Protein AF-A0A7S1JKV8-F1 (afdb_monomer)

Sequence (591 aa):
VHEAAYAYAVFRFIYQFSGTVGPAFARIANVLQDSAEVSSQELYEVRSRLKRPPFSEETIGDAVAKHPDIVRKLYKEFQELHHPTIYKANDNQLTPFNPAAPVAADIERLDDPDRVRIFGMFREFNQYVEKTNFWKENKLSLAFRLNPSFLPDSDYPEKPHAVIFAVGNGLYGFHTRFSEVARGGIRVVWSNSQQAYLQNRQRAFDECYNLSRTQHNKNKDIPEGGAKGVILLPQTSGIAEAAALTPVAFKKYVDGLLDLLLHDDRIVDRLGHPEALFLGPDEHTGTGGLMDWAANHARHRGAWFWKGFTTGKAPNMGGIPHDIFGMTTTSVEGFINGILHKLGRKEDEVTKFMTGGPDGDLGSNGILMSKTKTVGIVDGSGVLYDPNGLDRPELERLAHKRFEDGPDQTCAMLFDASKLSPGGFKVSIHDKDVTLPDGTYVPSGRTLRDEFHLTSTLRADLFNPCGGRPESINALNVHRMFDNEDIEKGHPRFQYVVEGANVFITDDARRVLEKRGVILFKDASANKGGVTSSSFEVLAALTMTDEEFDQHMRCPLKENGAIDLDRAPQFYKTYVEQVKHKIEENASLEF

Secondary structure (DSSP, 8-state):
-HHHHHHHHHHHHHHHHS-B-HHHHHHHHHHHHT-TTS-HHHHHHHHHHH-B-SS-HHHHHHHHHH-HHHHHHHHHHHHHHH-HHHHHHTTTPPPPP-TT-HHHHHHHT-S-HHHHHHHHHHHHHHHHEEEE-TT-SS-SSEEEEE-GGGS-TTT-SS--SEEEEEEETTEEEEEEESSSSEEEEEEEE--SSHHHHHHHHHHHHHHHHHHHHHHHHHGGGSSSEEEEEEEEPPP-SSHHHHHHHHHHHHHHHHHHHHHHHS--TTS--SS-S----EEEE-TTTSSTTHHHHHHHHHHHTT-TTHHHHBSS--GGGT---HHHHTHHHHHHHHHHHHHHHHHT--GGGSEEEEES-TTSHHHHHHHHH--SEEEEEE-SSEEEE-TT---HHHHHHHHHHHHHH-GGG--GGGS-GGGS-TT-EEEETT-EEEE-TTS-EEEEHHHHHHHGGG-TT---SEEEE-SS-TTSB-TTTGGGGBSSSSTTTPPBS-SEEE--STTSB-HHHHHHHHHTT-EEE-HHHHTTHHHHHHHHHHHHHHHS-HHHHHHHTPPPBPTTS-B-STT--HHHHHHHHHHHHHHHHHHHHH-

Foldseek 3Di:
DLLVVLLVQLLLVLLAQQWFLDVVLVVVCVVCVPPPQADPVNSLVVRLVSTDRPDDSVRSVVLCVVCVVLSVQLVVLLCCAKFLVNCVVVVVDGDAQDCVPPSLVVLVPDPDVVSSVSSVSSSVLSRFFQKWPSQPPDALWTKTKGQQPSHDCSNCVQTFRIKMFIDDDQKGKIKTARDQFAEEEEAEDAAQDPVSLVSCSNCVVVVQSVQQQLQQLLCPPFPHGGMYMYIYGHHDNDDVVSLVCLLVRLVNVLRRVLSGQDDDSRMSHNPPDGGAYAYEHDHSRLDDQSQVVSLVVCVVVVNLLSLRNYELGDLLSLHDHCLVLVLLLLLLVLLVVLVCVVVVHDQLVFEEEEEAALLASNHLVNLVPGNHQYQWYFYPWFIWGAPVGFDSVQRNVQNVCCVVVNSVRHGSVPGDPVRHDLQTDTATQPDAQDQHSVRDTDGGRVVCSLCVCLDLVAATQEYEYQDDDAQSAEPVRLCSQFNDVPLVPTAGSYQEYRYQDARNHPPSSVVSCVVRNRHYDHNSRRRSSSVLSSSLSSVVSVPDDPVRSSQQRRFDADPVRHGDPVRHHPNNVVSSVVSSVVSSVSSNVVD

Radius of gyration: 26.36 Å; Cα contacts (8 Å, |Δi|>4): 1126; chains: 1; bounding box: 62×59×78 Å

Nearest PDB structures (foldseek):
  2yfh-assembly1_C  TM=6.516E-01  e=1.705E-15  [Clostridium] symbiosum
  3sbo-assembly1_B  TM=6.591E-01  e=3.780E-14  Escherichia coli DH5[alpha]
  2yfh-assembly1_A  TM=6.237E-01  e=1.492E-14  [Clostridium] symbiosum
  2bma-assembly1_B  TM=5.390E-01  e=1.188E-15  Plasmodium falciparum
  3sbo-assembly1_E  TM=5.671E-01  e=8.453E-15  Escherichia coli DH5[alpha]

Structure (mmCIF, N/CA/C/O backbone):
data_AF-A0A7S1JKV8-F1
#
_entry.id   AF-A0A7S1JKV8-F1
#
loop_
_atom_site.group_PDB
_atom_site.id
_atom_site.type_symbol
_atom_site.label_atom_id
_atom_site.label_alt_id
_atom_site.label_comp_id
_atom_site.label_asym_id
_atom_site.label_entity_id
_atom_site.label_seq_id
_atom_site.pdbx_PDB_ins_code
_atom_site.Cartn_x
_atom_site.Cartn_y
_atom_site.Cartn_z
_atom_site.occupancy
_atom_site.B_iso_or_equiv
_atom_site.auth_seq_id
_atom_site.auth_comp_id
_atom_site.auth_asym_id
_atom_site.auth_atom_id
_atom_site.pdbx_PDB_model_num
ATOM 1 N N . VAL A 1 1 ? 30.143 -6.140 -18.691 1.00 85.50 1 VAL A N 1
ATOM 2 C CA . VAL A 1 1 ? 29.308 -5.664 -17.557 1.00 85.50 1 VAL A CA 1
ATOM 3 C C . VAL A 1 1 ? 27.853 -5.466 -17.972 1.00 85.50 1 VAL A C 1
ATOM 5 O O . VAL A 1 1 ? 27.010 -6.115 -17.374 1.00 85.50 1 VAL A O 1
ATOM 8 N N . HIS A 1 2 ? 27.538 -4.665 -19.003 1.00 93.44 2 HIS A N 1
ATOM 9 C CA . HIS A 1 2 ? 26.144 -4.452 -19.437 1.00 93.44 2 HIS A CA 1
ATOM 10 C C . HIS A 1 2 ? 25.406 -5.740 -19.836 1.00 93.44 2 HIS A C 1
ATOM 12 O O . HIS A 1 2 ? 24.327 -5.978 -19.319 1.00 93.44 2 HIS A O 1
ATOM 18 N N . GLU A 1 3 ? 26.004 -6.621 -20.644 1.00 95.38 3 GLU A N 1
ATOM 19 C CA . GLU A 1 3 ? 25.386 -7.917 -20.995 1.00 95.38 3 GLU A CA 1
ATOM 20 C C . GLU A 1 3 ? 24.990 -8.740 -19.757 1.00 95.38 3 GLU A C 1
ATOM 22 O O . GLU A 1 3 ? 23.893 -9.283 -19.694 1.00 95.38 3 GLU A O 1
ATOM 27 N N . ALA A 1 4 ? 25.854 -8.779 -18.736 1.00 93.88 4 ALA A N 1
ATOM 28 C CA . ALA A 1 4 ? 25.584 -9.490 -17.488 1.00 93.88 4 ALA A CA 1
ATOM 29 C C . ALA A 1 4 ? 24.484 -8.808 -16.656 1.00 93.88 4 ALA A C 1
ATOM 31 O O . ALA A 1 4 ? 23.636 -9.490 -16.089 1.00 93.88 4 ALA A O 1
ATOM 32 N N . ALA A 1 5 ? 24.467 -7.472 -16.603 1.00 94.75 5 ALA A N 1
ATOM 33 C CA . ALA A 1 5 ? 23.414 -6.715 -15.927 1.00 94.75 5 ALA A CA 1
ATOM 34 C C . ALA A 1 5 ? 22.048 -6.903 -16.611 1.00 94.75 5 ALA A C 1
ATOM 36 O O . ALA A 1 5 ? 21.042 -7.080 -15.927 1.00 94.75 5 ALA A O 1
ATOM 37 N N . TYR A 1 6 ? 22.027 -6.919 -17.947 1.00 98.00 6 TYR A N 1
ATOM 38 C CA . TYR A 1 6 ? 20.852 -7.251 -18.749 1.00 98.00 6 TYR A CA 1
ATOM 39 C C . TYR A 1 6 ? 20.384 -8.675 -18.451 1.00 98.00 6 TYR A C 1
ATOM 41 O O . TYR A 1 6 ? 19.256 -8.862 -18.006 1.00 98.00 6 TYR A O 1
ATOM 49 N N . ALA A 1 7 ? 21.270 -9.666 -18.587 1.00 97.19 7 ALA A N 1
ATOM 50 C CA . ALA A 1 7 ? 20.937 -11.061 -18.324 1.00 97.19 7 ALA A CA 1
ATOM 51 C C . ALA A 1 7 ? 20.395 -11.266 -16.903 1.00 97.19 7 ALA A C 1
ATOM 53 O O . ALA A 1 7 ? 19.414 -11.979 -16.724 1.00 97.19 7 ALA A O 1
ATOM 54 N N . TYR A 1 8 ? 20.972 -10.592 -15.905 1.00 95.06 8 TYR A N 1
ATOM 55 C CA . TYR A 1 8 ? 20.490 -10.628 -14.526 1.00 95.06 8 TYR A CA 1
ATOM 56 C C . TYR A 1 8 ? 19.095 -10.007 -14.359 1.00 95.06 8 TYR A C 1
ATOM 58 O O . TYR A 1 8 ? 18.244 -10.580 -13.679 1.00 95.06 8 TYR A O 1
ATOM 66 N N . ALA A 1 9 ? 18.832 -8.852 -14.978 1.00 96.56 9 ALA A N 1
ATOM 67 C CA . ALA A 1 9 ? 17.516 -8.220 -14.918 1.00 96.56 9 ALA A CA 1
ATOM 68 C C . ALA A 1 9 ? 16.439 -9.108 -15.558 1.00 96.56 9 ALA A C 1
ATOM 70 O O . ALA A 1 9 ? 15.395 -9.346 -14.949 1.00 96.56 9 ALA A O 1
ATOM 71 N N . VAL A 1 10 ? 16.720 -9.662 -16.739 1.00 97.69 10 VAL A N 1
ATOM 72 C CA . VAL A 1 10 ? 15.772 -10.523 -17.454 1.00 97.69 10 VAL A CA 1
ATOM 73 C C . VAL A 1 10 ? 15.594 -11.871 -16.761 1.00 97.69 10 VAL A C 1
ATOM 75 O O . VAL A 1 10 ? 14.473 -12.350 -16.636 1.00 97.69 10 VAL A O 1
ATOM 78 N N . PHE A 1 11 ? 16.658 -12.447 -16.201 1.00 95.44 11 PHE A N 1
ATOM 79 C CA . PHE A 1 11 ? 16.574 -13.621 -15.330 1.00 95.44 11 PHE A CA 1
ATOM 80 C C . PHE A 1 11 ? 15.547 -13.410 -14.207 1.00 95.44 11 PHE A C 1
ATOM 82 O O . PHE A 1 11 ? 14.687 -14.257 -13.959 1.00 95.44 11 PHE A O 1
ATOM 89 N N . ARG A 1 12 ? 15.612 -12.251 -13.539 1.00 93.69 12 ARG A N 1
ATOM 90 C CA . ARG A 1 12 ? 14.710 -11.914 -12.431 1.00 93.69 12 ARG A CA 1
ATOM 91 C C . ARG A 1 12 ? 13.283 -11.643 -12.901 1.00 93.69 12 ARG A C 1
ATOM 93 O O . ARG A 1 12 ? 12.350 -11.964 -12.168 1.00 93.69 12 ARG A O 1
ATOM 100 N N . PHE A 1 13 ? 13.119 -11.089 -14.100 1.00 95.88 13 PHE A N 1
ATOM 101 C CA . PHE A 1 13 ? 11.822 -10.969 -14.761 1.00 95.88 13 PHE A CA 1
ATOM 102 C C . PHE A 1 13 ? 11.213 -12.357 -15.024 1.00 95.88 13 PHE A C 1
ATOM 104 O O . PHE A 1 13 ? 10.099 -12.632 -14.587 1.00 95.88 13 PHE A O 1
ATOM 111 N N . ILE A 1 14 ? 11.962 -13.274 -15.640 1.00 95.62 14 ILE A N 1
ATOM 112 C CA . ILE A 1 14 ? 11.479 -14.626 -15.965 1.00 95.62 14 ILE A CA 1
ATOM 113 C C . ILE A 1 14 ? 11.045 -15.367 -14.707 1.00 95.62 14 ILE A C 1
ATOM 115 O O . ILE A 1 14 ? 9.953 -15.933 -14.677 1.00 95.62 14 ILE A O 1
ATOM 119 N N . TYR A 1 15 ? 11.855 -15.328 -13.648 1.00 92.00 15 TYR A N 1
ATOM 120 C CA . TYR A 1 15 ? 11.504 -15.975 -12.386 1.00 92.00 15 TYR A CA 1
ATOM 121 C C . TYR A 1 15 ? 10.152 -15.488 -11.832 1.00 92.00 15 TYR A C 1
ATOM 123 O O . TYR A 1 15 ? 9.364 -16.295 -11.343 1.00 92.00 15 TYR A O 1
ATOM 131 N N . GLN A 1 16 ? 9.850 -14.192 -11.956 1.00 90.75 16 GLN A N 1
ATOM 132 C CA . GLN A 1 16 ? 8.604 -13.623 -11.441 1.00 90.75 16 GLN A CA 1
ATOM 133 C C . GLN A 1 16 ? 7.388 -13.889 -12.328 1.00 90.75 16 GLN A C 1
ATOM 135 O O . GLN A 1 16 ? 6.299 -14.157 -11.820 1.00 90.75 16 GLN A O 1
ATOM 140 N N . PHE A 1 17 ? 7.556 -13.749 -13.642 1.00 92.19 17 PHE A N 1
ATOM 141 C CA . PHE A 1 17 ? 6.441 -13.655 -14.584 1.00 92.19 17 PHE A CA 1
ATOM 142 C C . PHE A 1 17 ? 6.185 -14.949 -15.366 1.00 92.19 17 PHE A C 1
ATOM 144 O O . PHE A 1 17 ? 5.211 -15.022 -16.107 1.00 92.19 17 PHE A O 1
ATOM 151 N N . SER A 1 18 ? 7.011 -15.986 -15.187 1.00 90.00 18 SER A N 1
ATOM 152 C CA . SER A 1 18 ? 6.813 -17.292 -15.843 1.00 90.00 18 SER A CA 1
ATOM 153 C C . SER A 1 18 ? 5.755 -18.167 -15.169 1.00 90.00 18 SER A C 1
ATOM 155 O O . SER A 1 18 ? 5.224 -19.078 -15.802 1.00 90.00 18 SER A O 1
ATOM 157 N N . GLY A 1 19 ? 5.459 -17.927 -13.888 1.00 85.12 19 GLY A N 1
ATOM 158 C CA . GLY A 1 19 ? 4.485 -18.716 -13.140 1.00 85.12 19 GLY A CA 1
ATOM 159 C C . GLY A 1 19 ? 3.065 -18.520 -13.661 1.00 85.12 19 GLY A C 1
ATOM 160 O O . GLY A 1 19 ? 2.633 -17.389 -13.860 1.00 85.12 19 GLY A O 1
ATOM 161 N N . THR A 1 20 ? 2.318 -19.613 -13.810 1.00 79.94 20 THR A N 1
ATOM 162 C CA . THR A 1 20 ? 0.900 -19.594 -14.195 1.00 79.94 20 THR A CA 1
ATOM 163 C C . THR A 1 20 ? 0.142 -20.732 -13.514 1.00 79.94 20 THR A C 1
ATOM 165 O O . THR A 1 20 ? 0.735 -21.765 -13.197 1.00 79.94 20 THR A O 1
ATOM 168 N N . VAL A 1 21 ? -1.162 -20.564 -13.271 1.00 79.19 21 VAL A N 1
ATOM 169 C CA . VAL A 1 21 ? -2.043 -21.695 -12.900 1.00 79.19 21 VAL A CA 1
ATOM 170 C C . VAL A 1 21 ? -2.629 -22.409 -14.122 1.00 79.19 21 VAL A C 1
ATOM 172 O O . VAL A 1 21 ? -3.275 -23.452 -13.994 1.00 79.19 21 VAL A O 1
ATOM 175 N N . GLY A 1 22 ? -2.390 -21.863 -15.317 1.00 73.00 22 GLY A N 1
ATOM 176 C CA . GLY A 1 22 ? -2.843 -22.411 -16.584 1.00 73.00 22 GLY A CA 1
ATOM 177 C C . GLY A 1 22 ? -4.362 -22.324 -16.809 1.00 73.00 22 GLY A C 1
ATOM 178 O O . GLY A 1 22 ? -5.140 -21.918 -15.941 1.00 73.00 22 GLY A O 1
ATOM 179 N N . PRO A 1 23 ? -4.829 -22.754 -17.994 1.00 71.50 23 PRO A N 1
ATOM 180 C CA . PRO A 1 23 ? -6.225 -22.599 -18.411 1.00 71.50 23 PRO A CA 1
ATOM 181 C C . PRO A 1 23 ? -7.201 -23.504 -17.643 1.00 71.50 23 PRO A C 1
ATOM 183 O O . PRO A 1 23 ? -8.408 -23.268 -17.663 1.00 71.50 23 PRO A O 1
ATOM 186 N N . ALA A 1 24 ? -6.709 -24.551 -16.971 1.00 78.69 24 ALA A N 1
ATOM 187 C CA . ALA A 1 24 ? -7.546 -25.431 -16.158 1.00 78.69 24 ALA A CA 1
ATOM 188 C C . ALA A 1 24 ? -8.157 -24.688 -14.966 1.00 78.69 24 ALA A C 1
ATOM 190 O O . ALA A 1 24 ? -9.349 -24.839 -14.706 1.00 78.69 24 ALA A O 1
ATOM 191 N N . PHE A 1 25 ? -7.372 -23.836 -14.302 1.00 81.94 25 PHE A N 1
ATOM 192 C CA . PHE A 1 25 ? -7.872 -23.019 -13.204 1.00 81.94 25 PHE A CA 1
ATOM 193 C C . PHE A 1 25 ? -8.912 -22.003 -13.683 1.00 81.94 25 PHE A C 1
ATOM 195 O O . PHE A 1 25 ? -9.936 -21.844 -13.034 1.00 81.94 25 PHE A O 1
ATOM 202 N N . ALA A 1 26 ? -8.702 -21.374 -14.844 1.00 74.44 26 ALA A N 1
ATOM 203 C CA . ALA A 1 26 ? -9.671 -20.436 -15.416 1.00 74.44 26 ALA A CA 1
ATOM 204 C C . ALA A 1 26 ? -11.041 -21.092 -15.669 1.00 74.44 26 ALA A C 1
ATOM 206 O O . ALA A 1 26 ? -12.073 -20.503 -15.369 1.00 74.44 26 ALA A O 1
ATOM 207 N N . ARG A 1 27 ? -11.069 -22.346 -16.146 1.00 77.62 27 ARG A N 1
ATOM 208 C CA . ARG A 1 27 ? -12.327 -23.100 -16.289 1.00 77.62 27 ARG A CA 1
ATOM 209 C C . ARG A 1 27 ? -13.012 -23.351 -14.947 1.00 77.62 27 ARG A C 1
ATOM 211 O O . ARG A 1 27 ? -14.224 -23.203 -14.865 1.00 77.62 27 ARG A O 1
ATOM 218 N N . ILE A 1 28 ? -12.247 -23.709 -13.913 1.00 81.19 28 ILE A N 1
ATOM 219 C CA . ILE A 1 28 ? -12.779 -23.889 -12.553 1.00 81.19 28 ILE A CA 1
ATOM 220 C C . ILE A 1 28 ? -13.335 -22.559 -12.030 1.00 81.19 28 ILE A C 1
ATOM 222 O O . ILE A 1 28 ? -14.459 -22.519 -11.544 1.00 81.19 28 ILE A O 1
ATOM 226 N N . ALA A 1 29 ? -12.583 -21.469 -12.188 1.00 77.31 29 ALA A N 1
ATOM 227 C CA . ALA A 1 29 ? -12.997 -20.137 -11.771 1.00 77.31 29 ALA A CA 1
ATOM 228 C C . ALA A 1 29 ? -14.292 -19.694 -12.465 1.00 77.31 29 ALA A C 1
ATOM 230 O O . ALA A 1 29 ? -15.177 -19.204 -11.782 1.00 77.31 29 ALA A O 1
ATOM 231 N N . ASN A 1 30 ? -14.449 -19.930 -13.772 1.00 77.25 30 ASN A N 1
ATOM 232 C CA . ASN A 1 30 ? -15.680 -19.588 -14.495 1.00 77.25 30 ASN A CA 1
ATOM 233 C C . ASN A 1 30 ? -16.893 -20.382 -13.992 1.00 77.25 30 ASN A C 1
ATOM 235 O O . ASN A 1 30 ? -17.973 -19.825 -13.870 1.00 77.25 30 ASN A O 1
ATOM 239 N N . VAL A 1 31 ? -16.720 -21.669 -13.664 1.00 80.88 31 VAL A N 1
ATOM 240 C CA . VAL A 1 31 ? -17.805 -22.483 -13.082 1.00 80.88 31 VAL A CA 1
ATOM 241 C C . VAL A 1 31 ? -18.202 -21.968 -11.695 1.00 80.88 31 VAL A C 1
ATOM 243 O O . VAL A 1 31 ? -19.370 -22.024 -11.325 1.00 80.88 31 VAL A O 1
ATOM 246 N N . LEU A 1 32 ? -17.233 -21.474 -10.924 1.00 78.88 32 LEU A N 1
ATOM 247 C CA . LEU A 1 32 ? -17.455 -20.972 -9.568 1.00 78.88 32 LEU A CA 1
ATOM 248 C C . LEU A 1 32 ? -17.891 -19.499 -9.525 1.00 78.88 32 LEU A C 1
ATOM 250 O O . LEU A 1 32 ? -18.494 -19.096 -8.537 1.00 78.88 32 LEU A O 1
ATOM 254 N N . GLN A 1 33 ? -17.623 -18.706 -10.567 1.00 65.31 33 GLN A N 1
ATOM 255 C CA . GLN A 1 33 ? -17.998 -17.287 -10.649 1.00 65.31 33 GLN A CA 1
ATOM 256 C C . GLN A 1 33 ? -19.512 -17.067 -10.589 1.00 65.31 33 GLN A C 1
ATOM 258 O O . GLN A 1 33 ? -19.951 -16.065 -10.034 1.00 65.31 33 GLN A O 1
ATOM 263 N N . ASP A 1 34 ? -20.296 -18.016 -11.102 1.00 63.06 34 ASP A N 1
ATOM 264 C CA . ASP A 1 34 ? -21.762 -17.975 -11.043 1.00 63.06 34 ASP A CA 1
ATOM 265 C C . ASP A 1 34 ? -22.321 -18.483 -9.699 1.00 63.06 34 ASP A C 1
ATOM 267 O O . ASP A 1 34 ? -23.529 -18.430 -9.456 1.00 63.06 34 ASP A O 1
ATOM 271 N N . SER A 1 35 ? -21.464 -18.983 -8.802 1.00 65.44 35 SER A N 1
ATOM 272 C CA . SER A 1 35 ? -21.879 -19.403 -7.465 1.00 65.44 35 SER A CA 1
ATOM 273 C C . SER A 1 35 ? -21.884 -18.207 -6.510 1.00 65.44 35 SER A C 1
ATOM 275 O O . SER A 1 35 ? -20.884 -17.514 -6.351 1.00 65.44 35 SER A O 1
ATOM 277 N N . ALA A 1 36 ? -22.991 -17.994 -5.791 1.00 61.53 36 ALA A N 1
ATOM 278 C CA . ALA A 1 36 ? -23.052 -16.999 -4.712 1.00 61.53 36 ALA A CA 1
ATOM 279 C C . ALA A 1 36 ? -22.146 -17.355 -3.508 1.00 61.53 36 ALA A C 1
ATOM 281 O O . ALA A 1 36 ? -22.026 -16.584 -2.555 1.00 61.53 36 ALA A O 1
ATOM 282 N N . GLU A 1 37 ? -21.534 -18.542 -3.529 1.00 67.69 37 GLU A N 1
ATOM 283 C CA . GLU A 1 37 ? -20.792 -19.113 -2.410 1.00 67.69 37 GLU A CA 1
ATOM 284 C C . GLU A 1 37 ? -19.306 -18.746 -2.416 1.00 67.69 37 GLU A C 1
ATOM 286 O O . GLU A 1 37 ? -18.717 -18.695 -1.340 1.00 67.69 37 GLU A O 1
ATOM 291 N N . VAL A 1 38 ? -18.707 -18.423 -3.572 1.00 70.38 38 VAL A N 1
ATOM 292 C CA . VAL A 1 38 ? -17.265 -18.137 -3.680 1.00 70.38 38 VAL A CA 1
ATOM 293 C C . VAL A 1 38 ? -17.021 -16.725 -4.214 1.00 70.38 38 VAL A C 1
ATOM 295 O O . VAL A 1 38 ? -17.507 -16.355 -5.278 1.00 70.38 38 VAL A O 1
ATOM 298 N N . SER A 1 39 ? -16.253 -15.914 -3.484 1.00 70.88 39 SER A N 1
ATOM 299 C CA . SER A 1 39 ? -15.923 -14.544 -3.878 1.00 70.88 39 SER A CA 1
ATOM 300 C C . SER A 1 39 ? -14.780 -14.530 -4.893 1.00 70.88 39 SER A C 1
ATOM 302 O O . SER A 1 39 ? -13.907 -15.403 -4.921 1.00 70.88 39 SER A O 1
ATOM 304 N N . SER A 1 40 ? -14.722 -13.471 -5.704 1.00 68.56 40 SER A N 1
ATOM 305 C CA . SER A 1 40 ? -13.588 -13.218 -6.605 1.00 68.56 40 SER A CA 1
ATOM 306 C C . SER A 1 40 ? -12.245 -13.125 -5.866 1.00 68.56 40 SER A C 1
ATOM 308 O O . SER A 1 40 ? -11.195 -13.365 -6.467 1.00 68.56 40 SER A O 1
ATOM 310 N N . GLN A 1 41 ? -12.263 -12.771 -4.577 1.00 69.50 41 GLN A N 1
ATOM 311 C CA . GLN A 1 41 ? -11.079 -12.714 -3.724 1.00 69.50 41 GLN A CA 1
ATOM 312 C C . GLN A 1 41 ? -10.644 -14.121 -3.281 1.00 69.50 41 GLN A C 1
ATOM 314 O O . GLN A 1 41 ? -9.468 -14.453 -3.409 1.00 69.50 41 GLN A O 1
ATOM 319 N N . GLU A 1 42 ? -11.577 -14.983 -2.871 1.00 72.50 42 GLU A N 1
ATOM 320 C CA . GLU A 1 42 ? -11.298 -16.379 -2.490 1.00 72.50 42 GLU A CA 1
ATOM 321 C C . GLU A 1 42 ? -10.733 -17.184 -3.674 1.00 72.50 42 GLU A C 1
ATOM 323 O O . GLU A 1 42 ? -9.697 -17.846 -3.554 1.00 72.50 42 GLU A O 1
ATOM 328 N N . LEU A 1 43 ? -11.345 -17.064 -4.862 1.00 75.62 43 LEU A N 1
ATOM 329 C CA . LEU A 1 43 ? -10.810 -17.668 -6.092 1.00 75.62 43 LEU A CA 1
ATOM 330 C C . LEU A 1 43 ? -9.392 -17.177 -6.386 1.00 75.62 43 LEU A C 1
ATOM 332 O O . LEU A 1 43 ? -8.522 -17.950 -6.797 1.00 75.62 43 LEU A O 1
ATOM 336 N N . TYR A 1 44 ? -9.140 -15.891 -6.158 1.00 71.06 44 TYR A N 1
ATOM 337 C CA . TYR A 1 44 ? -7.818 -15.321 -6.343 1.00 71.06 44 TYR A CA 1
ATOM 338 C C . TYR A 1 44 ? -6.792 -15.924 -5.365 1.00 71.06 44 TYR A C 1
ATOM 340 O O . TYR A 1 44 ? -5.687 -16.281 -5.778 1.00 71.06 44 TYR A O 1
ATOM 348 N N . GLU A 1 45 ? -7.114 -16.043 -4.079 1.00 74.00 45 GLU A N 1
ATOM 349 C CA . GLU A 1 45 ? -6.178 -16.559 -3.073 1.00 74.00 45 GLU A CA 1
ATOM 350 C C . GLU A 1 45 ? -5.762 -1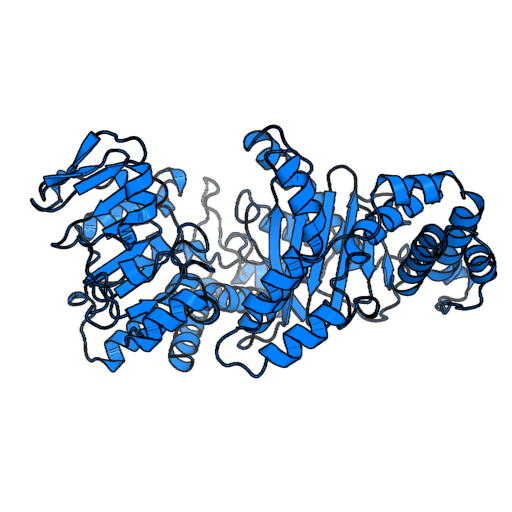7.997 -3.370 1.00 74.00 45 GLU A C 1
ATOM 352 O O . GLU A 1 45 ? -4.572 -18.333 -3.316 1.00 74.00 45 GLU A O 1
ATOM 357 N N . VAL A 1 46 ? -6.722 -18.832 -3.771 1.00 78.88 46 VAL A N 1
ATOM 358 C CA . VAL A 1 46 ? -6.442 -20.193 -4.240 1.00 78.88 46 VAL A CA 1
ATOM 359 C C . VAL A 1 46 ? -5.517 -20.148 -5.456 1.00 78.88 46 VAL A C 1
ATOM 361 O O . VAL A 1 46 ? -4.507 -20.855 -5.487 1.00 78.88 46 VAL A O 1
ATOM 364 N N . ARG A 1 47 ? -5.793 -19.268 -6.426 1.00 79.62 47 ARG A N 1
ATOM 365 C CA . ARG A 1 47 ? -4.949 -19.089 -7.613 1.00 79.62 47 ARG A CA 1
ATOM 366 C C . ARG A 1 47 ? -3.506 -18.746 -7.253 1.00 79.62 47 ARG A C 1
ATOM 368 O O . ARG A 1 47 ? -2.581 -19.407 -7.719 1.00 79.62 47 ARG A O 1
ATOM 375 N N . SER A 1 48 ? -3.307 -17.743 -6.403 1.00 73.06 48 SER A N 1
ATOM 376 C CA . SER A 1 48 ? -1.973 -17.299 -5.984 1.00 73.06 48 SER A CA 1
ATOM 377 C C . SER A 1 48 ? -1.200 -18.405 -5.257 1.00 73.06 48 SER A C 1
ATOM 379 O O . SER A 1 48 ? 0.011 -18.546 -5.433 1.00 73.06 48 SER A O 1
ATOM 381 N N . ARG A 1 49 ? -1.890 -19.253 -4.482 1.00 75.75 49 ARG A N 1
ATOM 382 C CA . ARG A 1 49 ? -1.273 -20.404 -3.800 1.00 75.75 49 ARG A CA 1
ATOM 383 C C . ARG A 1 49 ? -0.884 -21.532 -4.760 1.00 75.75 49 ARG A C 1
ATOM 385 O O . ARG A 1 49 ? 0.109 -22.214 -4.502 1.00 75.75 49 ARG A O 1
ATOM 392 N N . LEU A 1 50 ? -1.641 -21.733 -5.838 1.00 82.06 50 LEU A N 1
ATOM 393 C CA . LEU A 1 50 ? -1.390 -22.781 -6.835 1.00 82.06 50 LEU A CA 1
ATOM 394 C C . LEU A 1 50 ? -0.346 -22.388 -7.883 1.00 82.06 50 LEU A C 1
ATOM 396 O O . LEU A 1 50 ? 0.282 -23.263 -8.479 1.00 82.06 50 LEU A O 1
ATOM 400 N N . LYS A 1 51 ? -0.139 -21.089 -8.099 1.00 81.81 51 LYS A N 1
ATOM 401 C CA . LYS A 1 51 ? 0.801 -20.572 -9.090 1.00 81.81 51 LYS A CA 1
ATOM 402 C C . LYS A 1 51 ? 2.245 -20.912 -8.721 1.00 81.81 51 LYS A C 1
ATOM 404 O O . LYS A 1 51 ? 2.756 -20.510 -7.672 1.00 81.81 51 LYS A O 1
ATOM 409 N N . ARG A 1 52 ? 2.930 -21.641 -9.602 1.00 76.31 52 ARG A N 1
ATOM 410 C CA . ARG A 1 52 ? 4.343 -22.012 -9.438 1.00 76.31 52 ARG A CA 1
ATOM 411 C C . ARG A 1 52 ? 5.143 -21.589 -10.666 1.00 76.31 52 ARG A C 1
ATOM 413 O O . ARG A 1 52 ? 4.664 -21.819 -11.776 1.00 76.31 52 ARG A O 1
ATOM 420 N N . PRO A 1 53 ? 6.333 -20.984 -10.495 1.00 80.12 53 PRO A N 1
ATOM 421 C CA . PRO A 1 53 ? 7.261 -20.797 -11.598 1.00 80.12 53 PRO A CA 1
ATOM 422 C C . PRO A 1 53 ? 7.577 -22.164 -12.220 1.00 80.12 53 PRO A C 1
ATOM 424 O O . PRO A 1 53 ? 7.939 -23.081 -11.478 1.00 80.12 53 PRO A O 1
ATOM 427 N N . PRO A 1 54 ? 7.437 -22.329 -13.544 1.00 84.44 54 PRO A N 1
ATOM 428 C CA . PRO A 1 54 ? 7.832 -23.562 -14.217 1.00 84.44 54 PRO A CA 1
ATOM 429 C C . PRO A 1 54 ? 9.353 -23.767 -14.174 1.00 84.44 54 PRO A C 1
ATOM 431 O O . PRO A 1 54 ? 9.812 -24.903 -14.221 1.00 84.44 54 PRO A O 1
ATOM 434 N N . PHE A 1 55 ? 10.130 -22.686 -14.031 1.00 89.50 55 PHE A N 1
ATOM 435 C CA . PHE A 1 55 ? 11.591 -22.720 -14.027 1.00 89.50 55 PHE A CA 1
ATOM 436 C C . PHE A 1 55 ? 12.158 -22.337 -12.661 1.00 89.50 55 PHE A C 1
ATOM 438 O O . PHE A 1 55 ? 11.771 -21.327 -12.068 1.00 89.50 55 PHE A O 1
ATOM 445 N N . SER A 1 56 ? 13.126 -23.119 -12.183 1.00 90.19 56 SER A N 1
ATOM 446 C CA . SER A 1 56 ? 13.917 -22.746 -11.011 1.00 90.19 56 SER A CA 1
ATOM 447 C C . SER A 1 56 ? 14.966 -21.684 -11.371 1.00 90.19 56 SER A C 1
ATOM 449 O O . SER A 1 56 ? 15.348 -21.535 -12.532 1.00 90.19 56 SER A O 1
ATOM 451 N N . GLU A 1 57 ? 15.483 -20.969 -10.368 1.00 90.19 57 GLU A N 1
ATOM 452 C CA . GLU A 1 57 ? 16.621 -20.057 -10.561 1.00 90.19 57 GLU A CA 1
ATOM 453 C C . GLU A 1 57 ? 17.847 -20.778 -11.133 1.00 90.19 57 GLU A C 1
ATOM 455 O O . GLU A 1 57 ? 18.550 -20.226 -11.973 1.00 90.19 57 GLU A O 1
ATOM 460 N N . GLU A 1 58 ? 18.076 -22.025 -10.726 1.00 93.88 58 GLU A N 1
ATOM 461 C CA . GLU A 1 58 ? 19.156 -22.849 -11.262 1.00 93.88 58 GLU A CA 1
ATOM 462 C C . GLU A 1 58 ? 18.939 -23.149 -12.749 1.00 93.88 58 GLU A C 1
ATOM 464 O O . GLU A 1 58 ? 19.855 -22.972 -13.543 1.00 93.88 58 GLU A O 1
ATOM 469 N N . THR A 1 59 ? 17.713 -23.498 -13.149 1.00 94.62 59 THR A N 1
ATOM 470 C CA . THR A 1 59 ? 17.356 -23.776 -14.550 1.00 94.62 59 THR A CA 1
ATOM 471 C C . THR A 1 59 ? 17.573 -22.554 -15.444 1.00 94.62 59 THR A C 1
ATOM 473 O O . THR A 1 59 ? 18.200 -22.656 -16.498 1.00 94.62 59 THR A O 1
ATOM 476 N N . ILE A 1 60 ? 17.093 -21.379 -15.020 1.00 96.25 60 ILE A N 1
ATOM 477 C CA . ILE A 1 60 ? 17.270 -20.135 -15.788 1.00 96.25 60 ILE A CA 1
ATOM 478 C C . ILE A 1 60 ? 18.760 -19.761 -15.833 1.00 96.25 60 ILE A C 1
ATOM 480 O O . ILE A 1 60 ? 19.271 -19.357 -16.878 1.00 96.25 60 ILE A O 1
ATOM 484 N N . GLY A 1 61 ? 19.474 -19.923 -14.716 1.00 95.94 61 GLY A N 1
ATOM 485 C CA . GLY A 1 61 ? 20.900 -19.620 -14.611 1.00 95.94 61 GLY A CA 1
ATOM 486 C C . GLY A 1 61 ? 21.752 -20.515 -15.507 1.00 95.94 61 GLY A C 1
ATOM 487 O O . GLY A 1 61 ? 22.624 -20.014 -16.216 1.00 95.94 61 GLY A O 1
ATOM 488 N N . ASP A 1 62 ? 21.457 -21.815 -15.537 1.00 96.62 62 ASP A N 1
ATOM 489 C CA . ASP A 1 62 ? 22.102 -22.797 -16.408 1.00 96.62 62 ASP A CA 1
ATOM 490 C C . ASP A 1 62 ? 21.879 -22.472 -17.889 1.00 96.62 62 ASP A C 1
ATOM 492 O O . ASP A 1 62 ? 22.831 -22.482 -18.673 1.00 96.62 62 ASP A O 1
ATOM 496 N N . ALA A 1 63 ? 20.648 -22.108 -18.268 1.00 96.38 63 ALA A N 1
ATOM 497 C CA . ALA A 1 63 ? 20.335 -21.687 -19.631 1.00 96.38 63 ALA A CA 1
ATOM 498 C C . ALA A 1 63 ? 21.180 -20.470 -20.045 1.00 96.38 63 ALA A C 1
ATOM 500 O O . ALA A 1 63 ? 21.854 -20.507 -21.076 1.00 96.38 63 ALA A O 1
ATOM 501 N N . VAL A 1 64 ? 21.214 -19.422 -19.214 1.00 96.31 64 VAL A N 1
ATOM 502 C CA . VAL A 1 64 ? 22.005 -18.204 -19.469 1.00 96.31 64 VAL A CA 1
ATOM 503 C C . VAL A 1 64 ? 23.506 -18.506 -19.543 1.00 96.31 64 VAL A C 1
ATOM 505 O O . VAL A 1 64 ? 24.192 -17.979 -20.418 1.00 96.31 64 VAL A O 1
ATOM 508 N N . ALA A 1 65 ? 24.024 -19.361 -18.658 1.00 95.81 65 ALA A N 1
ATOM 509 C CA . ALA A 1 65 ? 25.445 -19.700 -18.607 1.00 95.81 65 ALA A CA 1
ATOM 510 C C . ALA A 1 65 ? 25.906 -20.547 -19.805 1.00 95.81 65 ALA A C 1
ATOM 512 O O . ALA A 1 65 ? 27.031 -20.372 -20.278 1.00 95.81 65 ALA A O 1
ATOM 513 N N . LYS A 1 66 ? 25.053 -21.451 -20.306 1.00 96.50 66 LYS A N 1
ATOM 514 C CA . LYS A 1 66 ? 25.378 -22.359 -21.419 1.00 96.50 66 LYS A CA 1
ATOM 515 C C . LYS A 1 66 ? 25.192 -21.749 -22.809 1.00 96.50 66 LYS A C 1
ATOM 517 O O . LYS A 1 66 ? 25.800 -22.259 -23.745 1.00 96.50 66 LYS A O 1
ATOM 522 N N . HIS A 1 67 ? 24.416 -20.671 -22.950 1.00 96.62 67 HIS A N 1
ATOM 523 C CA . HIS A 1 67 ? 24.122 -20.032 -24.248 1.00 96.62 67 HIS A CA 1
ATOM 524 C C . HIS A 1 67 ? 24.465 -18.530 -24.273 1.00 96.62 67 HIS A C 1
ATOM 526 O O . HIS A 1 67 ? 23.605 -17.685 -24.551 1.00 96.62 67 HIS A O 1
ATOM 532 N N . PRO A 1 68 ? 25.722 -18.140 -23.980 1.00 96.38 68 PRO A N 1
ATOM 533 C CA . PRO A 1 68 ? 26.118 -16.733 -23.958 1.00 96.38 68 PRO A CA 1
ATOM 534 C C . PRO A 1 68 ? 26.035 -16.067 -25.340 1.00 96.38 68 PRO A C 1
ATOM 536 O O . PRO A 1 68 ? 25.918 -14.848 -25.438 1.00 96.38 68 PRO A O 1
ATOM 539 N N . ASP A 1 69 ? 26.112 -16.833 -26.426 1.00 96.69 69 ASP A N 1
ATOM 540 C CA . ASP A 1 69 ? 25.931 -16.352 -27.795 1.00 96.69 69 ASP A CA 1
ATOM 541 C C . ASP A 1 69 ? 24.487 -15.893 -28.062 1.00 96.69 69 ASP A C 1
ATOM 543 O O . ASP A 1 69 ? 24.295 -14.817 -28.637 1.00 96.69 69 ASP A O 1
ATOM 547 N N . ILE A 1 70 ? 23.484 -16.635 -27.577 1.00 97.69 70 ILE A N 1
ATOM 548 C CA . ILE A 1 70 ? 22.069 -16.243 -27.653 1.00 97.69 70 ILE A CA 1
ATOM 549 C C . ILE A 1 70 ? 21.822 -15.006 -26.787 1.00 97.69 70 ILE A C 1
ATOM 551 O O . ILE A 1 70 ? 21.228 -14.036 -27.258 1.00 97.69 70 ILE A O 1
ATOM 555 N N . VAL A 1 71 ? 22.355 -14.977 -25.560 1.00 98.12 71 VAL A N 1
ATOM 556 C CA . VAL A 1 71 ? 22.233 -13.820 -24.651 1.00 98.12 71 VAL A CA 1
ATOM 557 C C . VAL A 1 71 ? 22.804 -12.542 -25.276 1.00 98.12 71 VAL A C 1
ATOM 559 O O . VAL A 1 71 ? 22.189 -11.484 -25.162 1.00 98.12 71 VAL A O 1
ATOM 562 N N . ARG A 1 72 ? 23.933 -12.615 -25.995 1.00 97.94 72 ARG A N 1
ATOM 563 C CA . ARG A 1 72 ? 24.494 -11.454 -26.714 1.00 97.94 72 ARG A CA 1
ATOM 564 C C . ARG A 1 72 ? 23.588 -10.957 -27.834 1.00 97.94 72 ARG A C 1
ATOM 566 O O . ARG A 1 72 ? 23.441 -9.749 -28.002 1.00 97.94 72 ARG A O 1
ATOM 573 N N . LYS A 1 73 ? 22.966 -11.864 -28.591 1.00 98.25 73 LYS A N 1
ATOM 574 C CA . LYS A 1 73 ? 22.005 -11.500 -29.645 1.00 98.25 73 LYS A CA 1
ATOM 575 C C . LYS A 1 73 ? 20.745 -10.858 -29.054 1.00 98.25 73 LYS A C 1
ATOM 577 O O . LYS A 1 73 ? 20.282 -9.852 -29.579 1.00 98.25 73 LYS A O 1
ATOM 582 N N . LEU A 1 74 ? 20.248 -11.384 -27.935 1.00 98.62 74 LEU A N 1
ATOM 583 C CA . LEU A 1 74 ? 19.120 -10.817 -27.187 1.00 98.62 74 LEU A CA 1
ATOM 584 C C . LEU A 1 74 ? 19.446 -9.440 -26.599 1.00 98.62 74 LEU A C 1
ATOM 586 O O . LEU A 1 74 ? 18.629 -8.527 -26.669 1.00 98.62 74 LEU A O 1
ATOM 590 N N . TYR A 1 75 ? 20.655 -9.260 -26.067 1.00 98.56 75 TYR A N 1
ATOM 591 C CA . TYR A 1 75 ? 21.117 -7.953 -25.608 1.00 98.56 75 TYR A CA 1
ATOM 592 C C . TYR A 1 75 ? 21.241 -6.956 -26.767 1.00 98.56 75 TYR A C 1
ATOM 594 O O . TYR A 1 75 ? 20.864 -5.797 -26.620 1.00 98.56 75 TYR A O 1
ATOM 602 N N . LYS A 1 76 ? 21.708 -7.397 -27.941 1.00 98.19 76 LYS A N 1
ATOM 603 C CA . LYS A 1 76 ? 21.737 -6.554 -29.141 1.00 98.19 76 LYS A CA 1
ATOM 604 C C . LYS A 1 76 ? 20.327 -6.114 -29.555 1.00 98.19 76 LYS A C 1
ATOM 606 O O . LYS A 1 76 ? 20.129 -4.928 -29.790 1.00 98.19 76 LYS A O 1
ATOM 611 N N . GLU A 1 77 ? 19.353 -7.025 -29.564 1.00 98.25 77 GLU A N 1
ATOM 612 C CA . GLU A 1 77 ? 17.936 -6.690 -29.795 1.00 98.25 77 GLU A CA 1
ATOM 613 C C . GLU A 1 77 ? 17.433 -5.663 -28.761 1.00 98.25 77 GLU A C 1
ATOM 615 O O . GLU A 1 77 ? 16.819 -4.661 -29.121 1.00 98.25 77 GLU A O 1
ATOM 620 N N . PHE A 1 78 ? 17.766 -5.840 -27.477 1.00 98.56 78 PHE A N 1
ATOM 621 C CA . PHE A 1 78 ? 17.436 -4.873 -26.424 1.00 98.56 78 PHE A CA 1
ATOM 622 C C . PHE A 1 78 ? 18.047 -3.486 -26.680 1.00 98.56 78 PHE A C 1
ATOM 624 O O . PHE A 1 78 ? 17.387 -2.469 -26.462 1.00 98.56 78 PHE A O 1
ATOM 631 N N . GLN A 1 79 ? 19.292 -3.421 -27.163 1.00 98.06 79 GLN A N 1
ATOM 632 C CA . GLN A 1 79 ? 19.939 -2.159 -27.525 1.00 98.06 79 GLN A CA 1
ATOM 633 C C . GLN A 1 79 ? 19.261 -1.497 -28.729 1.00 98.06 79 GLN A C 1
ATOM 635 O O . GLN A 1 79 ? 18.992 -0.300 -28.681 1.00 98.06 79 GLN A O 1
ATOM 640 N N . GLU A 1 80 ? 18.970 -2.253 -29.786 1.00 97.31 80 GLU A N 1
ATOM 641 C CA . GLU A 1 80 ? 18.292 -1.743 -30.988 1.00 97.31 80 GLU A CA 1
ATOM 642 C C . GLU A 1 80 ? 16.941 -1.099 -30.657 1.00 97.31 80 GLU A C 1
ATOM 644 O O . GLU A 1 80 ? 16.549 -0.108 -31.278 1.00 97.31 80 GLU A O 1
ATOM 649 N N . LEU A 1 81 ? 16.253 -1.638 -29.649 1.00 97.62 81 LEU A N 1
ATOM 650 C CA . LEU A 1 81 ? 14.987 -1.107 -29.172 1.00 97.62 81 LEU A CA 1
ATOM 651 C C . LEU A 1 81 ? 15.172 0.081 -28.219 1.00 97.62 81 LEU A C 1
ATOM 653 O O . LEU A 1 81 ? 14.475 1.082 -28.363 1.00 97.62 81 LEU A O 1
ATOM 657 N N . HIS A 1 82 ? 16.065 0.004 -27.235 1.00 97.81 82 HIS A N 1
ATOM 658 C CA . HIS A 1 82 ? 15.987 0.914 -26.081 1.00 97.81 82 HIS A CA 1
ATOM 659 C C . HIS A 1 82 ? 17.221 1.793 -25.873 1.00 97.81 82 HIS A C 1
ATOM 661 O O . HIS A 1 82 ? 17.206 2.651 -24.993 1.00 97.81 82 HIS A O 1
ATOM 667 N N . HIS A 1 83 ? 18.287 1.628 -26.662 1.00 97.94 83 HIS A N 1
ATOM 668 C CA . HIS A 1 83 ? 19.530 2.370 -26.455 1.00 97.94 83 HIS A CA 1
ATOM 669 C C . HIS A 1 83 ? 19.415 3.829 -26.943 1.00 97.94 83 HIS A C 1
ATOM 671 O O . HIS A 1 83 ? 19.225 4.055 -28.142 1.00 97.94 83 HIS A O 1
ATOM 677 N N . PRO A 1 84 ? 19.668 4.841 -26.089 1.00 97.19 84 PRO A N 1
ATOM 678 C CA . PRO A 1 84 ? 19.492 6.255 -26.442 1.00 97.19 84 PRO A CA 1
ATOM 679 C C . PRO A 1 84 ? 20.325 6.704 -27.642 1.00 97.19 84 PRO A C 1
ATOM 681 O O . PRO A 1 84 ? 19.833 7.405 -28.516 1.00 97.19 84 PRO A O 1
ATOM 684 N N . THR A 1 85 ? 21.587 6.274 -27.728 1.00 97.00 85 THR A N 1
ATOM 685 C CA . THR A 1 85 ? 22.446 6.587 -28.884 1.00 97.00 85 THR A CA 1
ATOM 686 C C . THR A 1 85 ? 21.928 5.986 -30.190 1.00 97.00 85 THR A C 1
ATOM 688 O O . THR A 1 85 ? 22.052 6.633 -31.222 1.00 97.00 85 THR A O 1
ATOM 691 N N . ILE A 1 86 ? 21.340 4.782 -30.162 1.00 96.81 86 ILE A N 1
ATOM 692 C CA . ILE A 1 86 ? 20.781 4.150 -31.366 1.00 96.81 86 ILE A CA 1
ATOM 693 C C . ILE A 1 86 ? 19.502 4.881 -31.776 1.00 96.81 86 ILE A C 1
ATOM 695 O O . ILE A 1 86 ? 19.355 5.233 -32.939 1.00 96.81 86 ILE A O 1
ATOM 699 N N . TYR A 1 87 ? 18.634 5.196 -30.813 1.00 96.94 87 TYR A N 1
ATOM 700 C CA . TYR A 1 87 ? 17.437 6.006 -31.037 1.00 96.94 87 TYR A CA 1
ATOM 701 C C . TYR A 1 87 ? 17.764 7.379 -31.648 1.00 96.94 87 TYR A C 1
ATOM 703 O O . TYR A 1 87 ? 17.186 7.754 -32.664 1.00 96.94 87 TYR A O 1
ATOM 711 N N . LYS A 1 88 ? 18.754 8.092 -31.092 1.00 96.50 88 LYS A N 1
ATOM 712 C CA . LYS A 1 88 ? 19.223 9.384 -31.621 1.00 96.50 88 LYS A CA 1
ATOM 713 C C . LYS A 1 88 ? 19.856 9.257 -33.010 1.00 96.50 88 LYS A C 1
ATOM 715 O O . LYS A 1 88 ? 19.659 10.133 -33.841 1.00 96.50 88 LYS A O 1
ATOM 720 N N . ALA A 1 89 ? 20.599 8.179 -33.271 1.00 97.06 89 ALA A N 1
ATOM 721 C CA . ALA A 1 89 ? 21.173 7.903 -34.591 1.00 97.06 89 ALA A CA 1
ATOM 722 C C . ALA A 1 89 ? 20.112 7.527 -35.642 1.00 97.06 89 ALA A C 1
ATOM 724 O O . ALA A 1 89 ? 20.379 7.643 -36.833 1.00 97.06 89 ALA A O 1
ATOM 725 N N . ASN A 1 90 ? 18.928 7.094 -35.203 1.00 95.62 90 ASN A N 1
ATOM 726 C CA . ASN A 1 90 ? 17.765 6.805 -36.037 1.00 95.62 90 ASN A CA 1
ATOM 727 C C . ASN A 1 90 ? 16.777 7.988 -36.072 1.00 95.62 90 ASN A C 1
ATOM 729 O O . ASN A 1 90 ? 15.567 7.783 -36.039 1.00 95.62 90 ASN A O 1
ATOM 733 N N . ASP A 1 91 ? 17.282 9.226 -36.044 1.00 95.56 91 ASP A N 1
ATOM 734 C CA . ASP A 1 91 ? 16.490 10.465 -36.084 1.00 95.56 91 ASP A CA 1
ATOM 735 C C . ASP A 1 91 ? 15.353 10.528 -35.046 1.00 95.56 91 ASP A C 1
ATOM 737 O O . ASP A 1 91 ? 14.276 11.067 -35.306 1.00 95.56 91 ASP A O 1
ATOM 741 N N . ASN A 1 92 ? 15.585 9.972 -33.850 1.00 93.75 92 ASN A N 1
ATOM 742 C CA . ASN A 1 92 ? 14.587 9.851 -32.784 1.00 93.75 92 ASN A CA 1
ATOM 743 C C . ASN A 1 92 ? 13.327 9.074 -33.216 1.00 93.75 92 ASN A C 1
ATOM 745 O O . ASN A 1 92 ? 12.225 9.331 -32.730 1.00 93.75 92 ASN A O 1
ATOM 749 N N . GLN A 1 93 ? 13.468 8.110 -34.126 1.00 95.56 93 GLN A N 1
ATOM 750 C CA . GLN A 1 93 ? 12.399 7.185 -34.485 1.00 95.56 93 GLN A CA 1
ATOM 751 C C . GLN A 1 93 ? 12.526 5.886 -33.692 1.00 95.56 93 GLN A C 1
ATOM 753 O O . GLN A 1 93 ? 13.590 5.263 -33.623 1.00 95.56 93 GLN A O 1
ATOM 758 N N . LEU A 1 94 ? 11.410 5.457 -33.102 1.00 95.69 94 LEU A N 1
ATOM 759 C CA . LEU A 1 94 ? 11.338 4.206 -32.359 1.00 95.69 94 LEU A CA 1
ATOM 760 C C . LEU A 1 94 ? 11.498 3.010 -33.301 1.00 95.69 94 LEU A C 1
ATOM 762 O O . LEU A 1 94 ? 10.692 2.808 -34.208 1.00 95.69 94 LEU A O 1
ATOM 766 N N . THR A 1 95 ? 12.484 2.159 -33.025 1.00 95.94 95 THR A N 1
ATOM 767 C CA . THR A 1 95 ? 12.603 0.855 -33.682 1.00 95.94 95 THR A CA 1
ATOM 768 C C . THR A 1 95 ? 11.430 -0.039 -33.251 1.00 95.94 95 THR A C 1
ATOM 770 O O . THR A 1 95 ? 11.232 -0.216 -32.036 1.00 95.94 95 THR A O 1
ATOM 773 N N . PRO A 1 96 ? 10.639 -0.605 -34.184 1.00 95.44 96 PRO A N 1
ATOM 774 C CA . PRO A 1 96 ? 9.610 -1.582 -33.851 1.00 95.44 96 PRO A CA 1
ATOM 775 C C . PRO A 1 96 ? 10.240 -2.934 -33.497 1.00 95.44 96 PRO A C 1
ATOM 777 O O . PRO A 1 96 ? 11.288 -3.309 -34.022 1.00 95.44 96 PRO A O 1
ATOM 780 N N . PHE A 1 97 ? 9.579 -3.698 -32.628 1.00 97.12 97 PHE A N 1
ATOM 781 C CA . PHE A 1 97 ? 9.972 -5.080 -32.360 1.00 97.12 97 PHE A CA 1
ATOM 782 C C . PHE A 1 97 ? 9.801 -5.939 -33.622 1.00 97.12 97 PHE A C 1
ATOM 784 O O . PHE A 1 97 ? 8.766 -5.869 -34.282 1.00 97.12 97 PHE A O 1
ATOM 791 N N . ASN A 1 98 ? 10.802 -6.763 -33.947 1.00 96.88 98 ASN A N 1
ATOM 792 C CA . ASN A 1 98 ? 10.773 -7.661 -35.102 1.00 96.88 98 ASN A CA 1
ATOM 793 C C . ASN A 1 98 ? 10.614 -9.124 -34.650 1.00 96.88 98 ASN A C 1
ATOM 795 O O . ASN A 1 98 ? 11.609 -9.742 -34.267 1.00 96.88 98 ASN A O 1
ATOM 799 N N . PRO A 1 99 ? 9.421 -9.739 -34.748 1.00 94.12 99 PRO A N 1
ATOM 800 C CA . PRO A 1 99 ? 9.213 -11.133 -34.352 1.00 94.12 99 PRO A CA 1
ATOM 801 C C . PRO A 1 99 ? 10.123 -12.130 -35.085 1.00 94.12 99 PRO A C 1
ATOM 803 O O . PRO A 1 99 ? 10.515 -13.128 -34.488 1.00 94.12 99 PRO A O 1
ATOM 806 N N . ALA A 1 100 ? 10.522 -11.825 -36.323 1.00 93.62 100 ALA A N 1
ATOM 807 C CA . ALA A 1 100 ? 11.352 -12.669 -37.182 1.00 93.62 100 ALA A CA 1
ATOM 808 C C . ALA A 1 100 ? 12.857 -12.328 -37.122 1.00 93.62 100 ALA A C 1
ATOM 810 O O . ALA A 1 100 ? 13.604 -12.638 -38.052 1.00 93.62 100 ALA A O 1
ATOM 811 N N . ALA A 1 101 ? 13.324 -11.659 -36.059 1.00 93.81 101 ALA A N 1
ATOM 812 C CA . ALA A 1 101 ? 14.749 -11.395 -35.864 1.00 93.81 101 ALA A CA 1
ATOM 813 C C . ALA A 1 101 ? 15.564 -12.710 -35.883 1.00 93.81 101 ALA A C 1
ATOM 815 O O . ALA A 1 101 ? 15.076 -13.721 -35.380 1.00 93.81 101 ALA A O 1
ATOM 816 N N . PRO A 1 102 ? 16.817 -12.729 -36.387 1.00 92.75 102 PRO A N 1
ATOM 817 C CA . PRO A 1 102 ? 17.610 -13.961 -36.503 1.00 92.75 102 PRO A CA 1
ATOM 818 C C . PRO A 1 102 ? 17.731 -14.771 -35.205 1.00 92.75 102 PRO A C 1
ATOM 820 O O . PRO A 1 102 ? 17.734 -15.999 -35.237 1.00 92.75 102 PRO A O 1
ATOM 823 N N . VAL A 1 103 ? 17.762 -14.085 -34.057 1.00 96.38 103 VAL A N 1
ATOM 824 C CA . VAL A 1 103 ? 17.802 -14.721 -32.734 1.00 96.38 103 VAL A CA 1
ATOM 825 C C . VAL A 1 103 ? 16.569 -15.588 -32.448 1.00 96.38 103 VAL A C 1
ATOM 827 O O . VAL A 1 103 ? 16.684 -16.561 -31.717 1.00 96.38 103 VAL A O 1
ATOM 830 N N . ALA A 1 104 ? 15.413 -15.295 -33.053 1.00 96.25 104 ALA A N 1
ATOM 831 C CA . ALA A 1 104 ? 14.200 -16.104 -32.928 1.00 96.25 104 ALA A CA 1
ATOM 832 C C . ALA A 1 104 ? 14.411 -17.521 -33.477 1.00 96.25 104 ALA A C 1
ATOM 834 O O . ALA A 1 104 ? 14.166 -18.499 -32.779 1.00 96.25 104 ALA A O 1
ATOM 835 N N . ALA A 1 105 ? 14.955 -17.621 -34.693 1.00 95.19 105 ALA A N 1
ATOM 836 C CA . ALA A 1 105 ? 15.248 -18.901 -35.329 1.00 95.19 105 ALA A CA 1
ATOM 837 C C . ALA A 1 105 ? 16.359 -19.669 -34.596 1.00 95.19 105 ALA A C 1
ATOM 839 O O . ALA A 1 105 ? 16.344 -20.895 -34.564 1.00 95.19 105 ALA A O 1
ATOM 840 N N . ASP A 1 106 ? 17.327 -18.964 -34.003 1.00 96.19 106 ASP A N 1
ATOM 841 C CA . ASP A 1 106 ? 18.361 -19.599 -33.181 1.00 96.19 106 ASP A CA 1
ATOM 842 C C . ASP A 1 106 ? 17.779 -20.191 -31.889 1.00 96.19 106 ASP A C 1
ATOM 844 O O . ASP A 1 106 ? 18.167 -21.289 -31.498 1.00 96.19 106 ASP A O 1
ATOM 848 N N . ILE A 1 107 ? 16.820 -19.502 -31.260 1.00 97.00 107 ILE A N 1
ATOM 849 C CA . ILE A 1 107 ? 16.106 -19.998 -30.076 1.00 97.00 107 ILE A CA 1
ATOM 850 C C . ILE A 1 107 ? 15.265 -21.230 -30.425 1.00 97.00 107 ILE A C 1
ATOM 852 O O . ILE A 1 107 ? 15.318 -22.214 -29.697 1.00 97.00 107 ILE A O 1
ATOM 856 N N . GLU A 1 108 ? 14.529 -21.214 -31.539 1.00 95.56 108 GLU A N 1
ATOM 857 C CA . GLU A 1 108 ? 13.685 -22.341 -31.977 1.00 95.56 108 GLU A CA 1
ATOM 858 C C . GLU A 1 108 ? 14.474 -23.622 -32.292 1.00 95.56 108 GLU A C 1
ATOM 860 O O . GLU A 1 108 ? 13.916 -24.716 -32.239 1.00 95.56 108 GLU A O 1
ATOM 865 N N . ARG A 1 109 ? 15.769 -23.507 -32.609 1.00 95.50 109 ARG A N 1
ATOM 866 C CA . ARG A 1 109 ? 16.658 -24.650 -32.877 1.00 95.50 109 ARG A CA 1
ATOM 867 C C . ARG A 1 109 ? 17.229 -25.302 -31.619 1.00 95.50 109 ARG A C 1
ATOM 869 O O . ARG A 1 109 ? 17.973 -26.270 -31.742 1.00 95.50 109 ARG A O 1
ATOM 876 N N . LEU A 1 110 ? 16.956 -24.766 -30.431 1.00 96.06 110 LEU A N 1
ATOM 877 C CA . LEU A 1 110 ? 17.420 -25.373 -29.188 1.00 96.06 110 LEU A CA 1
ATOM 878 C C . LEU A 1 110 ? 16.677 -26.688 -28.924 1.00 96.06 110 LEU A C 1
ATOM 880 O O . LEU A 1 110 ? 15.452 -26.726 -28.924 1.00 96.06 110 LEU A O 1
ATOM 884 N N . ASP A 1 111 ? 17.428 -27.743 -28.605 1.00 93.44 111 ASP A N 1
ATOM 885 C CA . ASP A 1 111 ? 16.873 -29.080 -28.335 1.00 93.44 111 ASP A CA 1
ATOM 886 C C . ASP A 1 111 ? 16.099 -29.178 -27.003 1.00 93.44 111 ASP A C 1
ATOM 888 O O . ASP A 1 111 ? 15.443 -30.181 -26.729 1.00 93.44 111 ASP A O 1
ATOM 892 N N . ASP A 1 112 ? 16.201 -28.157 -26.149 1.00 94.06 112 ASP A N 1
ATOM 893 C CA . ASP A 1 112 ? 15.619 -28.120 -24.808 1.00 94.06 112 ASP A CA 1
ATOM 894 C C . ASP A 1 112 ? 14.415 -27.155 -24.773 1.00 94.06 112 ASP A C 1
ATOM 896 O O . ASP A 1 112 ? 14.618 -25.934 -24.835 1.00 94.06 112 ASP A O 1
ATOM 900 N N . PRO A 1 113 ? 13.172 -27.665 -24.650 1.00 93.38 113 PRO A N 1
ATOM 901 C CA . PRO A 1 113 ? 11.960 -26.846 -24.632 1.00 93.38 113 PRO A CA 1
ATOM 902 C C . PRO A 1 113 ? 11.937 -25.783 -23.529 1.00 93.38 113 PRO A C 1
ATOM 904 O O . PRO A 1 113 ? 11.399 -24.691 -23.744 1.00 93.38 113 PRO A O 1
ATOM 907 N N . ASP A 1 114 ? 12.544 -26.057 -22.371 1.00 93.50 114 ASP A N 1
ATOM 908 C CA . ASP A 1 114 ? 12.606 -25.085 -21.279 1.00 93.50 114 ASP A CA 1
ATOM 909 C C . ASP A 1 114 ? 13.484 -23.905 -21.688 1.00 93.50 114 ASP A C 1
ATOM 911 O O . ASP A 1 114 ? 13.125 -22.750 -21.459 1.00 93.50 114 ASP A O 1
ATOM 915 N N . ARG A 1 115 ? 14.599 -24.162 -22.381 1.00 95.81 115 ARG A N 1
ATOM 916 C CA . ARG A 1 115 ? 15.474 -23.100 -22.902 1.00 95.81 115 ARG A CA 1
ATOM 917 C C . ARG A 1 115 ? 14.810 -22.303 -24.014 1.00 95.81 115 ARG A C 1
ATOM 919 O O . ARG A 1 115 ? 14.946 -21.079 -24.021 1.00 95.81 115 ARG A O 1
ATOM 926 N N . VAL A 1 116 ? 14.061 -22.963 -24.902 1.00 96.88 116 VAL A N 1
ATOM 927 C CA . VAL A 1 116 ? 13.239 -22.282 -25.918 1.00 96.88 116 VAL A CA 1
ATOM 928 C C . VAL A 1 116 ? 12.291 -21.296 -25.234 1.00 96.88 116 VAL A C 1
ATOM 930 O O . VAL A 1 116 ? 12.240 -20.121 -25.604 1.00 96.88 116 VAL A O 1
ATOM 933 N N . ARG A 1 117 ? 11.584 -21.730 -24.181 1.00 95.81 117 ARG A N 1
ATOM 934 C CA . ARG A 1 117 ? 10.652 -20.866 -23.446 1.00 95.81 117 ARG A CA 1
ATOM 935 C C . ARG A 1 117 ? 11.368 -19.760 -22.670 1.00 95.81 117 ARG A C 1
ATOM 937 O O . ARG A 1 117 ? 10.925 -18.615 -22.741 1.00 95.81 117 ARG A O 1
ATOM 944 N N . ILE A 1 118 ? 12.470 -20.066 -21.982 1.00 97.50 118 ILE A N 1
ATOM 945 C CA . ILE A 1 118 ? 13.283 -19.091 -21.236 1.00 97.50 118 ILE A CA 1
ATOM 946 C C . ILE A 1 118 ? 13.758 -17.975 -22.172 1.00 97.50 118 ILE A C 1
ATOM 948 O O . ILE A 1 118 ? 13.497 -16.806 -21.898 1.00 97.50 118 ILE A O 1
ATOM 952 N N . PHE A 1 119 ? 14.396 -18.298 -23.300 1.00 98.31 119 PHE A N 1
ATOM 953 C CA . PHE A 1 119 ? 14.864 -17.273 -24.239 1.00 98.31 119 PHE A CA 1
ATOM 954 C C . PHE A 1 119 ? 13.727 -16.606 -25.021 1.00 98.31 119 PHE A C 1
ATOM 956 O O . PHE A 1 119 ? 13.844 -15.433 -25.372 1.00 98.31 119 PHE A O 1
ATOM 963 N N . GLY A 1 120 ? 12.595 -17.285 -25.217 1.00 97.75 120 GLY A N 1
ATOM 964 C CA . GLY A 1 120 ? 11.360 -16.646 -25.673 1.00 97.75 120 GLY A CA 1
ATOM 965 C C . GLY A 1 120 ? 10.922 -15.517 -24.734 1.00 97.75 120 GLY A C 1
ATOM 966 O O . GLY A 1 120 ? 10.634 -14.413 -25.189 1.00 97.75 120 GLY A O 1
ATOM 967 N N . MET A 1 121 ? 10.985 -15.737 -23.419 1.00 97.62 121 MET A N 1
ATOM 968 C CA . MET A 1 121 ? 10.670 -14.702 -22.429 1.00 97.62 121 MET A CA 1
ATOM 969 C C . MET A 1 121 ? 11.706 -13.567 -22.369 1.00 97.62 121 MET A C 1
ATOM 971 O O . MET A 1 121 ? 11.353 -12.449 -21.995 1.00 97.62 121 MET A O 1
ATOM 975 N N . PHE A 1 122 ? 12.962 -13.796 -22.775 1.00 98.50 1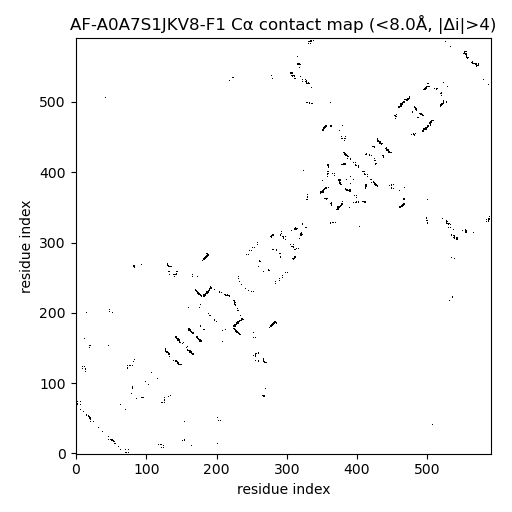22 PHE A N 1
ATOM 976 C CA . PHE A 1 122 ? 13.905 -12.689 -22.993 1.00 98.50 122 PHE A CA 1
ATOM 977 C C . PHE A 1 122 ? 13.428 -11.752 -24.106 1.00 98.50 122 PHE A C 1
ATOM 979 O O . PHE A 1 122 ? 13.538 -10.531 -23.977 1.00 98.50 122 PHE A O 1
ATOM 986 N N . ARG A 1 123 ? 12.871 -12.311 -25.184 1.00 98.19 123 ARG A N 1
ATOM 987 C CA . ARG A 1 123 ? 12.300 -11.513 -26.274 1.00 98.19 123 ARG A CA 1
ATOM 988 C C . ARG A 1 123 ? 11.019 -10.806 -25.851 1.00 98.19 123 ARG A C 1
ATOM 990 O O . ARG A 1 123 ? 10.866 -9.631 -26.168 1.00 98.19 123 ARG A O 1
ATOM 997 N N . GLU A 1 124 ? 10.151 -11.474 -25.085 1.00 97.94 124 GLU A N 1
ATOM 998 C CA . GLU A 1 124 ? 8.980 -10.830 -24.471 1.00 97.94 124 GLU A CA 1
ATOM 999 C C . GLU A 1 124 ? 9.425 -9.627 -23.614 1.00 97.94 124 GLU A C 1
ATOM 1001 O O . GLU A 1 124 ? 8.922 -8.521 -23.801 1.00 97.94 124 GLU A O 1
ATOM 1006 N N . PHE A 1 125 ? 10.436 -9.780 -22.750 1.00 98.56 125 PHE A N 1
ATOM 1007 C CA . PHE A 1 125 ? 10.982 -8.657 -21.977 1.00 98.56 125 PHE A CA 1
ATOM 1008 C C . PHE A 1 125 ? 11.436 -7.499 -22.877 1.00 98.56 125 PHE A C 1
ATOM 1010 O O . PHE A 1 125 ? 11.043 -6.355 -22.658 1.00 98.56 125 PHE A O 1
ATOM 1017 N N . ASN A 1 126 ? 12.223 -7.786 -23.918 1.00 98.50 126 ASN A N 1
ATOM 1018 C CA . ASN A 1 126 ? 12.692 -6.770 -24.861 1.00 98.50 126 ASN A CA 1
ATOM 1019 C C . ASN A 1 126 ? 11.535 -6.033 -25.549 1.00 98.50 126 ASN A C 1
ATOM 1021 O O . ASN A 1 126 ? 11.602 -4.815 -25.710 1.00 98.50 126 ASN A O 1
ATOM 1025 N N . GLN A 1 127 ? 10.488 -6.759 -25.938 1.00 98.06 127 GLN A N 1
ATOM 1026 C CA . GLN A 1 127 ? 9.307 -6.219 -26.604 1.00 98.06 127 GLN A CA 1
ATOM 1027 C C . GLN A 1 127 ? 8.480 -5.311 -25.687 1.00 98.06 127 GLN A C 1
ATOM 1029 O O . GLN A 1 127 ? 8.010 -4.265 -26.132 1.00 98.06 127 GLN A O 1
ATOM 1034 N N . TYR A 1 128 ? 8.267 -5.724 -24.436 1.00 98.06 128 TYR A N 1
ATOM 1035 C CA . TYR A 1 128 ? 7.307 -5.076 -23.540 1.00 98.06 128 TYR A CA 1
ATOM 1036 C C . TYR A 1 128 ? 7.920 -4.009 -22.624 1.00 98.06 128 TYR A C 1
ATOM 1038 O O . TYR A 1 128 ? 7.173 -3.296 -21.958 1.00 98.06 128 TYR A O 1
ATOM 1046 N N . VAL A 1 129 ? 9.247 -3.844 -22.589 1.00 98.56 129 VAL A N 1
ATOM 1047 C CA . VAL A 1 129 ? 9.871 -2.658 -21.979 1.00 98.56 129 VAL A CA 1
ATOM 1048 C C . VAL A 1 129 ? 9.502 -1.413 -22.785 1.00 98.56 129 VAL A C 1
ATOM 1050 O O . VAL A 1 129 ? 9.720 -1.347 -23.989 1.00 98.56 129 VAL A O 1
ATOM 1053 N N . GLU A 1 130 ? 8.975 -0.398 -22.111 1.00 97.81 130 GLU A N 1
ATOM 1054 C CA . GLU A 1 130 ? 8.615 0.885 -22.726 1.00 97.81 130 GLU A CA 1
ATOM 1055 C C . GLU A 1 130 ? 9.547 2.017 -22.282 1.00 97.81 130 GLU A C 1
ATOM 1057 O O . GLU A 1 130 ? 9.802 2.929 -23.061 1.00 97.81 130 GLU A O 1
ATOM 1062 N N . LYS A 1 131 ? 10.088 1.949 -21.056 1.00 98.00 131 LYS A N 1
ATOM 1063 C CA . LYS A 1 131 ? 11.163 2.831 -20.568 1.00 98.00 131 LYS A CA 1
ATOM 1064 C C . LYS A 1 131 ? 12.119 2.070 -19.665 1.00 98.00 131 LYS A C 1
ATOM 1066 O O . LYS A 1 131 ? 11.703 1.192 -18.906 1.00 98.00 131 LYS A O 1
ATOM 1071 N N . THR A 1 132 ? 13.395 2.444 -19.684 1.00 98.50 132 THR A N 1
ATOM 1072 C CA . THR A 1 132 ? 14.392 1.885 -18.767 1.00 98.50 132 THR A CA 1
ATOM 1073 C C . THR A 1 132 ? 15.528 2.854 -18.474 1.00 98.50 132 THR A C 1
ATOM 1075 O O . THR A 1 132 ? 16.023 3.537 -19.366 1.00 98.50 132 THR A O 1
ATOM 1078 N N . ASN A 1 133 ? 16.006 2.858 -17.229 1.00 98.06 133 ASN A N 1
ATOM 1079 C CA . ASN A 1 133 ? 17.180 3.629 -16.820 1.00 98.06 133 ASN A CA 1
ATOM 1080 C C . ASN A 1 133 ? 18.513 2.892 -17.075 1.00 98.06 133 ASN A C 1
ATOM 1082 O O . ASN A 1 133 ? 19.563 3.296 -16.562 1.00 98.06 133 ASN A O 1
ATOM 1086 N N . PHE A 1 134 ? 18.498 1.802 -17.854 1.00 97.94 134 PHE A N 1
ATOM 1087 C CA . PHE A 1 134 ? 19.622 0.879 -18.041 1.00 97.94 134 PHE A CA 1
ATOM 1088 C C . PHE A 1 134 ? 20.943 1.556 -18.446 1.00 97.94 134 PHE A C 1
ATOM 1090 O O . PHE A 1 134 ? 22.004 1.123 -17.997 1.00 97.94 134 PHE A O 1
ATOM 1097 N N . TRP A 1 135 ? 20.901 2.672 -19.181 1.00 96.50 135 TRP A N 1
ATOM 1098 C CA . TRP A 1 135 ? 22.094 3.409 -19.633 1.00 96.50 135 TRP A CA 1
ATOM 1099 C C . TRP A 1 135 ? 22.457 4.651 -18.807 1.00 96.50 135 TRP A C 1
ATOM 1101 O O . TRP A 1 135 ? 23.447 5.311 -19.107 1.00 96.50 135 TRP A O 1
ATOM 1111 N N . LYS A 1 136 ? 21.722 4.971 -17.734 1.00 95.50 136 LYS A N 1
ATOM 1112 C CA . LYS A 1 136 ? 22.112 6.060 -16.819 1.00 95.50 136 LYS A CA 1
ATOM 1113 C C . LYS A 1 136 ? 23.373 5.706 -16.026 1.00 95.50 136 LYS A C 1
ATOM 1115 O O . LYS A 1 136 ? 23.412 4.673 -15.382 1.00 95.50 136 LYS A O 1
ATOM 1120 N N . GLU A 1 137 ? 24.399 6.541 -16.008 1.00 90.56 137 GLU A N 1
ATOM 1121 C CA . GLU A 1 137 ? 25.638 6.208 -15.278 1.00 90.56 137 GLU A CA 1
ATOM 1122 C C . GLU A 1 137 ? 25.424 6.163 -13.758 1.00 90.56 137 GLU A C 1
ATOM 1124 O O . GLU A 1 137 ? 25.769 5.185 -13.098 1.00 90.56 137 GLU A O 1
ATOM 1129 N N . ASN A 1 138 ? 24.769 7.195 -13.222 1.00 90.25 138 ASN A N 1
ATOM 1130 C CA . ASN A 1 138 ? 24.434 7.306 -11.807 1.00 90.25 138 ASN A CA 1
ATOM 1131 C C . ASN A 1 138 ? 22.999 6.832 -11.585 1.00 90.25 138 ASN A C 1
ATOM 1133 O O . ASN A 1 138 ? 22.052 7.567 -11.871 1.00 90.25 138 ASN A O 1
ATOM 1137 N N . LYS A 1 139 ? 22.852 5.601 -11.096 1.00 92.94 139 LYS A N 1
ATOM 1138 C CA . LYS A 1 139 ? 21.571 5.015 -10.691 1.00 92.94 139 LYS A CA 1
ATOM 1139 C C . LYS A 1 139 ? 21.750 4.106 -9.485 1.00 92.94 139 LYS A C 1
ATOM 1141 O O . LYS A 1 139 ? 22.771 3.433 -9.343 1.00 92.94 139 LYS A O 1
ATOM 1146 N N . LEU A 1 140 ? 20.734 4.063 -8.633 1.00 94.81 140 LEU A N 1
ATOM 1147 C CA . LEU A 1 140 ? 20.722 3.224 -7.434 1.00 94.81 140 LEU A CA 1
ATOM 1148 C C . LEU A 1 140 ? 20.083 1.843 -7.657 1.00 94.81 140 LEU A C 1
ATOM 1150 O O . LEU A 1 140 ? 20.301 0.919 -6.866 1.00 94.81 140 LEU A O 1
ATOM 1154 N N . SER A 1 141 ? 19.307 1.695 -8.730 1.00 96.25 141 SER A N 1
ATOM 1155 C CA . SER A 1 141 ? 18.662 0.452 -9.156 1.00 96.25 141 SER A CA 1
ATOM 1156 C C . SER A 1 141 ? 18.450 0.440 -10.671 1.00 96.25 141 SER A C 1
ATOM 1158 O O . SER A 1 141 ? 18.447 1.493 -11.309 1.00 96.25 141 SER A O 1
ATOM 1160 N N . LEU A 1 142 ? 18.298 -0.746 -11.260 1.00 97.81 142 LEU A N 1
ATOM 1161 C CA . LEU A 1 142 ? 17.757 -0.890 -12.610 1.00 97.81 142 LEU A CA 1
ATOM 1162 C C . LEU A 1 142 ? 16.237 -0.856 -12.521 1.00 97.81 142 LEU A C 1
ATOM 1164 O O . LEU A 1 142 ? 15.665 -1.585 -11.715 1.00 97.81 142 LEU A O 1
ATOM 1168 N N . ALA A 1 143 ? 15.601 -0.050 -13.356 1.00 98.31 143 ALA A N 1
ATOM 1169 C CA . ALA A 1 143 ? 14.158 0.088 -13.403 1.00 98.31 143 ALA A CA 1
ATOM 1170 C C . ALA A 1 143 ? 13.656 -0.052 -14.844 1.00 98.31 143 ALA A C 1
ATOM 1172 O O . ALA A 1 143 ? 14.282 0.432 -15.795 1.00 98.31 143 ALA A O 1
ATOM 1173 N N . PHE A 1 144 ? 12.521 -0.728 -14.992 1.00 98.62 144 PHE A N 1
ATOM 1174 C CA . PHE A 1 144 ? 11.878 -1.022 -16.266 1.00 98.62 144 PHE A CA 1
ATOM 1175 C C . PHE A 1 144 ? 10.384 -0.736 -16.141 1.00 98.62 144 PHE A C 1
ATOM 1177 O O . PHE A 1 144 ? 9.706 -1.381 -15.342 1.00 98.62 144 PHE A O 1
ATOM 1184 N N . ARG A 1 145 ? 9.866 0.219 -16.917 1.00 98.06 145 ARG A N 1
ATOM 1185 C CA . ARG A 1 145 ? 8.422 0.405 -17.098 1.00 98.06 145 ARG A CA 1
ATOM 1186 C C . ARG A 1 145 ? 7.981 -0.523 -18.221 1.00 98.06 145 ARG A C 1
ATOM 1188 O O . ARG A 1 145 ? 8.511 -0.426 -19.327 1.00 98.06 145 ARG A O 1
ATOM 1195 N N . LEU A 1 146 ? 7.044 -1.410 -17.920 1.00 98.31 146 LEU A N 1
ATOM 1196 C CA . LEU A 1 146 ? 6.591 -2.497 -18.775 1.00 98.31 146 LEU A CA 1
ATOM 1197 C C . LEU A 1 146 ? 5.136 -2.297 -19.202 1.00 98.31 146 LEU A C 1
ATOM 1199 O O . LEU A 1 146 ? 4.279 -1.949 -18.378 1.00 98.31 146 LEU A O 1
ATOM 1203 N N . ASN A 1 147 ? 4.860 -2.652 -20.453 1.00 97.12 147 ASN A N 1
ATOM 1204 C CA . ASN A 1 147 ? 3.512 -2.801 -20.966 1.00 97.12 147 ASN A CA 1
ATOM 1205 C C . ASN A 1 147 ? 2.952 -4.119 -20.423 1.00 97.12 147 ASN A C 1
ATOM 1207 O O . ASN A 1 147 ? 3.520 -5.170 -20.711 1.00 97.12 147 ASN A O 1
ATOM 1211 N N . PRO A 1 148 ? 1.845 -4.125 -19.674 1.00 96.44 148 PRO A N 1
ATOM 1212 C CA . PRO A 1 148 ? 1.364 -5.328 -18.999 1.00 96.44 148 PRO A CA 1
ATOM 1213 C C . PRO A 1 148 ? 0.709 -6.355 -19.933 1.00 96.44 148 PRO A C 1
ATOM 1215 O O . PRO A 1 148 ? 0.231 -7.379 -19.455 1.00 96.44 148 PRO A O 1
ATOM 1218 N N . SER A 1 149 ? 0.685 -6.134 -21.251 1.00 95.25 149 SER A N 1
ATOM 1219 C CA . SER A 1 149 ? 0.044 -7.046 -22.211 1.00 95.25 149 SER A CA 1
ATOM 1220 C C . SER A 1 149 ? 0.665 -8.448 -22.271 1.00 95.25 149 SER A C 1
ATOM 1222 O O . SER A 1 149 ? 0.017 -9.350 -22.794 1.00 95.25 149 SER A O 1
ATOM 1224 N N . PHE A 1 150 ? 1.875 -8.649 -21.731 1.00 94.06 150 PHE A N 1
ATOM 1225 C CA . PHE A 1 150 ? 2.483 -9.981 -21.575 1.00 94.06 150 PHE A CA 1
ATOM 1226 C C . PHE A 1 150 ? 1.861 -10.811 -20.446 1.00 94.06 150 PHE A C 1
ATOM 1228 O O . PHE A 1 150 ? 2.067 -12.022 -20.387 1.00 94.06 150 PHE A O 1
ATOM 1235 N N . LEU A 1 151 ? 1.139 -10.175 -19.519 1.00 93.69 151 LEU A N 1
ATOM 1236 C CA . LEU A 1 151 ? 0.500 -10.870 -18.412 1.00 93.69 151 LEU A CA 1
ATOM 1237 C C . LEU A 1 151 ? -0.661 -11.728 -18.944 1.00 93.69 151 LEU A C 1
ATOM 1239 O O . LEU A 1 151 ? -1.530 -11.202 -19.644 1.00 93.69 151 LEU A O 1
ATOM 1243 N N . PRO A 1 152 ? -0.711 -13.031 -18.615 1.00 89.12 152 PRO A N 1
ATOM 1244 C CA . PRO A 1 152 ? -1.767 -13.915 -19.094 1.00 89.12 152 PRO A CA 1
ATOM 1245 C C . PRO A 1 152 ? -3.116 -13.595 -18.438 1.00 89.12 152 PRO A C 1
ATOM 1247 O O . PRO A 1 152 ? -3.227 -13.553 -17.211 1.00 89.12 152 PRO A O 1
ATOM 1250 N N . ASP A 1 153 ? -4.165 -13.469 -19.255 1.00 85.81 153 ASP A N 1
ATOM 1251 C CA . ASP A 1 153 ? -5.533 -13.148 -18.811 1.00 85.81 153 ASP A CA 1
ATOM 1252 C C . ASP A 1 153 ? -6.074 -14.155 -17.776 1.00 85.81 153 ASP A C 1
ATOM 1254 O O . ASP A 1 153 ? -6.835 -13.794 -16.879 1.00 85.81 153 ASP A O 1
ATOM 1258 N N . SER A 1 154 ? -5.637 -15.422 -17.843 1.00 80.88 154 SER A N 1
ATOM 1259 C CA . SER A 1 154 ? -6.009 -16.463 -16.873 1.00 80.88 154 SER A CA 1
ATOM 1260 C C . SER A 1 154 ? -5.537 -16.157 -15.448 1.00 80.88 154 SER A C 1
ATOM 1262 O O . SER A 1 154 ? -6.203 -16.524 -14.474 1.00 80.88 154 SER A O 1
ATOM 1264 N N . ASP A 1 155 ? -4.397 -15.477 -15.315 1.00 82.75 155 ASP A N 1
ATOM 1265 C CA . ASP A 1 155 ? -3.797 -15.133 -14.026 1.00 82.75 155 ASP A CA 1
ATOM 1266 C C . ASP A 1 155 ? -4.079 -13.677 -13.633 1.00 82.75 155 ASP A C 1
ATOM 1268 O O . ASP A 1 155 ? -4.135 -13.361 -12.445 1.00 82.75 155 ASP A O 1
ATOM 1272 N N . TYR A 1 156 ? -4.323 -12.796 -14.603 1.00 87.69 156 TYR A N 1
ATOM 1273 C CA . TYR A 1 156 ? -4.541 -11.365 -14.384 1.00 87.69 156 TYR A CA 1
ATOM 1274 C C . TYR A 1 156 ? -5.719 -10.880 -15.242 1.00 87.69 156 TYR A C 1
ATOM 1276 O O . TYR A 1 156 ? -5.512 -10.282 -16.296 1.00 87.69 156 TYR A O 1
ATOM 1284 N N . PRO A 1 157 ? -6.967 -11.155 -14.814 1.00 82.06 157 PRO A N 1
ATOM 1285 C CA . PRO A 1 157 ? -8.164 -10.898 -15.617 1.00 82.06 157 PRO A CA 1
ATOM 1286 C C . PRO A 1 157 ? -8.409 -9.404 -15.828 1.00 82.06 157 PRO A C 1
ATOM 1288 O O . PRO A 1 157 ? -8.940 -8.994 -16.853 1.00 82.06 157 PRO A O 1
ATOM 1291 N N . GLU A 1 158 ? -7.991 -8.586 -14.864 1.00 89.88 158 GLU A N 1
ATOM 1292 C CA . GLU A 1 158 ? -7.964 -7.139 -14.994 1.00 89.88 158 GLU A CA 1
ATOM 1293 C C . GLU A 1 158 ? -6.522 -6.715 -15.260 1.00 89.88 158 GLU A C 1
ATOM 1295 O O . GLU A 1 158 ? -5.648 -6.889 -14.401 1.00 89.88 158 GLU A O 1
ATOM 1300 N N . LYS A 1 159 ? -6.251 -6.212 -16.464 1.00 93.12 159 LYS A N 1
ATOM 1301 C CA . LYS A 1 159 ? -4.899 -5.790 -16.829 1.00 93.12 159 LYS A CA 1
ATOM 1302 C C . LYS A 1 159 ? -4.569 -4.470 -16.140 1.00 93.12 159 LYS A C 1
ATOM 1304 O O . LYS A 1 159 ? -5.350 -3.527 -16.253 1.00 93.12 159 LYS A O 1
ATOM 1309 N N . PRO A 1 160 ? -3.403 -4.365 -15.479 1.00 96.31 160 PRO A N 1
ATOM 1310 C CA . PRO A 1 160 ? -2.904 -3.074 -15.043 1.00 96.31 160 PRO A CA 1
ATOM 1311 C C . PRO A 1 160 ? -2.755 -2.129 -16.236 1.00 96.31 160 PRO A C 1
ATOM 1313 O O . PRO A 1 160 ? -2.613 -2.562 -17.376 1.00 96.31 160 PRO A O 1
ATOM 1316 N N . HIS A 1 161 ? -2.705 -0.833 -15.969 1.00 96.12 161 HIS A N 1
ATOM 1317 C CA . HIS A 1 161 ? -2.310 0.163 -16.956 1.00 96.12 161 HIS A CA 1
ATOM 1318 C C . HIS A 1 161 ? -0.779 0.188 -17.143 1.00 96.12 161 HIS A C 1
ATOM 1320 O O . HIS A 1 161 ? -0.285 0.386 -18.251 1.00 96.12 161 HIS A O 1
ATOM 1326 N N . ALA A 1 162 ? -0.004 -0.044 -16.076 1.00 97.06 162 ALA A N 1
ATOM 1327 C CA . ALA A 1 162 ? 1.447 -0.215 -16.168 1.00 97.06 162 ALA A CA 1
ATOM 1328 C C . ALA A 1 162 ? 2.002 -1.078 -15.028 1.00 97.06 162 ALA A C 1
ATOM 1330 O O . ALA A 1 162 ? 1.462 -1.081 -13.915 1.00 97.06 162 ALA A O 1
ATOM 1331 N N . VAL A 1 163 ? 3.124 -1.745 -15.305 1.00 98.06 163 VAL A N 1
ATOM 1332 C CA . VAL A 1 163 ? 3.957 -2.425 -14.304 1.00 98.06 163 VAL A CA 1
ATOM 1333 C C . VAL A 1 163 ? 5.350 -1.811 -14.337 1.00 98.06 163 VAL A C 1
ATOM 1335 O O . VAL A 1 163 ? 5.938 -1.665 -15.403 1.00 98.06 163 VAL A O 1
ATOM 1338 N N . ILE A 1 164 ? 5.905 -1.463 -13.181 1.00 98.06 164 ILE A N 1
ATOM 1339 C CA . ILE A 1 164 ? 7.312 -1.095 -13.048 1.00 98.06 164 ILE A CA 1
ATOM 1340 C C . ILE A 1 164 ? 8.021 -2.197 -12.283 1.00 98.06 164 ILE A C 1
ATOM 1342 O O . ILE A 1 164 ? 7.598 -2.592 -11.197 1.00 98.06 164 ILE A O 1
ATOM 1346 N N . PHE A 1 165 ? 9.113 -2.674 -12.857 1.00 97.94 165 PHE A N 1
ATOM 1347 C CA . PHE A 1 165 ? 9.986 -3.672 -12.274 1.00 97.94 165 PHE A CA 1
ATOM 1348 C C . PHE A 1 165 ? 11.332 -3.029 -11.931 1.00 97.94 165 PHE A C 1
ATOM 1350 O O . PHE A 1 165 ? 12.007 -2.495 -12.812 1.00 97.94 165 PHE A O 1
ATOM 1357 N N . ALA A 1 166 ? 11.717 -3.068 -10.656 1.00 97.75 166 ALA A N 1
ATOM 1358 C CA . ALA A 1 166 ? 12.967 -2.516 -10.151 1.00 97.75 166 ALA A CA 1
ATOM 1359 C C . ALA A 1 166 ? 13.836 -3.609 -9.517 1.00 97.75 166 ALA A C 1
ATOM 1361 O O . ALA A 1 166 ? 13.380 -4.389 -8.680 1.00 97.75 166 ALA A O 1
ATOM 1362 N N . VAL A 1 167 ? 15.114 -3.652 -9.880 1.00 95.94 167 VAL A N 1
ATOM 1363 C CA . VAL A 1 167 ? 16.062 -4.658 -9.400 1.00 95.94 167 VAL A CA 1
ATOM 1364 C C . VAL A 1 167 ? 17.418 -4.031 -9.094 1.00 95.94 167 VAL A C 1
ATOM 1366 O O . VAL A 1 167 ? 17.930 -3.186 -9.828 1.00 95.94 167 VAL A O 1
ATOM 1369 N N . GLY A 1 168 ? 18.033 -4.450 -7.994 1.00 89.62 168 GLY A N 1
ATOM 1370 C CA . GLY A 1 168 ? 19.366 -4.003 -7.608 1.00 89.62 168 GLY A CA 1
ATOM 1371 C C . GLY A 1 168 ? 19.951 -4.846 -6.483 1.00 89.62 168 GLY A C 1
ATOM 1372 O O . GLY A 1 168 ? 19.350 -5.822 -6.033 1.00 89.62 168 GLY A O 1
ATOM 1373 N N . ASN A 1 169 ? 21.135 -4.465 -6.003 1.00 85.25 169 ASN A N 1
ATOM 1374 C CA . ASN A 1 169 ? 21.729 -5.129 -4.846 1.00 85.25 169 ASN A CA 1
ATOM 1375 C C . ASN A 1 169 ? 20.856 -4.896 -3.599 1.00 85.25 169 ASN A C 1
ATOM 1377 O O . ASN A 1 169 ? 20.705 -3.748 -3.163 1.00 85.25 169 ASN A O 1
ATOM 1381 N N . GLY A 1 170 ? 20.283 -5.970 -3.051 1.00 81.31 170 GLY A N 1
ATOM 1382 C CA . GLY A 1 170 ? 19.360 -5.916 -1.914 1.00 81.31 170 GLY A CA 1
ATOM 1383 C C . GLY A 1 170 ? 18.024 -5.223 -2.212 1.00 81.31 170 GLY A C 1
ATOM 1384 O O . GLY A 1 170 ? 17.388 -4.745 -1.279 1.00 81.31 170 GLY A O 1
ATOM 1385 N N . LEU A 1 171 ? 17.622 -5.120 -3.486 1.00 87.94 171 LEU A N 1
ATOM 1386 C CA . LEU A 1 171 ? 16.337 -4.548 -3.892 1.00 87.94 171 LEU A CA 1
ATOM 1387 C C . LEU A 1 171 ? 15.650 -5.444 -4.920 1.00 87.94 171 LEU A C 1
ATOM 1389 O O . LEU A 1 171 ? 16.187 -5.678 -6.007 1.00 87.94 171 LEU A O 1
ATOM 1393 N N . TYR A 1 172 ? 14.424 -5.842 -4.599 1.00 93.12 172 TYR A N 1
ATOM 1394 C CA . TYR A 1 172 ? 13.488 -6.427 -5.545 1.00 93.12 172 TYR A CA 1
ATOM 1395 C C . TYR A 1 172 ? 12.144 -5.714 -5.417 1.00 93.12 172 TYR A C 1
ATOM 1397 O O . TYR A 1 172 ? 11.485 -5.825 -4.387 1.00 93.12 172 TYR A O 1
ATOM 1405 N N . GLY A 1 173 ? 11.793 -4.900 -6.408 1.00 97.00 173 GLY A N 1
ATOM 1406 C CA . GLY A 1 173 ? 10.689 -3.954 -6.321 1.00 97.00 173 GLY A CA 1
ATOM 1407 C C . GLY A 1 173 ? 9.712 -4.074 -7.480 1.00 97.00 173 GLY A C 1
ATOM 1408 O O . GLY A 1 173 ? 10.115 -4.225 -8.633 1.00 97.00 173 GLY A O 1
ATOM 1409 N N . PHE A 1 174 ? 8.430 -3.933 -7.168 1.00 98.12 174 PHE A N 1
ATOM 1410 C CA . PHE A 1 174 ? 7.346 -3.857 -8.139 1.00 98.12 174 PHE A CA 1
ATOM 1411 C C . PHE A 1 174 ? 6.485 -2.636 -7.856 1.00 98.12 174 PHE A C 1
ATOM 1413 O O . PHE A 1 174 ? 6.235 -2.320 -6.696 1.00 98.12 174 PHE A O 1
ATOM 1420 N N . HIS A 1 175 ? 6.006 -1.988 -8.911 1.00 98.44 175 HIS A N 1
ATOM 1421 C CA . HIS A 1 175 ? 4.911 -1.030 -8.851 1.00 98.44 175 HIS A CA 1
ATOM 1422 C C . HIS A 1 175 ? 3.853 -1.441 -9.862 1.00 98.44 175 HIS A C 1
ATOM 1424 O O . HIS A 1 175 ? 4.177 -1.655 -11.027 1.00 98.44 175 HIS A O 1
ATOM 1430 N N . THR A 1 176 ? 2.595 -1.505 -9.454 1.00 97.88 176 THR A N 1
ATOM 1431 C CA . THR A 1 176 ? 1.486 -1.794 -10.369 1.00 97.88 176 THR A CA 1
ATOM 1432 C C . THR A 1 176 ? 0.444 -0.703 -10.230 1.00 97.88 176 THR A C 1
ATOM 1434 O O . THR A 1 176 ? 0.098 -0.351 -9.102 1.00 97.88 176 THR A O 1
ATOM 1437 N N . ARG A 1 177 ? -0.075 -0.189 -11.349 1.00 96.25 177 ARG A N 1
ATOM 1438 C CA . ARG A 1 177 ? -1.164 0.801 -11.366 1.00 96.25 177 ARG A CA 1
ATOM 1439 C C . ARG A 1 177 ? -2.244 0.439 -12.379 1.00 96.25 177 ARG A C 1
ATOM 1441 O O . ARG A 1 177 ? -1.917 -0.061 -13.452 1.00 96.25 177 ARG A O 1
ATOM 1448 N N . PHE A 1 178 ? -3.502 0.725 -12.057 1.00 95.88 178 PHE A N 1
ATOM 1449 C CA . PHE A 1 178 ? -4.685 0.391 -12.867 1.00 95.88 178 PHE A CA 1
ATOM 1450 C C . PHE A 1 178 ? -5.249 1.570 -13.670 1.00 95.88 178 PHE A C 1
ATOM 1452 O O . PHE A 1 178 ? -6.190 1.414 -14.439 1.00 95.88 178 PHE A O 1
ATOM 1459 N N . SER A 1 179 ? -4.659 2.757 -13.548 1.00 94.88 179 SER A N 1
ATOM 1460 C CA . SER A 1 179 ? -5.025 3.921 -14.360 1.00 94.88 179 SER A CA 1
ATOM 1461 C C . SER A 1 179 ? -3.798 4.786 -14.633 1.00 94.88 179 SER A C 1
ATOM 1463 O O . SER A 1 179 ? -2.748 4.589 -14.015 1.00 94.88 179 SER A O 1
ATOM 1465 N N . GLU A 1 180 ? -3.925 5.717 -15.577 1.00 91.88 180 GLU A N 1
ATOM 1466 C CA . GLU A 1 180 ? -2.870 6.675 -15.927 1.00 91.88 180 GLU A CA 1
ATOM 1467 C C . GLU A 1 180 ? -2.499 7.548 -14.723 1.00 91.88 180 GLU A C 1
ATOM 1469 O O . GLU A 1 180 ? -1.342 7.577 -14.297 1.00 91.88 180 GLU A O 1
ATOM 1474 N N . VAL A 1 181 ? -3.511 8.177 -14.122 1.00 91.62 181 VAL A N 1
ATOM 1475 C CA . VAL A 1 181 ? -3.407 8.865 -12.838 1.00 91.62 181 VAL A CA 1
ATOM 1476 C C . VAL A 1 181 ? -3.822 7.885 -11.752 1.00 91.62 181 VAL A C 1
ATOM 1478 O O . VAL A 1 181 ? -4.981 7.477 -11.685 1.00 91.62 181 VAL A O 1
ATOM 1481 N N . ALA A 1 182 ? -2.875 7.467 -10.917 1.00 93.69 182 ALA A N 1
ATOM 1482 C CA . ALA A 1 182 ? -3.121 6.456 -9.900 1.00 93.69 182 ALA A CA 1
ATOM 1483 C C . ALA A 1 182 ? -2.342 6.722 -8.613 1.00 93.69 182 ALA A C 1
ATOM 1485 O O . ALA A 1 182 ? -1.273 7.345 -8.626 1.00 93.69 182 ALA A O 1
ATOM 1486 N N . ARG A 1 183 ? -2.876 6.205 -7.503 1.00 93.19 183 ARG A N 1
ATOM 1487 C CA . ARG A 1 183 ? -2.301 6.378 -6.168 1.00 93.19 183 ARG A CA 1
ATOM 1488 C C . ARG A 1 183 ? -2.185 5.071 -5.398 1.00 93.19 183 ARG A C 1
ATOM 1490 O O . ARG A 1 183 ? -3.060 4.209 -5.498 1.00 93.19 183 ARG A O 1
ATOM 1497 N N . GLY A 1 184 ? -1.206 5.004 -4.504 1.00 92.38 184 GLY A N 1
ATOM 1498 C CA . GLY A 1 184 ? -1.294 4.111 -3.353 1.00 92.38 184 GLY A CA 1
ATOM 1499 C C . GLY A 1 184 ? 0.022 3.809 -2.654 1.00 92.38 184 GLY A C 1
ATOM 1500 O O . GLY A 1 184 ? 1.089 4.309 -3.008 1.00 92.38 184 GLY A O 1
ATOM 1501 N N . GLY A 1 185 ? -0.100 3.016 -1.591 1.00 93.50 185 GLY A N 1
ATOM 1502 C CA . GLY A 1 185 ? 0.969 2.781 -0.623 1.00 93.50 185 GLY A CA 1
ATOM 1503 C C . GLY A 1 185 ? 2.196 2.045 -1.175 1.00 93.50 185 GLY A C 1
ATOM 1504 O O . GLY A 1 185 ? 2.075 1.207 -2.071 1.00 93.50 185 GLY A O 1
ATOM 1505 N N . ILE A 1 186 ? 3.367 2.305 -0.596 1.00 96.50 186 ILE A N 1
ATOM 1506 C CA . ILE A 1 186 ? 4.588 1.519 -0.819 1.00 96.50 186 ILE A CA 1
ATOM 1507 C C . ILE A 1 186 ? 4.835 0.621 0.388 1.00 96.50 186 ILE A C 1
ATOM 1509 O O . ILE A 1 186 ? 5.065 1.117 1.484 1.00 96.50 186 ILE A O 1
ATOM 1513 N N . ARG A 1 187 ? 4.831 -0.693 0.190 1.00 96.06 187 ARG A N 1
ATOM 1514 C CA . ARG A 1 187 ? 5.094 -1.692 1.228 1.00 96.06 187 ARG A CA 1
ATOM 1515 C C . ARG A 1 187 ? 6.526 -2.197 1.151 1.00 96.06 187 ARG A C 1
ATOM 1517 O O . ARG A 1 187 ? 7.022 -2.468 0.057 1.00 96.06 187 ARG A O 1
ATOM 1524 N N . VAL A 1 188 ? 7.160 -2.400 2.304 1.00 95.88 188 VAL A N 1
ATOM 1525 C CA . VAL A 1 188 ? 8.436 -3.125 2.396 1.00 95.88 188 VAL A CA 1
ATOM 1526 C C . VAL A 1 188 ? 8.206 -4.451 3.119 1.00 95.88 188 VAL A C 1
ATOM 1528 O O . VAL A 1 188 ? 7.783 -4.475 4.271 1.00 95.88 188 VAL A O 1
ATOM 1531 N N . VAL A 1 189 ? 8.477 -5.559 2.430 1.00 94.19 189 VAL A N 1
ATOM 1532 C CA . VAL A 1 189 ? 8.242 -6.925 2.912 1.00 94.19 189 VAL A CA 1
ATOM 1533 C C . VAL A 1 189 ? 9.509 -7.460 3.566 1.00 94.19 189 VAL A C 1
ATOM 1535 O O . VAL A 1 189 ? 10.567 -7.561 2.934 1.00 94.19 189 VAL A O 1
ATOM 1538 N N . TRP A 1 190 ? 9.395 -7.812 4.844 1.00 93.88 190 TRP A N 1
ATOM 1539 C CA . TRP A 1 190 ? 10.476 -8.382 5.643 1.00 93.88 190 TRP A CA 1
ATOM 1540 C C . TRP A 1 190 ? 10.397 -9.908 5.656 1.00 93.88 190 TRP A C 1
ATOM 1542 O O . TRP A 1 190 ? 9.317 -10.492 5.623 1.00 93.88 190 TRP A O 1
ATOM 1552 N N . SER A 1 191 ? 11.553 -10.572 5.709 1.00 92.69 191 SER A N 1
ATOM 1553 C CA . SER A 1 191 ? 11.634 -12.034 5.759 1.00 92.69 191 SER A CA 1
ATOM 1554 C C . SER A 1 191 ? 12.617 -12.471 6.840 1.00 92.69 191 SER A C 1
ATOM 1556 O O . SER A 1 191 ? 13.826 -12.324 6.683 1.00 92.69 191 SER A O 1
ATOM 1558 N N . ASN A 1 192 ? 12.087 -13.026 7.931 1.00 87.00 192 ASN A N 1
ATOM 1559 C CA . ASN A 1 192 ? 12.850 -13.444 9.115 1.00 87.00 192 ASN A CA 1
ATOM 1560 C C . ASN A 1 192 ? 13.400 -14.883 9.033 1.00 87.00 192 ASN A C 1
ATOM 1562 O O . ASN A 1 192 ? 14.034 -15.361 9.969 1.00 87.00 192 ASN A O 1
ATOM 1566 N N . SER A 1 193 ? 13.135 -15.594 7.936 1.00 89.62 193 SER A N 1
ATOM 1567 C CA . SER A 1 193 ? 13.650 -16.936 7.671 1.00 89.62 193 SER A CA 1
ATOM 1568 C C . SER A 1 193 ? 13.837 -17.154 6.173 1.00 89.62 193 SER A C 1
ATOM 1570 O O . SER A 1 193 ? 13.201 -16.489 5.350 1.00 89.62 193 SER A O 1
ATOM 1572 N N . GLN A 1 194 ? 14.675 -18.126 5.808 1.00 90.00 194 GLN A N 1
ATOM 1573 C CA . GLN A 1 194 ? 14.898 -18.487 4.407 1.00 90.00 194 GLN A CA 1
ATOM 1574 C C . GLN A 1 194 ? 13.609 -18.968 3.727 1.00 90.00 194 GLN A C 1
ATOM 1576 O O . GLN A 1 194 ? 13.344 -18.616 2.581 1.00 90.00 194 GLN A O 1
ATOM 1581 N N . GLN A 1 195 ? 12.782 -19.741 4.435 1.00 89.06 195 GLN A N 1
ATOM 1582 C CA . GLN A 1 195 ? 11.516 -20.233 3.897 1.00 89.06 195 GLN A CA 1
ATOM 1583 C C . GLN A 1 195 ? 10.533 -19.085 3.633 1.00 89.06 195 GLN A C 1
ATOM 1585 O O . GLN A 1 195 ? 9.949 -19.035 2.551 1.00 89.06 195 GLN A O 1
ATOM 1590 N N . ALA A 1 196 ? 10.399 -18.144 4.575 1.00 89.50 196 ALA A N 1
ATOM 1591 C CA . ALA A 1 196 ? 9.575 -16.951 4.383 1.00 89.50 196 ALA A CA 1
ATOM 1592 C C . ALA A 1 196 ? 10.081 -16.107 3.203 1.00 89.50 196 ALA A C 1
ATOM 1594 O O . ALA A 1 196 ? 9.291 -15.706 2.353 1.00 89.50 196 ALA A O 1
ATOM 1595 N N . TYR A 1 197 ? 11.400 -15.917 3.090 1.00 92.56 197 TYR A N 1
ATOM 1596 C CA . TYR A 1 197 ? 11.996 -15.180 1.975 1.00 92.56 197 TYR A CA 1
ATOM 1597 C C . TYR A 1 197 ? 11.677 -15.816 0.621 1.00 92.56 197 TYR A C 1
ATOM 1599 O O . TYR A 1 197 ? 11.244 -15.119 -0.293 1.00 92.56 197 TYR A O 1
ATOM 1607 N N . LEU A 1 198 ? 11.829 -17.136 0.485 1.00 89.44 198 LEU A N 1
ATOM 1608 C CA . LEU A 1 198 ? 11.521 -17.840 -0.764 1.00 89.44 198 LEU A CA 1
ATOM 1609 C C . LEU A 1 198 ? 10.037 -17.720 -1.148 1.00 89.44 198 LEU A C 1
ATOM 1611 O O . LEU A 1 198 ? 9.732 -17.488 -2.319 1.00 89.44 198 LEU A O 1
ATOM 1615 N N . GLN A 1 199 ? 9.127 -17.826 -0.172 1.00 87.06 199 GLN A N 1
ATOM 1616 C CA . GLN A 1 199 ? 7.684 -17.667 -0.389 1.00 87.06 199 GLN A CA 1
ATOM 1617 C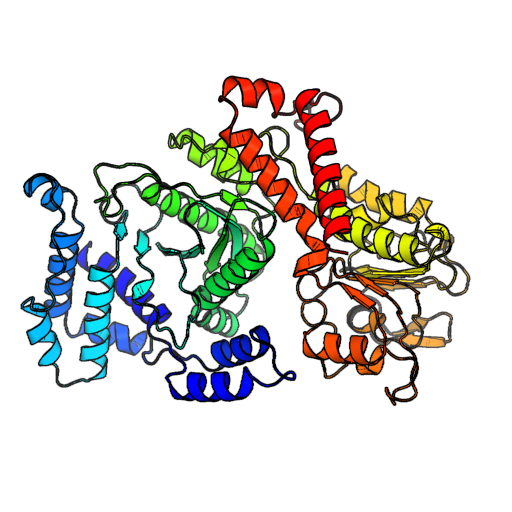 C . GLN A 1 199 ? 7.322 -16.239 -0.814 1.00 87.06 199 GLN A C 1
ATOM 1619 O O . GLN A 1 199 ? 6.648 -16.054 -1.829 1.00 87.06 199 GLN A O 1
ATOM 1624 N N . ASN A 1 200 ? 7.812 -15.237 -0.080 1.00 90.94 200 ASN A N 1
ATOM 1625 C CA . ASN A 1 200 ? 7.585 -13.825 -0.384 1.00 90.94 200 ASN A CA 1
ATOM 1626 C C . ASN A 1 200 ? 8.161 -13.462 -1.755 1.00 90.94 200 ASN A C 1
ATOM 1628 O O . ASN A 1 200 ? 7.502 -12.808 -2.556 1.00 90.94 200 ASN A O 1
ATOM 1632 N N . ARG A 1 201 ? 9.355 -13.965 -2.083 1.00 89.50 201 ARG A N 1
ATOM 1633 C CA . ARG A 1 201 ? 9.996 -13.757 -3.388 1.00 89.50 201 ARG A CA 1
ATOM 1634 C C . ARG A 1 201 ? 9.192 -14.318 -4.547 1.00 89.50 201 ARG A C 1
ATOM 1636 O O . ARG A 1 201 ? 9.126 -13.678 -5.584 1.00 89.50 201 ARG A O 1
ATOM 1643 N N . GLN A 1 202 ? 8.576 -15.485 -4.388 1.00 87.19 202 GLN A N 1
ATOM 1644 C CA . GLN A 1 202 ? 7.720 -16.057 -5.428 1.00 87.19 202 GLN A CA 1
ATOM 1645 C C . GLN A 1 202 ? 6.444 -15.224 -5.643 1.00 87.19 202 GLN A C 1
ATOM 1647 O O . GLN A 1 202 ? 5.978 -15.098 -6.773 1.00 87.19 202 GLN A O 1
ATOM 1652 N N . ARG A 1 203 ? 5.893 -14.636 -4.575 1.00 87.50 203 ARG A N 1
ATOM 1653 C CA . ARG A 1 203 ? 4.596 -13.940 -4.588 1.00 87.50 203 ARG A CA 1
ATOM 1654 C C . ARG A 1 203 ? 4.685 -12.417 -4.686 1.00 87.50 203 ARG A C 1
ATOM 1656 O O . ARG A 1 203 ? 3.645 -11.780 -4.773 1.00 87.50 203 ARG A O 1
ATOM 1663 N N . ALA A 1 204 ? 5.879 -11.829 -4.700 1.00 91.56 204 ALA A N 1
ATOM 1664 C CA . ALA A 1 204 ? 6.067 -10.382 -4.575 1.00 91.56 204 ALA A CA 1
ATOM 1665 C C . ALA A 1 204 ? 5.289 -9.559 -5.621 1.00 91.56 204 ALA A C 1
ATOM 1667 O O . ALA A 1 204 ? 4.638 -8.574 -5.269 1.00 91.56 204 ALA A O 1
ATOM 1668 N N . PHE A 1 205 ? 5.304 -9.970 -6.896 1.00 93.88 205 PHE A N 1
ATOM 1669 C CA . PHE A 1 205 ? 4.494 -9.294 -7.916 1.00 93.88 205 PHE A CA 1
ATOM 1670 C C . PHE A 1 205 ? 2.994 -9.540 -7.734 1.00 93.88 205 PHE A C 1
ATOM 1672 O O . PHE A 1 205 ? 2.210 -8.608 -7.877 1.00 93.88 205 PHE A O 1
ATOM 1679 N N . ASP A 1 206 ? 2.590 -10.767 -7.395 1.00 90.88 206 ASP A N 1
ATOM 1680 C CA . ASP A 1 206 ? 1.181 -11.098 -7.165 1.00 90.88 206 ASP A CA 1
ATOM 1681 C C . ASP A 1 206 ? 0.607 -10.276 -6.006 1.00 90.88 206 ASP A C 1
ATOM 1683 O O . ASP A 1 206 ? -0.467 -9.693 -6.134 1.00 90.88 206 ASP A O 1
ATOM 1687 N N . GLU A 1 207 ? 1.352 -10.144 -4.907 1.00 89.19 207 GLU A N 1
ATOM 1688 C CA . GLU A 1 207 ? 1.001 -9.262 -3.794 1.00 89.19 207 GLU A CA 1
ATOM 1689 C C . GLU A 1 207 ? 0.842 -7.810 -4.263 1.00 89.19 207 GLU A C 1
ATOM 1691 O O . GLU A 1 207 ? -0.182 -7.186 -3.981 1.00 89.19 207 GLU A O 1
ATOM 1696 N N . CYS A 1 208 ? 1.802 -7.289 -5.036 1.00 95.25 208 CYS A N 1
ATOM 1697 C CA . CYS A 1 208 ? 1.728 -5.940 -5.597 1.00 95.25 208 CYS A CA 1
ATOM 1698 C C . CYS A 1 208 ? 0.468 -5.746 -6.451 1.00 95.25 208 CYS A C 1
ATOM 1700 O O . CYS A 1 208 ? -0.293 -4.811 -6.208 1.00 95.25 208 CYS A O 1
ATOM 1702 N N . TYR A 1 209 ? 0.211 -6.652 -7.397 1.00 94.44 209 TYR A N 1
ATOM 1703 C CA . TYR A 1 209 ? -0.968 -6.626 -8.260 1.00 94.44 209 TYR A CA 1
ATOM 1704 C C . TYR A 1 209 ? -2.270 -6.603 -7.448 1.00 94.44 209 TYR A C 1
ATOM 1706 O O . TYR A 1 209 ? -3.151 -5.786 -7.719 1.00 94.44 209 TYR A O 1
ATOM 1714 N N . ASN A 1 210 ? -2.386 -7.448 -6.421 1.00 87.88 210 ASN A N 1
ATOM 1715 C CA . ASN A 1 210 ? -3.602 -7.536 -5.609 1.00 87.88 210 ASN A CA 1
ATOM 1716 C C . ASN A 1 210 ? -3.865 -6.295 -4.801 1.00 87.88 210 ASN A C 1
ATOM 1718 O O . ASN A 1 210 ? -4.989 -5.802 -4.780 1.00 87.88 210 ASN A O 1
ATOM 1722 N N . LEU A 1 211 ? -2.831 -5.802 -4.127 1.00 90.12 211 LEU A N 1
ATOM 1723 C CA . LEU A 1 211 ? -2.948 -4.594 -3.338 1.00 90.12 211 LEU A CA 1
ATOM 1724 C C . LEU A 1 211 ? -3.328 -3.419 -4.244 1.00 90.12 211 LEU A C 1
ATOM 1726 O O . LEU A 1 211 ? -4.210 -2.648 -3.877 1.00 90.12 211 LEU A O 1
ATOM 1730 N N . SER A 1 212 ? -2.749 -3.328 -5.445 1.00 94.31 212 SER A N 1
ATOM 1731 C CA . SER A 1 212 ? -3.116 -2.316 -6.442 1.00 94.31 212 SER A CA 1
ATOM 1732 C C . SER A 1 212 ? -4.560 -2.453 -6.927 1.00 94.31 212 SER A C 1
ATOM 1734 O O . SER A 1 212 ? -5.257 -1.446 -7.025 1.00 94.31 212 SER A O 1
ATOM 1736 N N . ARG A 1 213 ? -5.033 -3.675 -7.198 1.00 91.38 213 ARG A N 1
ATOM 1737 C CA . ARG A 1 213 ? -6.407 -3.936 -7.660 1.00 91.38 213 ARG A CA 1
ATOM 1738 C C . ARG A 1 213 ? -7.433 -3.626 -6.573 1.00 91.38 213 ARG A C 1
ATOM 1740 O O . ARG A 1 213 ? -8.421 -2.943 -6.816 1.00 91.38 213 ARG A O 1
ATOM 1747 N N . THR A 1 214 ? -7.176 -4.071 -5.345 1.00 86.75 214 THR A N 1
ATOM 1748 C CA . THR A 1 214 ? -8.010 -3.730 -4.187 1.00 86.75 214 THR A CA 1
ATOM 1749 C C . THR A 1 214 ? -8.029 -2.221 -3.969 1.00 86.75 214 THR A C 1
ATOM 1751 O O . THR A 1 214 ? -9.096 -1.655 -3.747 1.00 86.75 214 THR A O 1
ATOM 1754 N N . GLN A 1 215 ? -6.881 -1.547 -4.101 1.00 90.00 215 GLN A N 1
ATOM 1755 C CA . GLN A 1 215 ? -6.817 -0.088 -4.044 1.00 90.00 215 GLN A CA 1
ATOM 1756 C C . GLN A 1 215 ? -7.647 0.560 -5.159 1.00 90.00 215 GLN A C 1
ATOM 1758 O O . GLN A 1 215 ? -8.301 1.565 -4.910 1.00 90.00 215 GLN A O 1
ATOM 1763 N N . HIS A 1 216 ? -7.675 -0.017 -6.361 1.00 93.00 216 HIS A N 1
ATOM 1764 C CA . HIS A 1 216 ? -8.459 0.520 -7.473 1.00 93.00 216 HIS A CA 1
ATOM 1765 C C . HIS A 1 216 ? -9.955 0.504 -7.165 1.00 93.00 216 HIS A C 1
ATOM 1767 O O . HIS A 1 216 ? -10.616 1.527 -7.312 1.00 93.00 216 HIS A O 1
ATOM 1773 N N . ASN A 1 217 ? -10.446 -0.606 -6.612 1.00 87.62 217 ASN A N 1
ATOM 1774 C CA . ASN A 1 217 ? -11.836 -0.731 -6.174 1.00 87.62 217 ASN A CA 1
ATOM 1775 C C . ASN A 1 217 ? -12.170 0.195 -4.993 1.00 87.62 217 ASN A C 1
ATOM 1777 O O . ASN A 1 217 ? -13.287 0.705 -4.908 1.00 87.62 217 ASN A O 1
ATOM 1781 N N . LYS A 1 218 ? -11.209 0.439 -4.087 1.00 85.25 218 LYS A N 1
ATOM 1782 C CA . LYS A 1 218 ? -11.375 1.407 -2.988 1.00 85.25 218 LYS A CA 1
ATOM 1783 C C . LYS A 1 218 ? -11.440 2.852 -3.488 1.00 85.25 218 LYS A C 1
ATOM 1785 O O . LYS A 1 218 ? -12.160 3.652 -2.904 1.00 85.25 218 LYS A O 1
ATOM 1790 N N . ASN A 1 219 ? -10.729 3.180 -4.565 1.00 89.06 219 ASN A N 1
ATOM 1791 C CA . ASN A 1 219 ? -10.641 4.537 -5.103 1.00 89.06 219 ASN A CA 1
ATOM 1792 C C . ASN A 1 219 ? -11.841 4.954 -5.978 1.00 89.06 219 ASN A C 1
ATOM 1794 O O . ASN A 1 219 ? -11.784 5.997 -6.618 1.00 89.06 219 ASN A O 1
ATOM 1798 N N . LYS A 1 220 ? -12.929 4.175 -6.018 1.00 83.81 220 LYS A N 1
ATOM 1799 C CA . LYS A 1 220 ? -14.097 4.440 -6.880 1.00 83.81 220 LYS A CA 1
ATOM 1800 C C . LYS A 1 220 ? -14.742 5.826 -6.680 1.00 83.81 220 LYS A C 1
ATOM 1802 O O . LYS A 1 220 ? -15.430 6.304 -7.574 1.00 83.81 220 LYS A O 1
ATOM 1807 N N . ASP A 1 221 ? -14.508 6.453 -5.525 1.00 85.25 221 ASP A N 1
ATOM 1808 C CA . ASP A 1 221 ? -15.102 7.731 -5.109 1.00 85.25 221 ASP A CA 1
ATOM 1809 C C . ASP A 1 221 ? -14.151 8.941 -5.294 1.00 85.25 221 ASP A C 1
ATOM 1811 O O . ASP A 1 221 ? -14.456 10.049 -4.847 1.00 85.25 221 ASP A O 1
ATOM 1815 N N . ILE A 1 222 ? -12.983 8.743 -5.923 1.00 90.38 222 ILE A N 1
ATOM 1816 C CA . ILE A 1 222 ? -11.949 9.769 -6.169 1.00 90.38 222 ILE A CA 1
ATOM 1817 C C . ILE A 1 222 ? -11.426 9.690 -7.619 1.00 90.38 222 ILE A C 1
ATOM 1819 O O . ILE A 1 222 ? -11.611 8.665 -8.275 1.00 90.38 222 ILE A O 1
ATOM 1823 N N . PRO A 1 223 ? -10.780 10.744 -8.164 1.00 91.69 223 PRO A N 1
ATOM 1824 C CA . PRO A 1 223 ? -10.366 10.752 -9.572 1.00 91.69 223 PRO A CA 1
ATOM 1825 C C . PRO A 1 223 ? -9.196 9.812 -9.910 1.00 91.69 223 PRO A C 1
ATOM 1827 O O . PRO A 1 223 ? -8.968 9.532 -11.085 1.00 91.69 223 PRO A O 1
ATOM 1830 N N . GLU A 1 224 ? -8.424 9.342 -8.927 1.00 93.56 224 GLU A N 1
ATOM 1831 C CA . GLU A 1 224 ? -7.234 8.523 -9.173 1.00 93.56 224 GLU A CA 1
ATOM 1832 C C . GLU A 1 224 ? -7.508 7.016 -9.117 1.00 93.56 224 GLU A C 1
ATOM 1834 O O . GLU A 1 224 ? -8.054 6.498 -8.146 1.00 93.56 224 GLU A O 1
ATOM 1839 N N . GLY A 1 225 ? -6.990 6.265 -10.088 1.00 94.69 225 GLY A N 1
ATOM 1840 C CA . GLY A 1 225 ? -6.994 4.804 -10.050 1.00 94.69 225 GLY A CA 1
ATOM 1841 C C . GLY A 1 225 ? -6.120 4.208 -8.942 1.00 94.69 225 GLY A C 1
ATOM 1842 O O . GLY A 1 225 ? -5.387 4.903 -8.232 1.00 94.69 225 GLY A O 1
ATOM 1843 N N . GLY A 1 226 ? -6.174 2.885 -8.789 1.00 94.69 226 GLY A N 1
ATOM 1844 C CA . GLY A 1 226 ? -5.416 2.175 -7.759 1.00 94.69 226 GLY A CA 1
ATOM 1845 C C . GLY A 1 226 ? -3.989 1.864 -8.178 1.00 94.69 226 GLY A C 1
ATOM 1846 O O . GLY A 1 226 ? -3.747 1.405 -9.296 1.00 94.69 226 GLY A O 1
ATOM 1847 N N . ALA A 1 227 ? -3.047 2.067 -7.266 1.00 96.19 227 ALA A N 1
ATOM 1848 C CA . ALA A 1 227 ? -1.663 1.652 -7.411 1.00 96.19 227 ALA A CA 1
ATOM 1849 C C . ALA A 1 227 ? -1.079 1.130 -6.094 1.00 96.19 227 ALA A C 1
ATOM 1851 O O . ALA A 1 227 ? -1.620 1.342 -5.008 1.00 96.19 227 ALA A O 1
ATOM 1852 N N . LYS A 1 228 ? 0.052 0.439 -6.192 1.00 97.19 228 LYS A N 1
ATOM 1853 C CA . LYS A 1 228 ? 0.817 -0.055 -5.049 1.00 97.19 228 LYS A CA 1
ATOM 1854 C C . LYS A 1 228 ? 2.249 -0.307 -5.462 1.00 97.19 228 LYS A C 1
ATOM 1856 O O . LYS A 1 228 ? 2.500 -0.754 -6.580 1.00 97.19 228 LYS A O 1
ATOM 1861 N N . GLY A 1 229 ? 3.172 -0.070 -4.537 1.00 97.75 229 GLY A N 1
ATOM 1862 C CA . GLY A 1 229 ? 4.529 -0.590 -4.627 1.00 97.75 229 GLY A CA 1
ATOM 1863 C C . GLY A 1 229 ? 4.794 -1.660 -3.580 1.00 97.75 229 GLY A C 1
ATOM 1864 O O . GLY A 1 229 ? 4.338 -1.537 -2.446 1.00 97.75 229 GLY A O 1
ATOM 1865 N N . VAL A 1 230 ? 5.557 -2.683 -3.947 1.00 97.88 230 VAL A N 1
ATOM 1866 C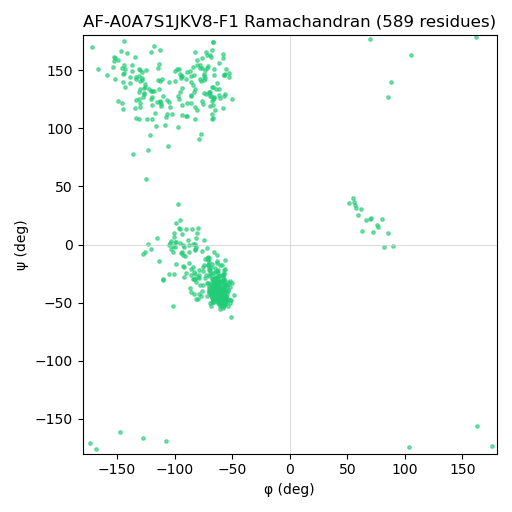 CA . VAL A 1 230 ? 6.058 -3.716 -3.034 1.00 97.88 230 VAL A CA 1
ATOM 1867 C C . VAL A 1 230 ? 7.561 -3.823 -3.215 1.00 97.88 230 VAL A C 1
ATOM 1869 O O . VAL A 1 230 ? 8.048 -3.998 -4.330 1.00 97.88 230 VAL A O 1
ATOM 1872 N N . ILE A 1 231 ? 8.292 -3.720 -2.111 1.00 97.62 231 ILE A N 1
ATOM 1873 C CA . ILE A 1 231 ? 9.742 -3.855 -2.043 1.00 97.62 231 ILE A CA 1
ATOM 1874 C C . ILE A 1 231 ? 10.056 -5.061 -1.169 1.00 97.62 231 ILE A C 1
ATOM 1876 O O . ILE A 1 231 ? 9.827 -5.038 0.037 1.00 97.62 231 ILE A O 1
ATOM 1880 N N . LEU A 1 232 ? 10.620 -6.105 -1.756 1.00 96.50 232 LEU A N 1
ATOM 1881 C CA . LEU A 1 232 ? 11.114 -7.256 -1.021 1.00 96.50 232 LEU A CA 1
ATOM 1882 C C . LEU A 1 232 ? 12.578 -7.044 -0.625 1.00 96.50 232 LEU A C 1
ATOM 1884 O O . LEU A 1 232 ? 13.453 -6.873 -1.482 1.00 96.50 232 LEU A O 1
ATOM 1888 N N . LEU A 1 233 ? 12.840 -7.099 0.681 1.00 95.44 233 LEU A N 1
ATOM 1889 C CA . LEU A 1 233 ? 14.195 -7.144 1.223 1.00 95.44 233 LEU A CA 1
ATOM 1890 C C . LEU A 1 233 ? 14.798 -8.551 1.094 1.00 95.44 233 LEU A C 1
ATOM 1892 O O . LEU A 1 233 ? 14.055 -9.537 1.068 1.00 95.44 233 LEU A O 1
ATOM 1896 N N . PRO A 1 234 ? 16.138 -8.678 1.045 1.00 92.50 234 PRO A N 1
ATOM 1897 C CA . PRO A 1 234 ? 16.784 -9.971 1.254 1.00 92.50 234 PRO A CA 1
ATOM 1898 C C . PRO A 1 234 ? 16.413 -10.553 2.627 1.00 92.50 234 PRO A C 1
ATOM 1900 O O . PRO A 1 234 ? 15.936 -9.841 3.511 1.00 92.50 234 PRO A O 1
ATOM 1903 N N . GLN A 1 235 ? 16.652 -11.854 2.810 1.00 92.88 235 GLN A N 1
ATOM 1904 C CA . GLN A 1 235 ? 16.525 -12.481 4.124 1.00 92.88 235 GLN A CA 1
ATOM 1905 C C . GLN A 1 235 ? 17.422 -11.757 5.135 1.00 92.88 235 GLN A C 1
ATOM 1907 O O . GLN A 1 235 ? 18.606 -11.548 4.873 1.00 92.88 235 GLN A O 1
ATOM 1912 N N . THR A 1 236 ? 16.844 -11.385 6.278 1.00 92.50 236 THR A N 1
ATOM 1913 C CA . THR A 1 236 ? 17.554 -10.712 7.370 1.00 92.50 236 THR A CA 1
ATOM 1914 C C . THR A 1 236 ? 17.633 -11.605 8.603 1.00 92.50 236 THR A C 1
ATOM 1916 O O . THR A 1 236 ? 16.811 -12.504 8.805 1.00 92.50 236 THR A O 1
ATOM 1919 N N . SER A 1 237 ? 18.637 -11.362 9.440 1.00 89.56 237 SER A N 1
ATOM 1920 C CA . SER A 1 237 ? 18.857 -12.040 10.723 1.00 89.56 237 SER A CA 1
ATOM 1921 C C . SER A 1 237 ? 17.802 -11.691 11.779 1.00 89.56 237 SER A C 1
ATOM 1923 O O . SER A 1 237 ? 17.616 -12.435 12.740 1.00 89.56 237 SER A O 1
ATOM 1925 N N . GLY A 1 238 ? 17.081 -10.579 11.601 1.00 89.94 238 GLY A N 1
ATOM 1926 C CA . GLY A 1 238 ? 16.007 -10.158 12.491 1.00 89.94 238 GLY A CA 1
ATOM 1927 C C . GLY A 1 238 ? 15.405 -8.801 12.125 1.00 89.94 238 GLY A C 1
ATOM 1928 O O . GLY A 1 238 ? 15.740 -8.198 11.102 1.00 89.94 238 GLY A O 1
ATOM 1929 N N . ILE A 1 239 ? 14.518 -8.319 13.002 1.00 89.50 239 ILE A N 1
ATOM 1930 C CA . ILE A 1 239 ? 13.773 -7.056 12.849 1.00 89.50 239 ILE A CA 1
ATOM 1931 C C . ILE A 1 239 ? 14.709 -5.845 12.767 1.00 89.50 239 ILE A C 1
ATOM 1933 O O . ILE A 1 239 ? 14.508 -4.983 11.920 1.00 89.50 239 ILE A O 1
ATOM 1937 N N . ALA A 1 240 ? 15.755 -5.790 13.598 1.00 92.31 240 ALA A N 1
ATOM 1938 C CA . ALA A 1 240 ? 16.671 -4.647 13.631 1.00 92.31 240 ALA A CA 1
ATOM 1939 C C . ALA A 1 240 ? 17.406 -4.441 12.291 1.00 92.31 240 ALA A C 1
ATOM 1941 O O . ALA A 1 240 ? 17.505 -3.319 11.798 1.00 92.31 240 ALA A O 1
ATOM 1942 N N . GLU A 1 241 ? 17.870 -5.528 11.668 1.00 93.88 241 GLU A N 1
ATOM 1943 C CA . GLU A 1 241 ? 18.512 -5.479 10.350 1.00 93.88 241 GLU A CA 1
ATOM 1944 C C . GLU A 1 241 ? 17.511 -5.100 9.250 1.00 93.88 241 GLU A C 1
ATOM 1946 O O . GLU A 1 241 ? 17.812 -4.254 8.408 1.00 93.88 241 GLU A O 1
ATOM 1951 N N . ALA A 1 242 ? 16.299 -5.662 9.280 1.00 93.62 242 ALA A N 1
ATOM 1952 C CA . ALA A 1 242 ? 15.252 -5.307 8.323 1.00 93.62 242 ALA A CA 1
ATOM 1953 C C . ALA A 1 242 ? 14.865 -3.822 8.417 1.00 93.62 242 ALA A C 1
ATOM 1955 O O . ALA A 1 242 ? 14.764 -3.137 7.394 1.00 93.62 242 ALA A O 1
ATOM 1956 N N . ALA A 1 243 ? 14.741 -3.293 9.637 1.00 92.75 243 ALA A N 1
ATOM 1957 C CA . ALA A 1 243 ? 14.478 -1.881 9.888 1.00 92.75 243 ALA A CA 1
ATOM 1958 C C . ALA A 1 243 ? 15.612 -0.986 9.359 1.00 92.75 243 ALA A C 1
ATOM 1960 O O . ALA A 1 243 ? 15.343 0.034 8.729 1.00 92.75 243 ALA A O 1
ATOM 1961 N N . ALA A 1 244 ? 16.874 -1.391 9.531 1.00 93.25 244 ALA A N 1
ATOM 1962 C CA . ALA A 1 244 ? 18.031 -0.650 9.025 1.00 93.25 244 ALA A CA 1
ATOM 1963 C C . ALA A 1 244 ? 18.135 -0.660 7.486 1.00 93.25 244 ALA A C 1
ATOM 1965 O O . ALA A 1 244 ? 18.526 0.340 6.879 1.00 93.25 244 ALA A O 1
ATOM 1966 N N . LEU A 1 245 ? 17.770 -1.770 6.835 1.00 94.12 245 LEU A N 1
ATOM 1967 C CA . LEU A 1 245 ? 17.803 -1.905 5.373 1.00 94.12 245 LEU A CA 1
ATOM 1968 C C . LEU A 1 245 ? 16.618 -1.228 4.674 1.00 94.12 245 LEU A C 1
ATOM 1970 O O . LEU A 1 245 ? 16.742 -0.815 3.517 1.00 94.12 245 LEU A O 1
ATOM 1974 N N . THR A 1 246 ? 15.489 -1.084 5.368 1.00 95.44 246 THR A N 1
ATOM 1975 C CA . THR A 1 246 ? 14.242 -0.529 4.826 1.00 95.44 246 THR A CA 1
ATOM 1976 C C . THR A 1 246 ? 14.432 0.849 4.171 1.00 95.44 246 THR A C 1
ATOM 1978 O O . THR A 1 246 ? 14.114 0.975 2.983 1.00 95.44 246 THR A O 1
ATOM 1981 N N . PRO A 1 247 ? 15.035 1.863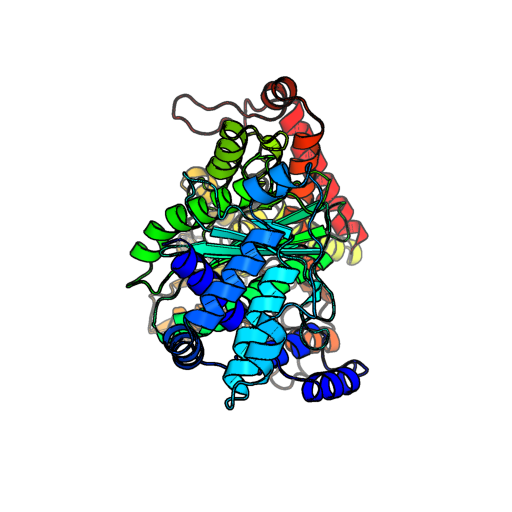 4.832 1.00 95.69 247 PRO A N 1
ATOM 1982 C CA . PRO A 1 247 ? 15.290 3.155 4.201 1.00 95.69 247 PRO A CA 1
ATOM 1983 C C . PRO A 1 247 ? 16.164 3.058 2.951 1.00 95.69 247 PRO A C 1
ATOM 1985 O O . PRO A 1 247 ? 15.934 3.773 1.981 1.00 95.69 247 PRO A O 1
ATOM 1988 N N . VAL A 1 248 ? 17.169 2.178 2.943 1.00 95.25 248 VAL A N 1
ATOM 1989 C CA . VAL A 1 248 ? 18.083 2.031 1.801 1.00 95.25 248 VAL A CA 1
ATOM 1990 C C . VAL A 1 248 ? 17.346 1.450 0.596 1.00 95.25 248 VAL A C 1
ATOM 1992 O O . VAL A 1 248 ? 17.476 1.975 -0.511 1.00 95.25 248 VAL A O 1
ATOM 1995 N N . ALA A 1 249 ? 16.555 0.395 0.793 1.00 96.31 249 ALA A N 1
ATOM 1996 C CA . ALA A 1 249 ? 15.785 -0.226 -0.280 1.00 96.31 249 ALA A CA 1
ATOM 1997 C C . ALA A 1 249 ? 14.695 0.713 -0.820 1.00 96.31 249 ALA A C 1
ATOM 1999 O O . ALA A 1 249 ? 14.574 0.866 -2.036 1.00 96.31 249 ALA A O 1
ATOM 2000 N N . PHE A 1 250 ? 13.978 1.408 0.069 1.00 96.81 250 PHE A N 1
ATOM 2001 C CA . PHE A 1 250 ? 12.988 2.418 -0.303 1.00 96.81 250 PHE A CA 1
ATOM 2002 C C . PHE A 1 250 ? 13.599 3.527 -1.166 1.00 96.81 250 PHE A C 1
ATOM 2004 O O . PHE A 1 250 ? 13.084 3.830 -2.241 1.00 96.81 250 PHE A O 1
ATOM 2011 N N . LYS A 1 251 ? 14.750 4.075 -0.756 1.00 96.25 251 LYS A N 1
ATOM 2012 C CA . LYS A 1 251 ? 15.453 5.122 -1.512 1.00 96.25 251 LYS A CA 1
ATOM 2013 C C . LYS A 1 251 ? 15.896 4.644 -2.895 1.00 96.25 251 LYS A C 1
ATOM 2015 O O . LYS A 1 251 ? 15.679 5.352 -3.873 1.00 96.25 251 LYS A O 1
ATOM 2020 N N . LYS A 1 252 ? 16.462 3.433 -2.998 1.00 97.31 252 LYS A N 1
ATOM 2021 C CA . LYS A 1 252 ? 16.856 2.824 -4.287 1.00 97.31 252 LYS A CA 1
ATOM 2022 C C . LYS A 1 252 ? 15.663 2.627 -5.226 1.00 97.31 252 LYS A C 1
ATOM 2024 O O . LYS A 1 252 ? 15.799 2.810 -6.435 1.00 97.31 252 LYS A O 1
ATOM 2029 N N . TYR A 1 253 ? 14.522 2.224 -4.674 1.00 98.12 253 TYR A N 1
ATOM 2030 C CA . TYR A 1 253 ? 13.284 2.012 -5.415 1.00 98.12 253 TYR A CA 1
ATOM 2031 C C . TYR A 1 253 ? 12.694 3.333 -5.922 1.00 98.12 253 TYR A C 1
ATOM 2033 O O . TYR A 1 253 ? 12.437 3.464 -7.115 1.00 98.12 253 TYR A O 1
ATOM 2041 N N . VAL A 1 254 ? 12.549 4.336 -5.049 1.00 97.69 254 VAL A N 1
ATOM 2042 C CA . VAL A 1 254 ? 12.034 5.665 -5.419 1.00 97.69 254 VAL A CA 1
ATOM 2043 C C . VAL A 1 254 ? 12.943 6.360 -6.433 1.00 97.69 254 VAL A C 1
ATOM 2045 O O . VAL A 1 254 ? 12.442 6.967 -7.374 1.00 97.69 254 VAL A O 1
ATOM 2048 N N . ASP A 1 255 ? 14.265 6.250 -6.290 1.00 97.06 255 ASP A N 1
ATOM 2049 C CA . ASP A 1 255 ? 15.208 6.818 -7.260 1.00 97.06 255 ASP A CA 1
ATOM 2050 C C . ASP A 1 255 ? 15.061 6.169 -8.648 1.00 97.06 255 ASP A C 1
ATOM 2052 O O . ASP A 1 255 ? 14.993 6.873 -9.655 1.00 97.06 255 ASP A O 1
ATOM 2056 N N . GLY A 1 256 ? 14.897 4.840 -8.698 1.00 97.12 256 GLY A N 1
ATOM 2057 C CA . GLY A 1 256 ? 14.606 4.112 -9.935 1.00 97.12 256 GLY A CA 1
ATOM 2058 C C . GLY A 1 256 ? 13.249 4.474 -10.550 1.00 97.12 256 GLY A C 1
ATOM 2059 O O . GLY A 1 256 ? 13.145 4.586 -11.769 1.00 97.12 256 GLY A O 1
ATOM 2060 N N . LEU A 1 257 ? 12.216 4.714 -9.733 1.00 97.38 257 LEU A N 1
ATOM 2061 C CA . LEU A 1 257 ? 10.929 5.233 -10.214 1.00 97.38 257 LEU A CA 1
ATOM 2062 C C . LEU A 1 257 ? 11.089 6.621 -10.840 1.00 97.38 257 LEU A C 1
ATOM 2064 O O . LEU A 1 257 ? 10.641 6.842 -11.962 1.00 97.38 257 LEU A O 1
ATOM 2068 N N . LEU A 1 258 ? 11.746 7.550 -10.142 1.00 97.62 258 LEU A N 1
ATOM 2069 C CA . LEU A 1 258 ? 11.956 8.913 -10.635 1.00 97.62 258 LEU A CA 1
ATOM 2070 C C . LEU A 1 258 ? 12.818 8.950 -11.896 1.00 97.62 258 LEU A C 1
ATOM 2072 O O . LEU A 1 258 ? 12.609 9.821 -12.735 1.00 97.62 258 LEU A O 1
ATOM 2076 N N . ASP A 1 259 ? 13.754 8.013 -12.065 1.00 97.31 259 ASP A N 1
ATOM 2077 C CA . ASP A 1 259 ? 14.466 7.860 -13.331 1.00 97.31 259 ASP A CA 1
ATOM 2078 C C . ASP A 1 259 ? 13.519 7.595 -14.504 1.00 97.31 259 ASP A C 1
ATOM 2080 O O . ASP A 1 259 ? 13.777 8.104 -15.583 1.00 97.31 259 ASP A O 1
ATOM 2084 N N . LEU A 1 260 ? 12.443 6.831 -14.309 1.00 97.06 260 LEU A N 1
ATOM 2085 C CA . LEU A 1 260 ? 11.484 6.512 -15.370 1.00 97.06 260 LEU A CA 1
ATOM 2086 C C . LEU A 1 260 ? 10.421 7.598 -15.570 1.00 97.06 260 LEU A C 1
ATOM 2088 O O . LEU A 1 260 ? 9.899 7.735 -16.676 1.00 97.06 260 LEU A O 1
ATOM 2092 N N . LEU A 1 261 ? 10.063 8.332 -14.514 1.00 95.69 261 LEU A N 1
ATOM 2093 C CA . LEU A 1 261 ? 9.018 9.364 -14.557 1.00 95.69 261 LEU A CA 1
ATOM 2094 C C . LEU A 1 261 ? 9.517 10.699 -15.113 1.00 95.69 261 LEU A C 1
ATOM 2096 O O . LEU A 1 261 ? 8.749 11.435 -15.727 1.00 95.69 261 LEU A O 1
ATOM 2100 N N . LEU A 1 262 ? 10.785 11.031 -14.873 1.00 95.06 262 LEU A N 1
ATOM 2101 C CA . LEU A 1 262 ? 11.369 12.293 -15.308 1.00 95.06 262 LEU A CA 1
ATOM 2102 C C . LEU A 1 262 ? 11.984 12.154 -16.696 1.00 95.06 262 LEU A C 1
ATOM 2104 O O . LEU A 1 262 ? 12.615 11.147 -17.011 1.00 95.06 262 LEU A O 1
ATOM 2108 N N . HIS A 1 263 ? 11.839 13.201 -17.505 1.00 92.75 263 HIS A N 1
ATOM 2109 C CA . HIS A 1 263 ? 12.485 13.266 -18.808 1.00 92.75 263 HIS A CA 1
ATOM 2110 C C . HIS A 1 263 ? 14.013 13.214 -18.656 1.00 92.75 263 HIS A C 1
ATOM 2112 O O . HIS A 1 263 ? 14.605 13.998 -17.910 1.00 92.75 263 HIS A O 1
ATOM 2118 N N . ASP A 1 264 ? 14.655 12.310 -19.393 1.00 93.69 264 ASP A N 1
ATOM 2119 C CA . ASP A 1 264 ? 16.104 12.156 -19.421 1.00 93.69 264 ASP A CA 1
ATOM 2120 C C . ASP A 1 264 ? 16.537 11.650 -20.800 1.00 93.69 264 ASP A C 1
ATOM 2122 O O . ASP A 1 264 ? 16.130 10.576 -21.231 1.00 93.69 264 ASP A O 1
ATOM 2126 N N . ASP A 1 265 ? 17.421 12.389 -21.466 1.00 93.00 265 ASP A N 1
ATOM 2127 C CA . ASP A 1 265 ? 17.984 12.071 -22.787 1.00 93.00 265 ASP A CA 1
ATOM 2128 C C . ASP A 1 265 ? 18.688 10.706 -22.884 1.00 93.00 265 ASP A C 1
ATOM 2130 O O . ASP A 1 265 ? 19.036 10.253 -23.980 1.00 93.00 265 ASP A O 1
ATOM 2134 N N . ARG A 1 266 ? 18.968 10.075 -21.738 1.00 95.56 266 ARG A N 1
ATOM 2135 C CA . ARG A 1 266 ? 19.564 8.737 -21.619 1.00 95.56 266 ARG A CA 1
ATOM 2136 C C . ARG A 1 266 ? 18.510 7.635 -21.487 1.00 95.56 266 ARG A C 1
ATOM 2138 O O . ARG A 1 266 ? 18.868 6.493 -21.194 1.00 95.56 266 ARG A O 1
ATOM 2145 N N . ILE A 1 267 ? 17.238 7.957 -21.684 1.00 96.38 267 ILE A N 1
ATOM 2146 C CA . ILE A 1 267 ? 16.120 7.019 -21.686 1.00 96.38 267 ILE A CA 1
ATOM 2147 C C . ILE A 1 267 ? 15.350 7.211 -22.988 1.00 96.38 267 ILE A C 1
ATOM 2149 O O . ILE A 1 267 ? 14.989 8.324 -23.354 1.00 96.38 267 ILE A O 1
ATOM 2153 N N . VAL A 1 268 ? 15.099 6.111 -23.694 1.00 97.38 268 VAL A N 1
ATOM 2154 C CA . VAL A 1 268 ? 14.182 6.115 -24.836 1.00 97.38 268 VAL A CA 1
ATOM 2155 C C . VAL A 1 268 ? 12.762 6.044 -24.289 1.00 97.38 268 VAL A C 1
ATOM 2157 O O . VAL A 1 268 ? 12.400 5.060 -23.645 1.00 97.38 268 VAL A O 1
ATOM 2160 N N . ASP A 1 269 ? 11.982 7.099 -24.516 1.00 95.94 269 ASP A N 1
ATOM 2161 C CA . ASP A 1 269 ? 10.580 7.162 -24.116 1.00 95.94 269 ASP A CA 1
ATOM 2162 C C . ASP A 1 269 ? 9.672 6.632 -25.231 1.00 95.94 269 ASP A C 1
ATOM 2164 O O . ASP A 1 269 ? 9.535 7.248 -26.288 1.00 95.94 269 ASP A O 1
ATOM 2168 N N . ARG A 1 270 ? 9.051 5.472 -24.993 1.00 95.38 270 ARG A N 1
ATOM 2169 C CA . ARG A 1 270 ? 8.098 4.848 -25.924 1.00 95.38 270 ARG A CA 1
ATOM 2170 C C . ARG A 1 270 ? 6.636 5.220 -25.656 1.00 95.38 270 ARG A C 1
ATOM 2172 O O . ARG A 1 270 ? 5.770 4.741 -26.381 1.00 95.38 270 ARG A O 1
ATOM 2179 N N . LEU A 1 271 ? 6.352 6.040 -24.640 1.00 92.94 271 LEU A N 1
ATOM 2180 C CA . LEU A 1 271 ? 5.002 6.526 -24.327 1.00 92.94 271 LEU A CA 1
ATOM 2181 C C . LEU A 1 271 ? 4.621 7.770 -25.113 1.00 92.94 271 LEU A C 1
ATOM 2183 O O . LEU A 1 271 ? 3.480 7.906 -25.544 1.00 92.94 271 LEU A O 1
ATOM 2187 N N . GLY A 1 272 ? 5.572 8.692 -25.264 1.00 87.38 272 GLY A N 1
ATOM 2188 C CA . GLY A 1 272 ? 5.334 9.977 -25.918 1.00 87.38 272 GLY A CA 1
ATOM 2189 C C . GLY A 1 272 ? 4.491 10.961 -25.098 1.00 87.38 272 GLY A C 1
ATOM 2190 O O . GLY A 1 272 ? 4.088 11.991 -25.633 1.00 87.38 272 GLY A O 1
ATOM 2191 N N . HIS A 1 273 ? 4.230 10.682 -23.816 1.00 89.31 273 HIS A N 1
ATOM 2192 C CA . HIS A 1 273 ? 3.559 11.607 -22.905 1.00 89.31 273 HIS A CA 1
ATOM 2193 C C . HIS A 1 273 ? 4.146 11.530 -21.482 1.00 89.31 273 HIS A C 1
ATOM 2195 O O . HIS A 1 273 ? 4.628 10.472 -21.069 1.00 89.31 273 HIS A O 1
ATOM 2201 N N . PRO A 1 274 ? 4.108 12.635 -20.709 1.00 90.00 274 PRO A N 1
ATOM 2202 C CA . PRO A 1 274 ? 4.544 12.635 -19.318 1.00 90.00 274 PRO A CA 1
ATOM 2203 C C . PRO A 1 274 ? 3.720 11.688 -18.445 1.00 90.00 274 PRO A C 1
ATOM 2205 O O . PRO A 1 274 ? 2.555 11.403 -18.723 1.00 90.00 274 PRO A O 1
ATOM 2208 N N . GLU A 1 275 ? 4.318 11.256 -17.338 1.00 91.31 275 GLU A N 1
ATOM 2209 C CA . GLU A 1 275 ? 3.651 10.459 -16.314 1.00 91.31 275 GLU A CA 1
ATOM 2210 C C . GLU A 1 275 ? 3.863 11.087 -14.935 1.00 91.31 275 GLU A C 1
ATOM 2212 O O . GLU A 1 275 ? 4.916 11.660 -14.649 1.00 91.31 275 GLU A O 1
ATOM 2217 N N . ALA A 1 276 ? 2.877 10.918 -14.057 1.00 91.25 276 ALA A N 1
ATOM 2218 C CA . ALA A 1 276 ? 2.992 11.210 -12.635 1.00 91.25 276 ALA A CA 1
ATOM 2219 C C . ALA A 1 276 ? 2.486 10.012 -11.822 1.00 91.25 276 ALA A C 1
ATOM 2221 O O . ALA A 1 276 ? 1.612 9.265 -12.266 1.00 91.25 276 ALA A O 1
ATOM 2222 N N . LEU A 1 277 ? 3.054 9.826 -10.631 1.00 92.25 277 LEU A N 1
ATOM 2223 C CA . LEU A 1 277 ? 2.616 8.831 -9.652 1.00 92.25 277 LEU A CA 1
ATOM 2224 C C . LEU A 1 277 ? 2.470 9.499 -8.291 1.00 92.25 277 LEU A C 1
ATOM 2226 O O . LEU A 1 277 ? 3.276 10.361 -7.940 1.00 92.25 277 LEU A O 1
ATOM 2230 N N . PHE A 1 278 ? 1.486 9.047 -7.518 1.00 95.25 278 PHE A N 1
ATOM 2231 C CA . PHE A 1 278 ? 1.239 9.539 -6.166 1.00 95.25 278 PHE A CA 1
ATOM 2232 C C . PHE A 1 278 ? 1.361 8.390 -5.166 1.00 95.25 278 PHE A C 1
ATOM 2234 O O . PHE A 1 278 ? 0.543 7.467 -5.130 1.00 95.25 278 PHE A O 1
ATOM 2241 N N . LEU A 1 279 ? 2.431 8.408 -4.380 1.00 95.38 279 LEU A N 1
ATOM 2242 C CA . LEU A 1 279 ? 2.772 7.333 -3.456 1.00 95.38 279 LEU A CA 1
ATOM 2243 C C . LEU A 1 279 ? 2.206 7.626 -2.064 1.00 95.38 279 LEU A C 1
ATOM 2245 O O . LEU A 1 279 ? 2.181 8.767 -1.623 1.00 95.38 279 LEU A O 1
ATOM 2249 N N . GLY A 1 280 ? 1.783 6.595 -1.347 1.00 92.44 280 GLY A N 1
ATOM 2250 C CA . GLY A 1 280 ? 1.411 6.708 0.064 1.00 92.44 280 GLY A CA 1
ATOM 2251 C C . GLY A 1 280 ? 2.299 5.848 0.964 1.00 92.44 280 GLY A C 1
ATOM 2252 O O . GLY A 1 280 ? 3.047 4.990 0.472 1.00 92.44 280 GLY A O 1
ATOM 2253 N N . PRO A 1 281 ? 2.189 6.013 2.286 1.00 90.12 281 PRO A N 1
ATOM 2254 C CA . PRO A 1 281 ? 2.733 5.053 3.231 1.00 90.12 281 PRO A CA 1
ATOM 2255 C C . PRO A 1 281 ? 1.942 3.737 3.236 1.00 90.12 281 PRO A C 1
ATOM 2257 O O . PRO A 1 281 ? 0.756 3.688 2.909 1.00 90.12 281 PRO A O 1
ATOM 2260 N N . ASP A 1 282 ? 2.626 2.660 3.610 1.00 88.81 282 ASP A N 1
ATOM 2261 C CA . ASP A 1 282 ? 2.073 1.351 3.966 1.00 88.81 282 ASP A CA 1
ATOM 2262 C C . ASP A 1 282 ? 2.980 0.712 5.041 1.00 88.81 282 ASP A C 1
ATOM 2264 O O . ASP A 1 282 ? 3.770 1.396 5.703 1.00 88.81 282 ASP A O 1
ATOM 2268 N N . GLU A 1 283 ? 2.881 -0.602 5.225 1.00 86.25 283 GLU A N 1
ATOM 2269 C CA . GLU A 1 283 ? 3.687 -1.384 6.150 1.00 86.25 283 GLU A CA 1
ATOM 2270 C C . GLU A 1 283 ? 5.190 -1.099 5.967 1.00 86.25 283 GLU A C 1
ATOM 2272 O O . GLU A 1 283 ? 5.743 -1.182 4.862 1.00 86.25 283 GLU A O 1
ATOM 2277 N N . HIS A 1 284 ? 5.830 -0.728 7.080 1.00 89.88 284 HIS A N 1
ATOM 2278 C CA . HIS A 1 284 ? 7.239 -0.331 7.194 1.00 89.88 284 HIS A CA 1
ATOM 2279 C C . HIS A 1 284 ? 7.660 0.933 6.415 1.00 89.88 284 HIS A C 1
ATOM 2281 O O . HIS A 1 284 ? 8.855 1.211 6.324 1.00 89.88 284 HIS A O 1
ATOM 2287 N N . THR A 1 285 ? 6.726 1.733 5.883 1.00 89.44 285 THR A N 1
ATOM 2288 C CA . THR A 1 285 ? 7.052 3.014 5.215 1.00 89.44 285 THR A CA 1
ATOM 2289 C C . THR A 1 285 ? 6.316 4.236 5.762 1.00 89.44 285 THR A C 1
ATOM 2291 O O . THR A 1 285 ? 6.642 5.359 5.378 1.00 89.44 285 THR A O 1
ATOM 2294 N N . GLY A 1 286 ? 5.365 4.040 6.681 1.00 79.25 286 GLY A N 1
ATOM 2295 C CA . GLY A 1 286 ? 4.652 5.124 7.370 1.00 79.25 286 GLY A CA 1
ATOM 2296 C C . GLY A 1 286 ? 5.454 5.870 8.438 1.00 79.25 286 GLY A C 1
ATOM 2297 O O . GLY A 1 286 ? 5.028 6.931 8.879 1.00 79.25 286 GLY A O 1
ATOM 2298 N N . THR A 1 287 ? 6.616 5.358 8.844 1.00 70.44 287 THR A N 1
ATOM 2299 C CA . THR A 1 287 ? 7.462 5.953 9.889 1.00 70.44 287 THR A CA 1
ATOM 2300 C C . THR A 1 287 ? 8.855 6.303 9.357 1.00 70.44 287 THR A C 1
ATOM 2302 O O . THR A 1 287 ? 9.255 5.900 8.263 1.00 70.44 287 THR A O 1
ATOM 2305 N N . GLY A 1 288 ? 9.609 7.111 10.112 1.00 77.31 288 GLY A N 1
ATOM 2306 C CA . GLY A 1 288 ? 11.000 7.449 9.777 1.00 77.31 288 GLY A CA 1
ATOM 2307 C C . GLY A 1 288 ? 11.181 8.464 8.639 1.00 77.31 288 GLY A C 1
ATOM 2308 O O . GLY A 1 288 ? 12.274 8.560 8.084 1.00 77.31 288 GLY A O 1
ATOM 2309 N N . GLY A 1 289 ? 10.132 9.212 8.274 1.00 88.06 289 GLY A N 1
ATOM 2310 C CA . GLY A 1 289 ? 10.220 10.320 7.312 1.00 88.06 289 GLY A CA 1
ATOM 2311 C C . GLY A 1 289 ? 10.488 9.895 5.863 1.00 88.06 289 GLY A C 1
ATOM 2312 O O . GLY A 1 289 ? 10.995 10.690 5.073 1.00 88.06 289 GLY A O 1
ATOM 2313 N N . LEU A 1 290 ? 10.182 8.646 5.487 1.00 93.94 290 LEU A N 1
ATOM 2314 C CA . LEU A 1 290 ? 10.434 8.148 4.129 1.00 93.94 290 LEU A CA 1
ATOM 2315 C C . LEU A 1 290 ? 9.591 8.867 3.066 1.00 93.94 290 LEU A C 1
ATOM 2317 O O . LEU A 1 290 ? 10.117 9.190 1.999 1.00 93.94 290 LEU A O 1
ATOM 2321 N N . MET A 1 291 ? 8.324 9.172 3.364 1.00 93.50 291 MET A N 1
ATOM 2322 C CA . MET A 1 291 ? 7.454 9.938 2.458 1.00 93.50 291 MET A CA 1
ATOM 2323 C C . MET A 1 291 ? 7.951 11.375 2.277 1.00 93.50 291 MET A C 1
ATOM 2325 O O . MET A 1 291 ? 8.028 11.851 1.143 1.00 93.50 291 MET A O 1
ATOM 2329 N N . ASP A 1 292 ? 8.370 12.026 3.365 1.00 94.81 292 ASP A N 1
ATOM 2330 C CA . ASP A 1 292 ? 8.963 13.367 3.336 1.00 94.81 292 ASP A CA 1
ATOM 2331 C C . ASP A 1 292 ? 10.266 13.382 2.529 1.00 94.81 292 ASP A C 1
ATOM 2333 O O . ASP A 1 292 ? 10.497 14.281 1.714 1.00 94.81 292 ASP A O 1
ATOM 2337 N N . TRP A 1 293 ? 11.121 12.369 2.720 1.00 96.94 293 TRP A N 1
ATOM 2338 C CA . TRP A 1 293 ? 12.345 12.211 1.940 1.00 96.94 293 TRP A CA 1
ATOM 2339 C C . TRP A 1 293 ? 12.032 12.032 0.455 1.00 96.94 293 TRP A C 1
ATOM 2341 O O . TRP A 1 293 ? 12.669 12.684 -0.364 1.00 96.94 293 TRP A O 1
ATOM 2351 N N . ALA A 1 294 ? 11.055 11.198 0.092 1.00 97.31 294 ALA A N 1
ATOM 2352 C CA . ALA A 1 294 ? 10.707 10.947 -1.305 1.00 97.31 294 ALA A CA 1
ATOM 2353 C C . ALA A 1 294 ? 10.180 12.205 -2.011 1.00 97.31 294 ALA A C 1
ATOM 2355 O O . ALA A 1 294 ? 10.627 12.497 -3.120 1.00 97.31 294 ALA A O 1
ATOM 2356 N N . ALA A 1 295 ? 9.299 12.980 -1.370 1.00 96.50 295 ALA A N 1
ATOM 2357 C CA . ALA A 1 295 ? 8.817 14.250 -1.920 1.00 96.50 295 ALA A CA 1
ATOM 2358 C C . ALA A 1 295 ? 9.949 15.269 -2.094 1.00 96.50 295 ALA A C 1
ATOM 2360 O O . ALA A 1 295 ? 10.088 15.876 -3.157 1.00 96.50 295 ALA A O 1
ATOM 2361 N N . ASN A 1 296 ? 10.816 15.414 -1.088 1.00 96.88 296 ASN A N 1
ATOM 2362 C CA . ASN A 1 296 ? 11.988 16.278 -1.206 1.00 96.88 296 ASN A CA 1
ATOM 2363 C C . ASN A 1 296 ? 12.959 15.777 -2.279 1.00 96.88 296 ASN A C 1
ATOM 2365 O O . ASN A 1 296 ? 13.494 16.584 -3.033 1.00 96.88 296 ASN A O 1
ATOM 2369 N N . HIS A 1 297 ? 13.192 14.470 -2.391 1.00 97.56 297 HIS A N 1
ATOM 2370 C CA . HIS A 1 297 ? 14.050 13.894 -3.429 1.00 97.56 297 HIS A CA 1
ATOM 2371 C C . HIS A 1 297 ? 13.488 14.187 -4.823 1.00 97.56 297 HIS A C 1
ATOM 2373 O O . HIS A 1 297 ? 14.224 14.649 -5.691 1.00 97.56 297 HIS A O 1
ATOM 2379 N N . ALA A 1 298 ? 12.175 14.039 -5.015 1.00 97.50 298 ALA A N 1
ATOM 2380 C CA . ALA A 1 298 ? 11.494 14.436 -6.244 1.00 97.50 298 ALA A CA 1
ATOM 2381 C C . ALA A 1 298 ? 11.665 15.937 -6.542 1.00 97.50 298 ALA A C 1
ATOM 2383 O O . ALA A 1 298 ? 11.985 16.290 -7.678 1.00 97.50 298 ALA A O 1
ATOM 2384 N N . ARG A 1 299 ? 11.561 16.810 -5.528 1.00 96.56 299 ARG A N 1
ATOM 2385 C CA . ARG A 1 299 ? 11.823 18.257 -5.658 1.00 96.56 299 ARG A CA 1
ATOM 2386 C C . ARG A 1 299 ? 13.247 18.535 -6.139 1.00 96.56 299 ARG A C 1
ATOM 2388 O O . ARG A 1 299 ? 13.432 19.234 -7.128 1.00 96.56 299 ARG A O 1
ATOM 2395 N N . HIS A 1 300 ? 14.253 17.948 -5.486 1.00 97.00 300 HIS A N 1
ATOM 2396 C CA . HIS A 1 300 ? 15.666 18.113 -5.864 1.00 97.00 300 HIS A CA 1
ATOM 2397 C C . HIS A 1 300 ? 15.964 17.580 -7.270 1.00 97.00 300 HIS A C 1
ATOM 2399 O O . HIS A 1 300 ? 16.850 18.086 -7.954 1.00 97.00 300 HIS A O 1
ATOM 2405 N N . ARG A 1 301 ? 15.222 16.560 -7.709 1.00 95.44 301 ARG A N 1
ATOM 2406 C CA . ARG A 1 301 ? 15.309 15.972 -9.049 1.00 95.44 301 ARG A CA 1
ATOM 2407 C C . ARG A 1 301 ? 14.537 16.767 -10.115 1.00 95.44 301 ARG A C 1
ATOM 2409 O O . ARG A 1 301 ? 14.592 16.380 -11.278 1.00 95.44 301 ARG A O 1
ATOM 2416 N N . GLY A 1 302 ? 13.845 17.849 -9.747 1.00 95.00 302 GLY A N 1
ATOM 2417 C CA . GLY A 1 302 ? 13.099 18.705 -10.675 1.00 95.00 302 GLY A CA 1
ATOM 2418 C C . GLY A 1 302 ? 11.725 18.162 -11.080 1.00 95.00 302 GLY A C 1
ATOM 2419 O O . GLY A 1 302 ? 11.208 18.532 -12.131 1.00 95.00 302 GLY A O 1
ATOM 2420 N N . ALA A 1 303 ? 11.127 17.271 -10.284 1.00 95.56 303 ALA A N 1
ATOM 2421 C CA . ALA A 1 303 ? 9.777 16.781 -10.542 1.00 95.56 303 ALA A CA 1
ATOM 2422 C C . ALA A 1 303 ? 8.746 17.893 -10.307 1.00 95.56 303 ALA A C 1
ATOM 2424 O O . ALA A 1 303 ? 8.594 18.370 -9.186 1.00 95.56 303 ALA A O 1
ATOM 2425 N N . TRP A 1 304 ? 7.983 18.267 -11.334 1.00 93.88 304 TRP A N 1
ATOM 2426 C CA . TRP A 1 304 ? 6.948 19.303 -11.215 1.00 93.88 304 TRP A CA 1
ATOM 2427 C C . TRP A 1 304 ? 5.824 18.918 -10.232 1.00 93.88 304 TRP A C 1
ATOM 2429 O O . TRP A 1 304 ? 5.233 19.778 -9.589 1.00 93.88 304 TRP A O 1
ATOM 2439 N N . PHE A 1 305 ? 5.572 17.617 -10.060 1.00 94.38 305 PHE A N 1
ATOM 2440 C CA . PHE A 1 305 ? 4.561 17.063 -9.154 1.00 94.38 305 PHE A CA 1
ATOM 2441 C C . PHE A 1 305 ? 5.091 16.782 -7.734 1.00 94.38 305 PHE A C 1
ATOM 2443 O O . PHE A 1 305 ? 4.431 16.084 -6.965 1.00 94.38 305 PHE A O 1
ATOM 2450 N N . TRP A 1 306 ? 6.277 17.282 -7.357 1.00 96.19 306 TRP A N 1
ATOM 2451 C CA . TRP A 1 306 ? 6.954 16.906 -6.103 1.00 96.19 306 TRP A CA 1
ATOM 2452 C C . TRP A 1 306 ? 6.097 17.094 -4.839 1.00 96.19 306 TRP A C 1
ATOM 2454 O O . TRP A 1 306 ? 6.173 16.268 -3.929 1.00 96.19 306 TRP A O 1
ATOM 2464 N N . LYS A 1 307 ? 5.247 18.131 -4.803 1.00 95.88 307 LYS A N 1
ATOM 2465 C CA . LYS A 1 307 ? 4.331 18.435 -3.685 1.00 95.88 307 LYS A CA 1
ATOM 2466 C C . LYS A 1 307 ? 3.335 17.305 -3.421 1.00 95.88 307 LYS A C 1
ATOM 2468 O O . LYS A 1 307 ? 3.020 17.017 -2.267 1.00 95.88 307 LYS A O 1
ATOM 2473 N N . GLY A 1 308 ? 2.865 16.664 -4.493 1.00 94.88 308 GLY A N 1
ATOM 2474 C CA . GLY A 1 308 ? 1.903 15.561 -4.463 1.00 94.88 308 GLY A CA 1
ATOM 2475 C C . GLY A 1 308 ? 2.540 14.183 -4.637 1.00 94.88 308 GLY A C 1
ATOM 2476 O O . GLY A 1 308 ? 1.841 13.187 -4.492 1.00 94.88 308 GLY A O 1
ATOM 2477 N N . PHE A 1 309 ? 3.847 14.102 -4.932 1.00 96.38 309 PHE A N 1
ATOM 2478 C CA . PHE A 1 309 ? 4.533 12.839 -5.231 1.00 96.38 309 PHE A CA 1
ATOM 2479 C C . PHE A 1 309 ? 4.348 11.791 -4.134 1.00 96.38 309 PHE A C 1
ATOM 2481 O O . PHE A 1 309 ? 4.199 10.608 -4.434 1.00 96.38 309 PHE A O 1
ATOM 2488 N N . THR A 1 310 ? 4.325 12.227 -2.874 1.00 95.44 310 THR A N 1
ATOM 2489 C CA . THR A 1 310 ? 3.901 11.399 -1.746 1.00 95.44 310 THR A CA 1
ATOM 2490 C C . THR A 1 310 ? 2.780 12.071 -0.956 1.00 95.44 310 THR A C 1
ATOM 2492 O O . THR A 1 310 ? 2.726 13.301 -0.896 1.00 95.44 310 THR A O 1
ATOM 2495 N N . THR A 1 311 ? 1.900 11.279 -0.339 1.00 92.75 311 THR A N 1
ATOM 2496 C CA . THR A 1 311 ? 0.873 11.738 0.614 1.00 92.75 311 THR A CA 1
ATOM 2497 C C . THR A 1 311 ? 1.144 11.246 2.030 1.00 92.75 311 THR A C 1
ATOM 2499 O O . THR A 1 311 ? 2.006 10.389 2.242 1.00 92.75 311 THR A O 1
ATOM 2502 N N . GLY A 1 312 ? 0.436 11.803 3.018 1.00 85.12 312 GLY A N 1
ATOM 2503 C CA . GLY A 1 312 ? 0.684 11.493 4.429 1.00 85.12 312 GLY A CA 1
ATOM 2504 C C . GLY A 1 312 ? 2.011 12.069 4.933 1.00 85.12 312 GLY A C 1
ATOM 2505 O O . GLY A 1 312 ? 2.586 11.553 5.889 1.00 85.12 312 GLY A O 1
ATOM 2506 N N . LYS A 1 313 ? 2.512 13.116 4.262 1.00 91.31 313 LYS A N 1
ATOM 2507 C CA . LYS A 1 313 ? 3.717 13.853 4.659 1.00 91.31 313 LYS A CA 1
ATOM 2508 C C . LYS A 1 313 ? 3.478 14.626 5.947 1.00 91.31 313 LYS A C 1
ATOM 2510 O O . LYS A 1 313 ? 2.337 14.942 6.286 1.00 91.31 313 LYS A O 1
ATOM 2515 N N . ALA A 1 314 ? 4.551 15.022 6.617 1.00 91.31 314 ALA A N 1
ATOM 2516 C CA . ALA A 1 314 ? 4.439 15.917 7.760 1.00 91.31 314 ALA A CA 1
ATOM 2517 C C . ALA A 1 314 ? 3.715 17.242 7.387 1.00 91.31 314 ALA A C 1
ATOM 2519 O O . ALA A 1 314 ? 3.890 17.760 6.278 1.00 91.31 314 ALA A O 1
ATOM 2520 N N . PRO A 1 315 ? 2.933 17.854 8.298 1.00 93.94 315 PRO A N 1
ATOM 2521 C CA . PRO A 1 315 ? 2.237 19.119 8.041 1.00 93.94 315 PRO A CA 1
ATOM 2522 C C . PRO A 1 315 ? 3.160 20.281 7.647 1.00 93.94 315 PRO A C 1
ATOM 2524 O O . PRO A 1 315 ? 2.782 21.137 6.853 1.00 93.94 315 PRO A O 1
ATOM 2527 N N . ASN A 1 316 ? 4.409 20.312 8.123 1.00 93.75 316 ASN A N 1
ATOM 2528 C CA . ASN A 1 316 ? 5.403 21.310 7.693 1.00 93.75 316 ASN A CA 1
ATOM 2529 C C . ASN A 1 316 ? 5.898 21.112 6.246 1.00 93.75 316 ASN A C 1
ATOM 2531 O O . ASN A 1 316 ? 6.547 21.997 5.683 1.00 93.75 316 ASN A O 1
ATOM 2535 N N . MET A 1 317 ? 5.584 19.966 5.641 1.00 93.06 317 MET A N 1
ATOM 2536 C CA . MET A 1 317 ? 5.744 19.648 4.220 1.00 93.06 317 MET A CA 1
ATOM 2537 C C . MET A 1 317 ? 4.419 19.775 3.448 1.00 93.06 317 MET A C 1
ATOM 2539 O O . MET A 1 317 ? 4.345 19.368 2.290 1.00 93.06 317 MET A O 1
ATOM 2543 N N . GLY A 1 318 ? 3.376 20.327 4.078 1.00 93.38 318 GLY A N 1
ATOM 2544 C CA . GLY A 1 318 ? 2.056 20.528 3.485 1.00 93.38 318 GLY A CA 1
ATOM 2545 C C . GLY A 1 318 ? 1.204 19.268 3.386 1.00 93.38 318 GLY A C 1
ATOM 2546 O O . GLY A 1 318 ? 0.222 19.259 2.648 1.00 93.38 318 GLY A O 1
ATOM 2547 N N . GLY A 1 319 ? 1.584 18.201 4.094 1.00 93.19 319 GLY A N 1
ATOM 2548 C CA . GLY A 1 319 ? 0.800 16.973 4.138 1.00 93.19 319 GLY A CA 1
ATOM 2549 C C . GLY A 1 319 ? -0.351 17.022 5.134 1.00 93.19 319 GLY A C 1
ATOM 2550 O O . GLY A 1 319 ? -0.406 17.888 6.012 1.00 93.19 319 GLY A O 1
ATOM 2551 N N . ILE A 1 320 ? -1.268 16.063 5.009 1.00 92.88 320 ILE A N 1
ATOM 2552 C CA . ILE A 1 320 ? -2.413 15.889 5.906 1.00 92.88 320 ILE A CA 1
ATOM 2553 C C . ILE A 1 320 ? -2.345 14.466 6.485 1.00 92.88 320 ILE A C 1
ATOM 2555 O O . ILE A 1 320 ? -2.991 13.554 5.962 1.00 92.88 320 ILE A O 1
ATOM 2559 N N . PRO A 1 321 ? -1.530 14.217 7.532 1.00 86.19 321 PRO A N 1
ATOM 2560 C CA . PRO A 1 321 ? -1.393 12.880 8.099 1.00 86.19 321 PRO A CA 1
ATOM 2561 C C . PRO A 1 321 ? -2.721 12.355 8.624 1.00 86.19 321 PRO A C 1
ATOM 2563 O O . PRO A 1 321 ? -3.366 12.985 9.463 1.00 86.19 321 PRO A O 1
ATOM 2566 N N . HIS A 1 322 ? -3.100 11.168 8.155 1.00 83.12 322 HIS A N 1
ATOM 2567 C CA . HIS A 1 322 ? -4.378 10.557 8.514 1.00 83.12 322 HIS A CA 1
ATOM 2568 C C . HIS A 1 322 ? -4.482 10.299 10.014 1.00 83.12 322 HIS A C 1
ATOM 2570 O O . HIS A 1 322 ? -5.561 10.431 10.569 1.00 83.12 322 HIS A O 1
ATOM 2576 N N . ASP A 1 323 ? -3.347 9.999 10.637 1.00 82.12 323 ASP A N 1
ATOM 2577 C CA . ASP A 1 323 ? -3.215 9.742 12.061 1.00 82.12 323 ASP A CA 1
ATOM 2578 C C . ASP A 1 323 ? -3.469 10.997 12.913 1.00 82.12 323 ASP A C 1
ATOM 2580 O O . ASP A 1 323 ? -4.308 10.994 13.807 1.00 82.12 323 ASP A O 1
ATOM 2584 N N . ILE A 1 324 ? -2.817 12.117 12.576 1.00 85.44 324 ILE A N 1
ATOM 2585 C CA . ILE A 1 324 ? -2.935 13.382 13.324 1.00 85.44 324 ILE A CA 1
ATOM 2586 C C . ILE A 1 324 ? -4.364 13.935 13.280 1.00 85.44 324 ILE A C 1
ATOM 2588 O O . ILE A 1 324 ? -4.832 14.523 14.252 1.00 85.44 324 ILE A O 1
ATOM 2592 N N . PHE A 1 325 ? -5.053 13.771 12.150 1.00 89.75 325 PHE A N 1
ATOM 2593 C CA . PHE A 1 325 ? -6.399 14.313 11.950 1.00 89.75 325 PHE A CA 1
ATOM 2594 C C . PHE A 1 325 ? -7.510 13.259 12.044 1.00 89.75 325 PHE A C 1
ATOM 2596 O O . PHE A 1 325 ? -8.675 13.607 11.859 1.00 89.75 325 PHE A O 1
ATOM 2603 N N . GLY A 1 326 ? -7.165 11.998 12.314 1.00 92.50 326 GLY A N 1
ATOM 2604 C CA . GLY A 1 326 ? -8.080 10.859 12.398 1.00 92.50 326 GLY A CA 1
ATOM 2605 C C . GLY A 1 326 ? -8.917 10.606 11.143 1.00 92.50 326 GLY A C 1
ATOM 2606 O O . GLY A 1 326 ? -10.048 10.150 11.249 1.00 92.50 326 GLY A O 1
ATOM 2607 N N . MET A 1 327 ? -8.372 10.866 9.951 1.00 93.88 327 MET A N 1
ATOM 2608 C CA . MET A 1 327 ? -9.120 10.842 8.683 1.00 93.88 327 MET A CA 1
ATOM 2609 C C . MET A 1 327 ? -9.770 9.487 8.393 1.00 93.88 327 MET A C 1
ATOM 2611 O O . MET A 1 327 ? -10.911 9.417 7.945 1.00 93.88 327 MET A O 1
ATOM 2615 N N . THR A 1 328 ? -9.054 8.392 8.655 1.00 93.94 328 THR A N 1
ATOM 2616 C CA . THR A 1 328 ? -9.592 7.033 8.491 1.00 93.94 328 THR A CA 1
ATOM 2617 C C . THR A 1 328 ? -10.717 6.769 9.488 1.00 93.94 328 THR A C 1
ATOM 2619 O O . THR A 1 328 ? -11.764 6.249 9.108 1.00 93.94 328 THR A O 1
ATOM 2622 N N . THR A 1 329 ? -10.524 7.170 10.744 1.00 95.50 329 THR A N 1
ATOM 2623 C CA . THR A 1 329 ? -11.517 7.011 11.808 1.00 95.50 329 THR A CA 1
ATOM 2624 C C . THR A 1 329 ? -12.764 7.847 11.560 1.00 95.50 329 THR A C 1
ATOM 2626 O O . THR A 1 329 ? -13.854 7.346 11.790 1.00 95.50 329 THR A O 1
ATOM 2629 N N . THR A 1 330 ? -12.648 9.057 11.005 1.00 96.62 330 THR A N 1
ATOM 2630 C CA . THR A 1 330 ? -13.801 9.880 10.606 1.00 96.62 330 THR A CA 1
ATOM 2631 C C . THR A 1 330 ? -14.753 9.113 9.682 1.00 96.62 330 THR A C 1
ATOM 2633 O O . THR A 1 330 ? -15.965 9.176 9.852 1.00 96.62 330 THR A O 1
ATOM 2636 N N . SER A 1 331 ? -14.218 8.321 8.746 1.00 96.38 331 SER A N 1
ATOM 2637 C CA . SER A 1 331 ? -15.026 7.446 7.884 1.00 96.38 331 SER A CA 1
ATOM 2638 C C . SER A 1 331 ? -15.700 6.326 8.681 1.00 96.38 331 SER A C 1
ATOM 2640 O O . SER A 1 331 ? -16.903 6.118 8.548 1.00 96.38 331 SER A O 1
ATOM 2642 N N . VAL A 1 332 ? -14.947 5.632 9.542 1.00 96.88 332 VAL A N 1
ATOM 2643 C CA . VAL A 1 332 ? -15.453 4.541 10.399 1.00 96.88 332 VAL A CA 1
ATOM 2644 C C . VAL A 1 332 ? -16.589 5.032 11.304 1.00 96.88 332 VAL A C 1
ATOM 2646 O O . VAL A 1 332 ? -17.657 4.422 11.341 1.00 96.88 332 VAL A O 1
ATOM 2649 N N . GLU A 1 333 ? -16.390 6.160 11.982 1.00 96.25 333 GLU A N 1
ATOM 2650 C CA . GLU A 1 333 ? -17.398 6.793 12.835 1.00 96.25 333 GLU A CA 1
ATOM 2651 C C . GLU A 1 333 ? -18.581 7.323 12.011 1.00 96.25 333 GLU A C 1
ATOM 2653 O O . GLU A 1 333 ? -19.710 7.286 12.486 1.00 96.25 333 GLU A O 1
ATOM 2658 N N . GLY A 1 334 ? -18.380 7.716 10.749 1.00 96.50 334 GLY A N 1
ATOM 2659 C CA . GLY A 1 334 ? -19.466 8.024 9.813 1.00 96.50 334 GLY A CA 1
ATOM 2660 C C . GLY A 1 334 ? -20.445 6.856 9.626 1.00 96.50 334 GLY A C 1
ATOM 2661 O O . GLY A 1 334 ? -21.656 7.045 9.749 1.00 96.50 334 GLY A O 1
ATOM 2662 N N . PHE A 1 335 ? -19.940 5.633 9.424 1.00 97.38 335 PHE A N 1
ATOM 2663 C CA . PHE A 1 335 ? -20.782 4.427 9.351 1.00 97.38 335 PHE A CA 1
ATOM 2664 C C . PHE A 1 335 ? -21.452 4.106 10.694 1.00 97.38 335 PHE A C 1
ATOM 2666 O O . PHE A 1 335 ? -22.636 3.766 10.722 1.00 97.38 335 PHE A O 1
ATOM 2673 N N . ILE A 1 336 ? -20.730 4.243 11.813 1.00 96.25 336 ILE A N 1
ATOM 2674 C CA . ILE A 1 336 ? -21.297 4.049 13.160 1.00 96.25 336 ILE A CA 1
ATOM 2675 C C . ILE A 1 336 ? -22.444 5.041 13.398 1.00 96.25 336 ILE A C 1
ATOM 2677 O O . ILE A 1 336 ? -23.536 4.635 13.793 1.00 96.25 336 ILE A O 1
ATOM 2681 N N . ASN A 1 337 ? -22.246 6.318 13.081 1.00 95.50 337 ASN A N 1
ATOM 2682 C CA . ASN A 1 337 ? -23.270 7.353 13.179 1.00 95.50 337 ASN A CA 1
ATOM 2683 C C . ASN A 1 337 ? -24.465 7.053 12.269 1.00 95.50 337 ASN A C 1
ATOM 2685 O O . ASN A 1 337 ? -25.604 7.175 12.715 1.00 95.50 337 ASN A O 1
ATOM 2689 N N . GLY A 1 338 ? -24.239 6.568 11.045 1.00 96.06 338 GLY A N 1
ATOM 2690 C CA . GLY A 1 338 ? -25.308 6.083 10.167 1.00 96.06 338 GLY A CA 1
ATOM 2691 C C . GLY A 1 338 ? -26.184 5.022 10.843 1.00 96.06 338 GLY A C 1
ATOM 2692 O O . GLY A 1 338 ? -27.416 5.141 10.855 1.00 96.06 338 GLY A O 1
ATOM 2693 N N . ILE A 1 339 ? -25.564 4.024 11.489 1.00 95.62 339 ILE A N 1
ATOM 2694 C CA . ILE A 1 339 ? -26.269 2.985 12.261 1.00 95.62 339 ILE A CA 1
ATOM 2695 C C . ILE A 1 339 ? -27.094 3.622 13.385 1.00 95.62 339 ILE A C 1
ATOM 2697 O O . ILE A 1 339 ? -28.292 3.353 13.498 1.00 95.62 339 ILE A O 1
ATOM 2701 N N . LEU A 1 340 ? -26.477 4.478 14.203 1.00 94.56 340 LEU A N 1
ATOM 2702 C CA . LEU A 1 340 ? -27.134 5.129 15.340 1.00 94.56 340 LEU A CA 1
ATOM 2703 C C . LEU A 1 340 ? -28.348 5.955 14.900 1.00 94.56 340 LEU A C 1
ATOM 2705 O O . LEU A 1 340 ? -29.433 5.807 15.468 1.00 94.56 340 LEU A O 1
ATOM 2709 N N . HIS A 1 341 ? -28.189 6.756 13.845 1.00 94.69 341 HIS A N 1
ATOM 2710 C CA . HIS A 1 341 ? -29.247 7.580 13.266 1.00 94.69 341 HIS A CA 1
ATOM 2711 C C . HIS A 1 341 ? -30.400 6.727 12.731 1.00 94.69 341 HIS A C 1
ATOM 2713 O O . HIS A 1 341 ? -31.561 7.004 13.037 1.00 94.69 341 HIS A O 1
ATOM 2719 N N . LYS A 1 342 ? -30.101 5.657 11.983 1.00 94.88 342 LYS A N 1
ATOM 2720 C CA . LYS A 1 342 ? -31.115 4.745 11.428 1.00 94.88 342 LYS A CA 1
ATOM 2721 C C . LYS A 1 342 ? -31.933 4.042 12.512 1.00 94.88 342 LYS A C 1
ATOM 2723 O O . LYS A 1 342 ? -33.107 3.748 12.298 1.00 94.88 342 LYS A O 1
ATOM 2728 N N . LEU A 1 343 ? -31.325 3.777 13.667 1.00 92.94 343 LEU A N 1
ATOM 2729 C CA . LEU A 1 343 ? -31.970 3.115 14.802 1.00 92.94 343 LEU A CA 1
ATOM 2730 C C . LEU A 1 343 ? -32.598 4.084 15.810 1.00 92.94 343 LEU A C 1
ATOM 2732 O O . LEU A 1 343 ? -33.274 3.629 16.732 1.00 92.94 343 LEU A O 1
ATOM 2736 N N . GLY A 1 344 ? -32.348 5.391 15.684 1.00 94.75 344 GLY A N 1
ATOM 2737 C CA . GLY A 1 344 ? -32.752 6.388 16.677 1.00 94.75 344 GLY A CA 1
ATOM 2738 C C . GLY A 1 344 ? -32.110 6.174 18.052 1.00 94.75 344 GLY A C 1
ATOM 2739 O O . GLY A 1 344 ? -32.737 6.477 19.068 1.00 94.75 344 GLY A O 1
ATOM 2740 N N . ARG A 1 345 ? -30.892 5.616 18.102 1.00 93.94 345 ARG A N 1
ATOM 2741 C CA . ARG A 1 345 ? -30.150 5.370 19.349 1.00 93.94 345 ARG A CA 1
ATOM 2742 C C . ARG A 1 345 ? -29.207 6.525 19.657 1.00 93.94 345 ARG A C 1
ATOM 2744 O O . ARG A 1 345 ? -28.580 7.072 18.753 1.00 93.94 345 ARG A O 1
ATOM 2751 N N . LYS A 1 346 ? -29.066 6.861 20.940 1.00 94.56 346 LYS A N 1
ATOM 2752 C CA . LYS A 1 346 ? -28.009 7.773 21.382 1.00 94.56 346 LYS A CA 1
ATOM 2753 C C . LYS A 1 346 ? -26.685 7.031 21.457 1.00 94.56 346 LYS A C 1
ATOM 2755 O O . LYS A 1 346 ? -26.641 5.869 21.850 1.00 94.56 346 LYS A O 1
ATOM 2760 N N . GLU A 1 347 ? -25.612 7.713 21.086 1.00 94.19 347 GLU A N 1
ATOM 2761 C CA . GLU A 1 347 ? -24.281 7.118 21.014 1.00 94.19 347 GLU A CA 1
ATOM 2762 C C . GLU A 1 347 ? -23.786 6.592 22.373 1.00 94.19 347 GLU A C 1
ATOM 2764 O O . GLU A 1 347 ? -23.260 5.486 22.453 1.00 94.19 347 GLU A O 1
ATOM 2769 N N . ASP A 1 348 ? -24.014 7.345 23.450 1.00 93.69 348 ASP A N 1
ATOM 2770 C CA . ASP A 1 348 ? -23.589 7.026 24.820 1.00 93.69 348 ASP A CA 1
ATOM 2771 C C . ASP A 1 348 ? -24.373 5.872 25.475 1.00 93.69 348 ASP A C 1
ATOM 2773 O O . ASP A 1 348 ? -23.955 5.334 26.502 1.00 93.69 348 ASP A O 1
ATOM 2777 N N . GLU A 1 349 ? -25.477 5.444 24.861 1.00 93.56 349 GLU A N 1
ATOM 2778 C CA . GLU A 1 349 ? -26.268 4.279 25.273 1.00 93.56 349 GLU A CA 1
ATOM 2779 C C . GLU A 1 349 ? -25.803 2.980 24.581 1.00 93.56 349 GLU A C 1
ATOM 2781 O O . GLU A 1 349 ? -26.238 1.891 24.959 1.00 93.56 349 GLU A O 1
ATOM 2786 N N . VAL A 1 350 ? -24.918 3.069 23.579 1.00 96.56 350 VAL A N 1
ATOM 2787 C CA . VAL A 1 350 ? -24.449 1.927 22.779 1.00 96.56 350 VAL A CA 1
ATOM 2788 C C . VAL A 1 350 ? -23.118 1.402 23.301 1.00 96.56 350 VAL A C 1
ATOM 2790 O O . VAL A 1 350 ? -22.145 2.144 23.449 1.00 96.56 350 VAL A O 1
ATOM 2793 N N . THR A 1 351 ? -23.057 0.093 23.550 1.00 97.75 351 THR A N 1
ATOM 2794 C CA . THR A 1 351 ? -21.825 -0.577 23.982 1.00 97.75 351 THR A CA 1
ATOM 2795 C C . THR A 1 351 ? -20.921 -0.907 22.795 1.00 97.75 351 THR A C 1
ATOM 2797 O O . THR A 1 351 ? -21.374 -1.442 21.781 1.00 97.75 351 THR A O 1
ATOM 2800 N N . LYS A 1 352 ? -19.624 -0.611 22.928 1.00 97.50 352 LYS A N 1
ATOM 2801 C CA . LYS A 1 352 ? -18.606 -0.841 21.894 1.00 97.50 352 LYS A CA 1
ATOM 2802 C C . LYS A 1 352 ? -17.488 -1.736 22.415 1.00 97.50 352 LYS A C 1
ATOM 2804 O O . LYS A 1 352 ? -16.943 -1.504 23.491 1.00 97.50 352 LYS A O 1
ATOM 2809 N N . PHE A 1 353 ? -17.106 -2.728 21.628 1.00 98.31 353 PHE A N 1
ATOM 2810 C CA . PHE A 1 353 ? -15.850 -3.453 21.786 1.00 98.31 353 PHE A CA 1
ATOM 2811 C C . PHE A 1 353 ? -14.940 -3.140 20.598 1.00 98.31 353 PHE A C 1
ATOM 2813 O O . PHE A 1 353 ? -15.419 -3.055 19.466 1.00 98.31 353 PHE A O 1
ATOM 2820 N N . MET A 1 354 ? -13.639 -2.979 20.834 1.00 96.81 354 MET A N 1
ATOM 2821 C CA . MET A 1 354 ? -12.686 -2.689 19.763 1.00 96.81 354 MET A CA 1
ATOM 2822 C C . MET A 1 354 ? -11.377 -3.464 19.897 1.00 96.81 354 MET A C 1
ATOM 2824 O O . MET A 1 354 ? -10.860 -3.683 20.993 1.00 96.81 354 MET A O 1
ATOM 2828 N N . THR A 1 355 ? -10.823 -3.857 18.753 1.00 97.31 355 THR A N 1
ATOM 2829 C CA . THR A 1 355 ? -9.410 -4.245 18.648 1.00 97.31 355 THR A CA 1
ATOM 2830 C C . THR A 1 355 ? -8.606 -3.058 18.131 1.00 97.31 355 THR A C 1
ATOM 2832 O O . THR A 1 355 ? -9.133 -2.244 17.382 1.00 97.31 355 THR A O 1
ATOM 2835 N N . GLY A 1 356 ? -7.330 -2.959 18.492 1.00 93.69 356 GLY A N 1
ATOM 2836 C CA . GLY A 1 356 ? -6.555 -1.727 18.338 1.00 93.69 356 GLY A CA 1
ATOM 2837 C C . GLY A 1 356 ? -6.778 -0.812 19.542 1.00 93.69 356 GLY A C 1
ATOM 2838 O O . GLY A 1 356 ? -7.915 -0.563 19.937 1.00 93.69 356 GLY A O 1
ATOM 2839 N N . GLY A 1 357 ? -5.687 -0.378 20.164 1.00 93.06 357 GLY A N 1
ATOM 2840 C CA . GLY A 1 357 ? -5.716 0.336 21.433 1.00 93.06 357 GLY A CA 1
ATOM 2841 C C . GLY A 1 357 ? -5.397 1.818 21.304 1.00 93.06 357 GLY A C 1
ATOM 2842 O O . GLY A 1 357 ? -5.333 2.352 20.195 1.00 93.06 357 GLY A O 1
ATOM 2843 N N . PRO A 1 358 ? -5.174 2.493 22.444 1.00 95.62 358 PRO A N 1
ATOM 2844 C CA . PRO A 1 358 ? -4.743 3.888 22.464 1.00 95.62 358 PRO A CA 1
ATOM 2845 C C . PRO A 1 358 ? -3.361 4.107 21.822 1.00 95.62 358 PRO A C 1
ATOM 2847 O O . PRO A 1 358 ? -2.968 5.250 21.634 1.00 95.62 358 PRO A O 1
ATOM 2850 N N . ASP A 1 359 ? -2.626 3.041 21.499 1.00 92.12 359 ASP A N 1
ATOM 2851 C CA . ASP A 1 359 ? -1.342 3.031 20.788 1.00 92.12 359 ASP A CA 1
ATOM 2852 C C . ASP A 1 359 ? -1.492 3.126 19.258 1.00 92.12 359 ASP A C 1
ATOM 2854 O O . ASP A 1 359 ? -0.632 3.678 18.563 1.00 92.12 359 ASP A O 1
ATOM 2858 N N . GLY A 1 360 ? -2.595 2.612 18.712 1.00 90.38 360 GLY A N 1
ATOM 2859 C CA . GLY A 1 360 ? -2.876 2.600 17.277 1.00 90.38 360 GLY A CA 1
ATOM 2860 C C . GLY A 1 360 ? -3.619 3.848 16.802 1.00 90.38 360 GLY A C 1
ATOM 2861 O O . GLY A 1 360 ? -4.451 4.369 17.527 1.00 90.38 360 GLY A O 1
ATOM 2862 N N . ASP A 1 361 ? -3.381 4.266 15.552 1.00 89.44 361 ASP A N 1
ATOM 2863 C CA . ASP A 1 361 ? -4.065 5.402 14.894 1.00 89.44 361 ASP A CA 1
ATOM 2864 C C . ASP A 1 361 ? -5.597 5.290 15.010 1.00 89.44 361 ASP A C 1
ATOM 2866 O O . ASP A 1 361 ? -6.247 6.104 15.670 1.00 89.44 361 ASP A O 1
ATOM 2870 N N . LEU A 1 362 ? -6.180 4.232 14.431 1.00 93.88 362 LEU A N 1
ATOM 2871 C CA . LEU A 1 362 ? -7.634 4.071 14.412 1.00 93.88 362 LEU A CA 1
ATOM 2872 C C . LEU A 1 362 ? -8.203 3.928 15.828 1.00 93.88 362 LEU A C 1
ATOM 2874 O O . LEU A 1 362 ? -9.294 4.422 16.109 1.00 93.88 362 LEU A O 1
ATOM 2878 N N . GLY A 1 363 ? -7.457 3.257 16.711 1.00 95.00 363 GLY A N 1
ATOM 2879 C CA . GLY A 1 363 ? -7.867 3.001 18.083 1.00 95.00 363 GLY A CA 1
ATOM 2880 C C . GLY A 1 363 ? -7.914 4.274 18.926 1.00 95.00 363 GLY A C 1
ATOM 2881 O O . GLY A 1 363 ? -8.960 4.596 19.490 1.00 95.00 363 GLY A O 1
ATOM 2882 N N . SER A 1 364 ? -6.825 5.047 18.959 1.00 95.81 364 SER A N 1
ATOM 2883 C CA . SER A 1 364 ? -6.766 6.318 19.687 1.00 95.81 364 SER A CA 1
ATOM 2884 C C . SER A 1 364 ? -7.757 7.333 19.136 1.00 95.81 364 SER A C 1
ATOM 2886 O O . SER A 1 364 ? -8.496 7.942 19.906 1.00 95.81 364 SER A O 1
ATOM 2888 N N . ASN A 1 365 ? -7.835 7.482 17.810 1.00 96.06 365 ASN A N 1
ATOM 2889 C CA . ASN A 1 365 ? -8.795 8.397 17.199 1.00 96.06 365 ASN A CA 1
ATOM 2890 C C . ASN A 1 365 ? -10.238 7.949 17.480 1.00 96.06 365 ASN A C 1
ATOM 2892 O O . ASN A 1 365 ? -11.085 8.785 17.775 1.00 96.06 365 ASN A O 1
ATOM 2896 N N . GLY A 1 366 ? -10.521 6.640 17.476 1.00 95.81 366 GLY A N 1
ATOM 2897 C CA . GLY A 1 366 ? -11.853 6.105 17.780 1.00 95.81 366 GLY A CA 1
ATOM 2898 C C . GLY A 1 366 ? -12.268 6.306 19.240 1.00 95.81 366 GLY A C 1
ATOM 2899 O O . GLY A 1 366 ? -13.455 6.464 19.525 1.00 95.81 366 GLY A O 1
ATOM 2900 N N . ILE A 1 367 ? -11.308 6.339 20.171 1.00 96.75 367 ILE A N 1
ATOM 2901 C CA . ILE A 1 367 ? -11.546 6.717 21.574 1.00 96.75 367 ILE A CA 1
ATOM 2902 C C . ILE A 1 367 ? -11.899 8.206 21.680 1.00 96.75 367 ILE A C 1
ATOM 2904 O O . ILE A 1 367 ? -12.822 8.559 22.410 1.00 96.75 367 ILE A O 1
ATOM 2908 N N . LEU A 1 368 ? -11.175 9.070 20.963 1.00 96.38 368 LEU A N 1
ATOM 2909 C CA . LEU A 1 368 ? -11.341 10.526 21.040 1.00 96.38 368 LEU A CA 1
ATOM 2910 C C . LEU A 1 368 ? -12.594 11.029 20.304 1.00 96.38 368 LEU A C 1
ATOM 2912 O O . LEU A 1 368 ? -13.219 11.986 20.755 1.00 96.38 368 LEU A O 1
ATOM 2916 N N . MET A 1 369 ? -12.967 10.399 19.187 1.00 95.00 369 MET A N 1
ATOM 2917 C CA . MET A 1 369 ? -14.077 10.843 18.331 1.00 95.00 369 MET A CA 1
ATOM 2918 C C . MET A 1 369 ? -15.438 10.293 18.765 1.00 95.00 369 MET A C 1
ATOM 2920 O O . MET A 1 369 ? -16.435 11.007 18.689 1.00 95.00 369 MET A O 1
ATOM 2924 N N . SER A 1 370 ? -15.487 9.043 19.228 1.00 92.50 370 SER A N 1
ATOM 2925 C CA . SER A 1 370 ? -16.740 8.376 19.592 1.00 92.50 370 SER A CA 1
ATOM 2926 C C . SER A 1 370 ? -17.136 8.672 21.030 1.00 92.50 370 SER A C 1
ATOM 2928 O O . SER A 1 370 ? -16.261 8.776 21.877 1.00 92.50 370 SER A O 1
ATOM 2930 N N . LYS A 1 371 ? -18.427 8.713 21.359 1.00 93.94 371 LYS A N 1
ATOM 2931 C CA . LYS A 1 371 ? -19.004 8.738 22.723 1.00 93.94 371 LYS A CA 1
ATOM 2932 C C . LYS A 1 371 ? -19.582 7.399 23.181 1.00 93.94 371 LYS A C 1
ATOM 2934 O O . LYS A 1 371 ? -20.118 7.322 24.284 1.00 93.94 371 LYS A O 1
ATOM 2939 N N . THR A 1 372 ? -19.461 6.356 22.363 1.00 94.75 372 THR A N 1
ATOM 2940 C CA . THR A 1 372 ? -19.925 5.007 22.717 1.00 94.75 372 THR A CA 1
ATOM 2941 C C . THR A 1 372 ? -19.318 4.507 24.026 1.00 94.75 372 THR A C 1
ATOM 2943 O O . THR A 1 372 ? -18.197 4.859 24.413 1.00 94.75 372 THR A O 1
ATOM 2946 N N . LYS A 1 373 ? -20.062 3.643 24.716 1.00 96.69 373 LYS A N 1
ATOM 2947 C CA . LYS A 1 373 ? -19.622 3.015 25.956 1.00 96.69 373 LYS A CA 1
ATOM 2948 C C . LYS A 1 373 ? -18.665 1.863 25.644 1.00 96.69 373 LYS A C 1
ATOM 2950 O O . LYS A 1 373 ? -19.093 0.726 25.442 1.00 96.69 373 LYS A O 1
ATOM 2955 N N . THR A 1 374 ? -17.366 2.151 25.597 1.00 97.56 374 THR A N 1
ATOM 2956 C CA . THR A 1 374 ? -16.336 1.134 25.339 1.00 97.56 374 THR A CA 1
ATOM 2957 C C . THR A 1 374 ? -16.247 0.145 26.503 1.00 97.56 374 THR A C 1
ATOM 2959 O O . THR A 1 374 ? -15.824 0.509 27.597 1.00 97.56 374 THR A O 1
ATOM 2962 N N . VAL A 1 375 ? -16.632 -1.111 26.273 1.00 98.06 375 VAL A N 1
ATOM 2963 C CA . VAL A 1 375 ? -16.585 -2.189 27.281 1.00 98.06 375 VAL A CA 1
ATOM 2964 C C . VAL A 1 375 ? -15.276 -2.967 27.246 1.00 98.06 375 VAL A C 1
ATOM 2966 O O . VAL A 1 375 ? -14.922 -3.621 28.218 1.00 98.06 375 VAL A O 1
ATOM 2969 N N . GLY A 1 376 ? -14.521 -2.899 26.150 1.00 97.75 376 GLY A N 1
ATOM 2970 C CA . GLY A 1 376 ? -13.224 -3.555 26.079 1.00 97.75 376 GLY A CA 1
ATOM 2971 C C . GLY A 1 376 ? -12.368 -3.110 24.906 1.00 97.75 376 GLY A C 1
ATOM 2972 O O . GLY A 1 376 ? -12.880 -2.729 23.850 1.00 97.75 376 GLY A O 1
ATOM 2973 N N . ILE A 1 377 ? -11.059 -3.192 25.122 1.00 98.25 377 ILE A N 1
ATOM 2974 C CA . ILE A 1 377 ? -10.001 -2.891 24.164 1.00 98.25 377 ILE A CA 1
ATOM 2975 C C . ILE A 1 377 ? -9.014 -4.055 24.161 1.00 98.25 377 ILE A C 1
ATOM 2977 O O . ILE A 1 377 ? -8.534 -4.488 25.211 1.00 98.25 377 ILE A O 1
ATOM 2981 N N . VAL A 1 378 ? -8.680 -4.536 22.967 1.00 97.94 378 VAL A N 1
ATOM 2982 C CA . VAL A 1 378 ? -7.604 -5.511 22.757 1.00 97.94 378 VAL A CA 1
ATOM 2983 C C . VAL A 1 378 ? -6.561 -4.909 21.833 1.00 97.94 378 VAL A C 1
ATOM 2985 O O . VAL A 1 378 ? -6.860 -4.609 20.679 1.00 97.94 378 VAL A O 1
ATOM 2988 N N . ASP A 1 379 ? -5.326 -4.779 22.303 1.00 96.12 379 ASP A N 1
ATOM 2989 C CA . ASP A 1 379 ? -4.216 -4.238 21.513 1.00 96.12 379 ASP A CA 1
ATOM 2990 C C . ASP A 1 379 ? -2.993 -5.171 21.517 1.00 96.12 379 ASP A C 1
ATOM 2992 O O . ASP A 1 379 ? -3.084 -6.360 21.845 1.00 96.12 379 ASP A O 1
ATOM 2996 N N . GLY A 1 380 ? -1.835 -4.673 21.077 1.00 94.19 380 GLY A N 1
ATOM 2997 C CA . GLY A 1 380 ? -0.599 -5.458 21.071 1.00 94.19 380 GLY A CA 1
ATOM 2998 C C . GLY A 1 380 ? -0.138 -5.899 22.466 1.00 94.19 380 GLY A C 1
ATOM 2999 O O . GLY A 1 380 ? 0.561 -6.908 22.578 1.00 94.19 380 GLY A O 1
ATOM 3000 N N . SER A 1 381 ? -0.545 -5.176 23.510 1.00 96.50 381 SER A N 1
ATOM 3001 C CA . SER A 1 381 ? -0.089 -5.342 24.890 1.00 96.50 381 SER A CA 1
ATOM 3002 C C . SER A 1 381 ? -0.947 -6.299 25.719 1.00 96.50 381 SER A C 1
ATOM 3004 O O . SER A 1 381 ? -0.417 -6.943 26.627 1.00 96.50 381 SER A O 1
ATOM 3006 N N . GLY A 1 382 ? -2.242 -6.446 25.415 1.00 97.44 382 GLY A N 1
ATOM 3007 C CA . GLY A 1 382 ? -3.124 -7.332 26.176 1.00 97.44 382 GLY A CA 1
ATOM 3008 C C . GLY A 1 382 ? -4.619 -7.083 25.979 1.00 97.44 382 GLY A C 1
ATOM 3009 O O . GLY A 1 382 ? -5.050 -6.550 24.957 1.00 97.44 382 GLY A O 1
ATOM 3010 N N . VAL A 1 383 ? -5.404 -7.499 26.976 1.00 98.19 383 VAL A N 1
ATOM 3011 C CA . VAL A 1 383 ? -6.865 -7.335 27.041 1.00 98.19 383 VAL A CA 1
ATOM 3012 C C . VAL A 1 383 ? -7.227 -6.425 28.203 1.00 98.19 383 VAL A C 1
ATOM 3014 O O . VAL A 1 383 ? -6.896 -6.743 29.342 1.00 98.19 383 VAL A O 1
ATOM 3017 N N . LEU A 1 384 ? -7.934 -5.336 27.923 1.00 98.56 384 LEU A N 1
ATOM 3018 C CA . LEU A 1 384 ? -8.574 -4.463 28.904 1.00 98.56 384 LEU A CA 1
ATOM 3019 C C . LEU A 1 384 ? -10.089 -4.596 28.739 1.00 98.56 384 LEU A C 1
ATOM 3021 O O . LEU A 1 384 ? -10.604 -4.369 27.645 1.00 98.56 384 LEU A O 1
ATOM 3025 N N . TYR A 1 385 ? -10.804 -4.962 29.796 1.00 98.50 385 TYR A N 1
ATOM 3026 C CA . TYR A 1 385 ? -12.242 -5.204 29.727 1.00 98.50 385 TYR A CA 1
ATOM 3027 C C . TYR A 1 385 ? -12.942 -4.772 31.007 1.00 98.50 385 TYR A C 1
ATOM 3029 O O . TYR A 1 385 ? -12.453 -5.028 32.104 1.00 98.50 385 TYR A O 1
ATOM 3037 N N . ASP A 1 386 ? -14.111 -4.162 30.861 1.00 98.00 386 ASP A N 1
ATOM 3038 C CA . ASP A 1 386 ? -15.044 -3.913 31.947 1.00 98.00 386 ASP A CA 1
ATOM 3039 C C . ASP A 1 386 ? -16.486 -4.030 31.425 1.00 98.00 386 ASP A C 1
ATOM 3041 O O . ASP A 1 386 ? -16.901 -3.222 30.585 1.00 98.00 386 ASP A O 1
ATOM 3045 N N . PRO A 1 387 ? -17.290 -4.992 31.921 1.00 95.75 387 PRO A N 1
ATOM 3046 C CA . PRO A 1 387 ? -18.677 -5.150 31.481 1.00 95.75 387 PRO A CA 1
ATOM 3047 C C . PRO A 1 387 ? -19.542 -3.918 31.794 1.00 95.75 387 PRO A C 1
ATOM 3049 O O . PRO A 1 387 ? -20.560 -3.689 31.140 1.00 95.75 387 PRO A O 1
ATOM 3052 N N . ASN A 1 388 ? -19.139 -3.096 32.768 1.00 95.19 388 ASN A N 1
ATOM 3053 C CA . ASN A 1 388 ? -19.816 -1.852 33.115 1.00 95.19 388 ASN A CA 1
ATOM 3054 C C . ASN A 1 388 ? -19.325 -0.646 32.305 1.00 95.19 388 ASN A C 1
ATOM 3056 O O . ASN A 1 388 ? -19.848 0.449 32.523 1.00 95.19 388 ASN A O 1
ATOM 3060 N N . GLY A 1 389 ? -18.424 -0.841 31.336 1.00 96.75 389 GLY A N 1
ATOM 3061 C CA . GLY A 1 389 ? -17.784 0.210 30.546 1.00 96.75 389 GLY A CA 1
ATOM 3062 C C . GLY A 1 389 ? -16.513 0.741 31.207 1.00 96.75 389 GLY A C 1
ATOM 3063 O O . GLY A 1 389 ? -16.462 0.922 32.419 1.00 96.75 389 GLY A O 1
ATOM 3064 N N . LEU A 1 390 ? -15.493 0.998 30.395 1.00 97.94 390 LEU A N 1
ATOM 3065 C CA . LEU A 1 390 ? -14.218 1.560 30.834 1.00 97.94 390 LEU A CA 1
ATOM 3066 C C . LEU A 1 390 ? -14.353 3.060 31.141 1.00 97.94 390 LEU A C 1
ATOM 3068 O O . LEU A 1 390 ? -15.087 3.775 30.455 1.00 97.94 390 LEU A O 1
ATOM 3072 N N . ASP A 1 391 ? -13.612 3.544 32.145 1.00 97.94 391 ASP A N 1
ATOM 3073 C CA . ASP A 1 391 ? -13.572 4.970 32.500 1.00 97.94 391 ASP A CA 1
ATOM 3074 C C . ASP A 1 391 ? -13.121 5.823 31.311 1.00 97.94 391 ASP A C 1
ATOM 3076 O O . ASP A 1 391 ? -12.003 5.701 30.803 1.00 97.94 391 ASP A O 1
ATOM 3080 N N . ARG A 1 392 ? -14.013 6.708 30.869 1.00 96.19 392 ARG A N 1
ATOM 3081 C CA . ARG A 1 392 ? -13.820 7.494 29.655 1.00 96.19 392 ARG A CA 1
ATOM 3082 C C . ARG A 1 392 ? -12.666 8.504 29.766 1.00 96.19 392 ARG A C 1
ATOM 3084 O O . ARG A 1 392 ? -11.811 8.478 28.881 1.00 96.19 392 ARG A O 1
ATOM 3091 N N . PRO A 1 393 ? -12.569 9.334 30.824 1.00 97.75 393 PRO A N 1
ATOM 3092 C CA . PRO A 1 393 ? -11.424 10.229 30.997 1.00 97.75 393 PRO A CA 1
ATOM 3093 C C . PRO A 1 393 ? -10.078 9.494 31.014 1.00 97.75 393 PRO A C 1
ATOM 3095 O O . PRO A 1 393 ? -9.083 10.009 30.507 1.00 97.75 393 PRO A O 1
ATOM 3098 N N . GLU A 1 394 ? -10.025 8.277 31.565 1.00 98.06 394 GLU A N 1
ATOM 3099 C CA . GLU A 1 394 ? -8.809 7.462 31.534 1.00 98.06 394 GLU A CA 1
ATOM 3100 C C . GLU A 1 394 ? -8.437 6.987 30.131 1.00 98.06 394 GLU A C 1
ATOM 3102 O O . GLU A 1 394 ? -7.262 7.026 29.763 1.00 98.06 394 GLU A O 1
ATOM 3107 N N . LEU A 1 395 ? -9.418 6.565 29.331 1.00 97.69 395 LEU A N 1
ATOM 3108 C CA . LEU A 1 395 ? -9.176 6.205 27.935 1.00 97.69 395 LEU A CA 1
ATOM 3109 C C . LEU A 1 395 ? -8.674 7.404 27.123 1.00 97.69 395 LEU A C 1
ATOM 3111 O O . LEU A 1 395 ? -7.717 7.262 26.363 1.00 97.69 395 LEU A O 1
ATOM 3115 N N . GLU A 1 396 ? -9.266 8.584 27.314 1.00 97.75 396 GLU A N 1
ATOM 3116 C CA . GLU A 1 396 ? -8.824 9.820 26.656 1.00 97.75 396 GLU A CA 1
ATOM 3117 C C . GLU A 1 396 ? -7.395 10.187 27.058 1.00 97.75 396 GLU A C 1
ATOM 3119 O O . GLU A 1 396 ? -6.585 10.510 26.191 1.00 97.75 396 GLU A O 1
ATOM 3124 N N . ARG A 1 397 ? -7.038 10.046 28.343 1.00 97.75 397 ARG A N 1
ATOM 3125 C CA . ARG A 1 397 ? -5.658 10.232 28.817 1.00 97.75 397 ARG A CA 1
ATOM 3126 C C . ARG A 1 397 ? -4.680 9.327 28.064 1.00 97.75 397 ARG A C 1
ATOM 3128 O O . ARG A 1 397 ? -3.613 9.783 27.657 1.00 97.75 397 ARG A O 1
ATOM 3135 N N . LEU A 1 398 ? -5.019 8.049 27.882 1.00 97.56 398 LEU A N 1
ATOM 3136 C CA . LEU A 1 398 ? -4.172 7.103 27.148 1.00 97.56 398 LEU A CA 1
ATOM 3137 C C . LEU A 1 398 ? -4.083 7.433 25.655 1.00 97.56 398 LEU A C 1
ATOM 3139 O O . LEU A 1 398 ? -2.996 7.334 25.085 1.00 97.56 398 LEU A O 1
ATOM 3143 N N . ALA A 1 399 ? -5.194 7.829 25.033 1.00 96.62 399 ALA A N 1
ATOM 3144 C CA . ALA A 1 399 ? -5.236 8.199 23.621 1.00 96.62 399 ALA A CA 1
ATOM 3145 C C . ALA A 1 399 ? -4.459 9.498 23.342 1.00 96.62 399 ALA A C 1
ATOM 3147 O O . ALA A 1 399 ? -3.697 9.553 22.380 1.00 96.62 399 ALA A O 1
ATOM 3148 N N . HIS A 1 400 ? -4.567 10.517 24.201 1.00 95.69 400 HIS A N 1
ATOM 3149 C CA . HIS A 1 400 ? -3.786 11.756 24.088 1.00 95.69 400 HIS A CA 1
ATOM 3150 C C . HIS A 1 400 ? -2.285 11.524 24.278 1.00 95.69 400 HIS A C 1
ATOM 3152 O O . HIS A 1 400 ? -1.486 12.069 23.513 1.00 95.69 400 HIS A O 1
ATOM 3158 N N . LYS A 1 401 ? -1.896 10.633 25.204 1.00 94.88 401 LYS A N 1
ATOM 3159 C CA . LYS A 1 401 ? -0.490 10.258 25.426 1.00 94.88 401 LYS A CA 1
ATOM 3160 C C . LYS A 1 401 ? 0.202 9.782 24.145 1.00 94.88 401 LYS A C 1
ATOM 3162 O O . LYS A 1 401 ? 1.386 10.043 23.956 1.00 94.88 401 LYS A O 1
ATOM 3167 N N . ARG A 1 402 ? -0.540 9.140 23.236 1.00 91.81 402 ARG A N 1
ATOM 3168 C CA . ARG A 1 402 ? -0.047 8.732 21.914 1.00 91.81 402 ARG A CA 1
ATOM 3169 C C . ARG A 1 402 ? 0.506 9.905 21.100 1.00 91.81 402 ARG A C 1
ATOM 3171 O O . ARG A 1 402 ? 1.544 9.772 20.459 1.00 91.81 402 ARG A O 1
ATOM 3178 N N . PHE A 1 403 ? -0.196 11.036 21.112 1.00 87.12 403 PHE A N 1
ATOM 3179 C CA . PHE A 1 403 ? 0.163 12.238 20.356 1.00 87.12 403 PHE A CA 1
ATOM 3180 C C . PHE A 1 403 ? 1.206 13.094 21.082 1.00 87.12 403 PHE A C 1
ATOM 3182 O O . PHE A 1 403 ? 1.992 13.778 20.430 1.00 87.12 403 PHE A O 1
ATOM 3189 N N . GLU A 1 404 ? 1.217 13.053 22.416 1.00 89.00 404 GLU A N 1
ATOM 3190 C CA . GLU A 1 404 ? 2.142 13.817 23.262 1.00 89.00 404 GLU A CA 1
ATOM 3191 C C . GLU A 1 404 ? 3.531 13.166 23.345 1.00 89.00 404 GLU A C 1
ATOM 3193 O O . GLU A 1 404 ? 4.541 13.840 23.142 1.00 89.00 404 GLU A O 1
ATOM 3198 N N . ASP A 1 405 ? 3.574 11.854 23.590 1.00 88.75 405 ASP A N 1
ATOM 3199 C CA . ASP A 1 405 ? 4.803 11.112 23.900 1.00 88.75 405 ASP A CA 1
ATOM 3200 C C . ASP A 1 405 ? 5.195 10.098 22.807 1.00 88.75 405 ASP A C 1
ATOM 3202 O O . ASP A 1 405 ? 6.321 9.595 22.791 1.00 88.75 405 ASP A O 1
ATOM 3206 N N . GLY A 1 406 ? 4.282 9.797 21.881 1.00 85.00 406 GLY A N 1
ATOM 3207 C CA . GLY A 1 406 ? 4.468 8.839 20.791 1.00 85.00 406 GLY A CA 1
ATOM 3208 C C . GLY A 1 406 ? 3.726 7.506 20.993 1.00 85.00 406 GLY A C 1
ATOM 3209 O O . GLY A 1 406 ? 3.334 7.159 22.111 1.00 85.00 406 GLY A O 1
ATOM 3210 N N . PRO A 1 407 ? 3.544 6.720 19.914 1.00 84.88 407 PRO A N 1
ATOM 3211 C CA . PRO A 1 407 ? 2.724 5.505 19.929 1.00 84.88 407 PRO A CA 1
ATOM 3212 C C . PRO A 1 407 ? 3.260 4.406 20.853 1.00 84.88 407 PRO A C 1
ATOM 3214 O O . PRO A 1 407 ? 2.475 3.719 21.494 1.00 84.88 407 PRO A O 1
ATOM 3217 N N . ASP A 1 408 ? 4.582 4.293 21.002 1.00 87.81 408 ASP A N 1
ATOM 3218 C CA . ASP A 1 408 ? 5.214 3.278 21.860 1.00 87.81 408 ASP A CA 1
ATOM 3219 C C . ASP A 1 408 ? 5.130 3.609 23.365 1.00 87.81 408 ASP A C 1
ATOM 3221 O O . ASP A 1 408 ? 5.561 2.816 24.203 1.00 87.81 408 ASP A O 1
ATOM 3225 N N . GLN A 1 409 ? 4.624 4.795 23.726 1.00 92.75 409 GLN A N 1
ATOM 3226 C CA . GLN A 1 409 ? 4.541 5.271 25.113 1.00 92.75 409 GLN A CA 1
ATOM 3227 C C . GLN A 1 409 ? 3.153 5.079 25.734 1.00 92.75 409 GLN A C 1
ATOM 3229 O O . GLN A 1 409 ? 2.930 5.462 26.885 1.00 92.75 409 GLN A O 1
ATOM 3234 N N . THR A 1 410 ? 2.210 4.490 25.002 1.00 96.56 410 THR A N 1
ATOM 3235 C CA . THR A 1 410 ? 0.857 4.215 25.486 1.00 96.56 410 THR A CA 1
ATOM 3236 C C . THR A 1 410 ? 0.407 2.821 25.065 1.00 96.56 410 THR A C 1
ATOM 3238 O O . THR A 1 410 ? 0.936 2.266 24.111 1.00 96.56 410 THR A O 1
ATOM 3241 N N . CYS A 1 411 ? -0.517 2.227 25.817 1.00 96.75 411 CYS A N 1
ATOM 3242 C CA . CYS A 1 411 ? -1.208 0.979 25.486 1.00 96.75 411 CYS A CA 1
ATOM 3243 C C . CYS A 1 411 ? -2.341 0.735 26.493 1.00 96.75 411 CYS A C 1
ATOM 3245 O O . CYS A 1 411 ? -2.418 1.387 27.541 1.00 96.75 411 CYS A O 1
ATOM 3247 N N . ALA A 1 412 ? -3.200 -0.242 26.217 1.00 97.38 412 ALA A N 1
ATOM 3248 C CA . ALA A 1 412 ? -4.306 -0.643 27.079 1.00 97.38 412 ALA A CA 1
ATOM 3249 C C . ALA A 1 412 ? -3.837 -1.075 28.480 1.00 97.38 412 ALA A C 1
ATOM 3251 O O . ALA A 1 412 ? -4.539 -0.851 29.467 1.00 97.38 412 ALA A O 1
ATOM 3252 N N . MET A 1 413 ? -2.633 -1.648 28.611 1.00 98.06 413 MET A N 1
ATOM 3253 C CA . MET A 1 413 ? -2.107 -2.071 29.918 1.00 98.06 413 MET A CA 1
ATOM 3254 C C . MET A 1 413 ? -1.728 -0.904 30.844 1.00 98.06 413 MET A C 1
ATOM 3256 O O . MET A 1 413 ? -1.612 -1.114 32.057 1.00 98.06 413 MET A O 1
ATOM 3260 N N . LEU A 1 414 ? -1.598 0.324 30.325 1.00 97.88 414 LEU A N 1
ATOM 3261 C CA . LEU A 1 414 ? -1.353 1.530 31.129 1.00 97.88 414 LEU A CA 1
ATOM 3262 C C . LEU A 1 414 ? -2.622 2.135 31.752 1.00 97.88 414 LEU A C 1
ATOM 3264 O O . LEU A 1 414 ? -2.522 3.148 32.445 1.00 97.88 414 LEU A O 1
ATOM 3268 N N . PHE A 1 415 ? -3.794 1.532 31.533 1.00 98.44 415 PHE A N 1
ATOM 3269 C CA . PHE A 1 415 ? -5.043 1.938 32.178 1.00 98.44 415 PHE A CA 1
ATOM 3270 C C . PHE A 1 415 ? -4.958 1.793 33.704 1.00 98.44 415 PHE A C 1
ATOM 3272 O O . PHE A 1 415 ? -4.490 0.761 34.213 1.00 98.44 415 PHE A O 1
ATOM 3279 N N . ASP A 1 416 ? -5.411 2.810 34.440 1.00 98.19 416 ASP A N 1
ATOM 3280 C CA . ASP A 1 416 ? -5.483 2.781 35.902 1.00 98.19 416 ASP A CA 1
ATOM 3281 C C . ASP A 1 416 ? -6.513 1.748 36.389 1.00 98.19 416 ASP A C 1
ATOM 3283 O O . ASP A 1 416 ? -7.725 1.924 36.270 1.00 98.19 416 ASP A O 1
ATOM 3287 N N . ALA A 1 417 ? -6.018 0.655 36.973 1.00 97.12 417 ALA A N 1
ATOM 3288 C CA . ALA A 1 417 ? -6.853 -0.449 37.436 1.00 97.12 417 ALA A CA 1
ATOM 3289 C C . ALA A 1 417 ? -7.800 -0.061 38.584 1.00 97.12 417 ALA A C 1
ATOM 3291 O O . ALA A 1 417 ? -8.797 -0.748 38.786 1.00 97.12 417 ALA A O 1
ATOM 3292 N N . SER A 1 418 ? -7.533 1.029 39.316 1.00 97.75 418 SER A N 1
ATOM 3293 C CA . SER A 1 418 ? -8.435 1.514 40.372 1.00 97.75 418 SER A CA 1
ATOM 3294 C C . SER A 1 418 ? -9.770 2.039 39.832 1.00 97.75 418 SER A C 1
ATOM 3296 O O . SER A 1 418 ? -10.734 2.159 40.586 1.00 97.75 418 SER A O 1
ATOM 3298 N N . LYS A 1 419 ? -9.835 2.315 38.524 1.00 98.12 419 LYS A N 1
ATOM 3299 C CA . LYS A 1 419 ? -11.031 2.775 37.814 1.00 98.12 419 LYS A CA 1
ATOM 3300 C C . LYS A 1 419 ? -11.864 1.642 37.210 1.00 98.12 419 LYS A C 1
ATOM 3302 O O . LYS A 1 419 ? -12.902 1.913 36.614 1.00 98.12 419 LYS A O 1
ATOM 3307 N N . LEU A 1 420 ? -11.416 0.392 37.335 1.00 98.06 420 LEU A N 1
ATOM 3308 C CA . LEU A 1 420 ? -12.195 -0.771 36.921 1.00 98.06 420 LEU A CA 1
ATOM 3309 C C . LEU A 1 420 ? -13.279 -1.076 37.959 1.00 98.06 420 LEU A C 1
ATOM 3311 O O . LEU A 1 420 ? -13.059 -1.001 39.170 1.00 98.06 420 LEU A O 1
ATOM 3315 N N . SER A 1 421 ? -14.454 -1.462 37.479 1.00 97.50 421 SER A N 1
ATOM 3316 C CA . SER A 1 421 ? -15.507 -2.037 38.304 1.00 97.50 421 SER A CA 1
ATOM 3317 C C . SER A 1 421 ? -15.090 -3.424 38.830 1.00 97.50 421 SER A C 1
ATOM 3319 O O . SER A 1 421 ? -14.139 -4.019 38.320 1.00 97.50 421 SER A O 1
ATOM 3321 N N . PRO A 1 422 ? -15.807 -4.012 39.809 1.00 96.94 422 PRO A N 1
ATOM 3322 C CA . PRO A 1 422 ? -15.475 -5.341 40.335 1.00 96.94 422 PRO A CA 1
ATOM 3323 C C . PRO A 1 422 ? -15.440 -6.468 39.289 1.00 96.94 422 PRO A C 1
ATOM 3325 O O . PRO A 1 422 ? -14.825 -7.500 39.537 1.00 96.94 422 PRO A O 1
ATOM 3328 N N . GLY A 1 423 ? -16.113 -6.294 38.145 1.00 95.81 423 GLY A N 1
ATOM 3329 C CA . GLY A 1 423 ? -16.084 -7.243 37.027 1.00 95.81 423 GLY A CA 1
ATOM 3330 C C . GLY A 1 423 ? -15.028 -6.931 35.963 1.00 95.81 423 GLY A C 1
ATOM 3331 O O . GLY A 1 423 ? -14.867 -7.714 35.028 1.00 95.81 423 GLY A O 1
ATOM 3332 N N . GLY A 1 424 ? -14.342 -5.791 36.070 1.00 97.38 424 GLY A N 1
ATOM 3333 C CA . GLY A 1 424 ? -13.327 -5.356 35.122 1.00 97.38 424 GLY A CA 1
ATOM 3334 C C . GLY A 1 424 ? -11.953 -5.959 35.400 1.00 97.38 424 GLY A C 1
ATOM 3335 O O . GLY A 1 424 ? -11.608 -6.302 36.531 1.00 97.38 424 GLY A O 1
ATOM 3336 N N . PHE A 1 425 ? -11.146 -6.091 34.352 1.00 97.94 425 PHE A N 1
ATOM 3337 C CA . PHE A 1 425 ? -9.786 -6.606 34.434 1.00 97.94 425 PHE A CA 1
ATOM 3338 C C . PHE A 1 425 ? -8.897 -6.065 33.314 1.00 97.94 425 PHE A C 1
ATOM 3340 O O . PHE A 1 425 ? -9.359 -5.634 32.255 1.00 97.94 425 PHE A O 1
ATOM 3347 N N . LYS A 1 426 ? -7.585 -6.162 33.537 1.00 97.75 426 LYS A N 1
ATOM 3348 C CA . LYS A 1 426 ? -6.579 -6.064 32.483 1.00 97.75 426 LYS A CA 1
ATOM 3349 C C . LYS A 1 426 ? -5.609 -7.238 32.579 1.00 97.75 426 LYS A C 1
ATOM 3351 O O . LYS A 1 426 ? -5.172 -7.568 33.678 1.00 97.75 426 LYS A O 1
ATOM 3356 N N . VAL A 1 427 ? -5.305 -7.869 31.449 1.00 98.25 427 VAL A N 1
ATOM 3357 C CA . VAL A 1 427 ? -4.388 -9.015 31.353 1.00 98.25 427 VAL A CA 1
ATOM 3358 C C . VAL A 1 427 ? -3.375 -8.738 30.253 1.00 98.25 427 VAL A C 1
ATOM 3360 O O . VAL A 1 427 ? -3.740 -8.588 29.084 1.00 98.25 427 VAL A O 1
ATOM 3363 N N . SER A 1 428 ? -2.103 -8.685 30.629 1.00 98.38 428 SER A N 1
ATOM 3364 C CA . SER A 1 428 ? -0.976 -8.490 29.720 1.00 98.38 428 SER A CA 1
ATOM 3365 C C . SER A 1 428 ? -0.666 -9.770 28.952 1.00 98.38 428 SER A C 1
ATOM 3367 O O . SER A 1 428 ? -0.819 -10.878 29.466 1.00 98.38 428 SER A O 1
ATOM 3369 N N . ILE A 1 429 ? -0.116 -9.648 27.742 1.00 97.75 429 ILE A N 1
ATOM 3370 C CA . ILE A 1 429 ? 0.409 -10.800 26.987 1.00 97.75 429 ILE A CA 1
ATOM 3371 C C . ILE A 1 429 ? 1.517 -11.569 27.730 1.00 97.75 429 ILE A C 1
ATOM 3373 O O . ILE A 1 429 ? 1.839 -12.698 27.346 1.00 97.75 429 ILE A O 1
ATOM 3377 N N . HIS A 1 430 ? 2.127 -10.953 28.747 1.00 97.88 430 HIS A N 1
ATOM 3378 C CA . HIS A 1 430 ? 3.165 -11.553 29.584 1.00 97.88 430 HIS A CA 1
ATOM 3379 C C . HIS A 1 430 ? 2.607 -12.331 30.780 1.00 97.88 430 HIS A C 1
ATOM 3381 O O . HIS A 1 430 ? 3.340 -13.138 31.357 1.00 97.88 430 HIS A O 1
ATOM 3387 N N . ASP A 1 431 ? 1.335 -12.130 31.120 1.00 97.75 431 ASP A N 1
ATOM 3388 C CA . ASP A 1 431 ? 0.711 -12.781 32.263 1.00 97.75 431 ASP A CA 1
ATOM 3389 C C . ASP A 1 431 ? 0.421 -14.259 31.971 1.00 97.75 431 ASP A C 1
ATOM 3391 O O . ASP A 1 431 ? 0.116 -14.670 30.840 1.00 97.75 431 ASP A O 1
ATOM 3395 N N . LYS A 1 432 ? 0.521 -15.070 33.024 1.00 97.19 432 LYS A N 1
ATOM 3396 C CA . LYS A 1 432 ? 0.262 -16.511 33.017 1.00 97.19 432 LYS A CA 1
ATOM 3397 C C . LYS A 1 432 ? -0.535 -16.881 34.255 1.00 97.19 432 LYS A C 1
ATOM 3399 O O . LYS A 1 432 ? -0.361 -16.255 35.297 1.00 97.19 432 LYS A O 1
ATOM 3404 N N . ASP A 1 433 ? -1.362 -17.909 34.122 1.00 97.31 433 ASP A N 1
ATOM 3405 C CA . ASP A 1 433 ? -2.117 -18.501 35.229 1.00 97.31 433 ASP A CA 1
ATOM 3406 C C . ASP A 1 433 ? -2.989 -17.487 35.997 1.00 97.31 433 ASP A C 1
ATOM 3408 O O . ASP A 1 433 ? -3.091 -17.522 37.224 1.00 97.31 433 ASP A O 1
ATOM 3412 N N . VAL A 1 434 ? -3.629 -16.568 35.266 1.00 96.62 434 VAL A N 1
ATOM 3413 C CA . VAL A 1 434 ? -4.510 -15.533 35.829 1.00 96.62 434 VAL A CA 1
ATOM 3414 C C . VAL A 1 434 ? -5.921 -16.087 35.990 1.00 96.62 434 VAL A C 1
ATOM 3416 O O . VAL A 1 434 ? -6.423 -16.774 35.108 1.00 96.62 434 VAL A O 1
ATOM 3419 N N . THR A 1 435 ? -6.595 -15.764 37.092 1.00 96.88 435 THR A N 1
ATOM 3420 C CA . THR A 1 435 ? -8.036 -16.020 37.249 1.00 96.88 435 THR A CA 1
ATOM 3421 C C . THR A 1 435 ? -8.789 -14.703 37.101 1.00 96.88 435 THR A C 1
ATOM 3423 O O . THR A 1 435 ? -8.495 -13.748 37.819 1.00 96.88 435 THR A O 1
ATOM 3426 N N . LEU A 1 436 ? -9.719 -14.636 36.150 1.00 95.88 436 LEU A N 1
ATOM 3427 C CA . LEU A 1 436 ? -10.552 -13.459 35.905 1.00 95.88 436 LEU A CA 1
ATOM 3428 C C . LEU A 1 436 ? -11.593 -13.274 37.027 1.00 95.88 436 LEU A C 1
ATOM 3430 O O . LEU A 1 436 ? -11.880 -14.227 37.755 1.00 95.88 436 LEU A O 1
ATOM 3434 N N . PRO A 1 437 ? -12.203 -12.080 37.165 1.00 95.00 437 PRO A N 1
ATOM 3435 C CA . PRO A 1 437 ? -13.212 -11.819 38.197 1.00 95.00 437 PRO A CA 1
ATOM 3436 C C . PRO A 1 437 ? -14.434 -12.751 38.165 1.00 95.00 437 PRO A C 1
ATOM 3438 O O . PRO A 1 437 ? -15.067 -12.969 39.194 1.00 95.00 437 PRO A O 1
ATOM 3441 N N . ASP A 1 438 ? -14.755 -13.326 37.004 1.00 92.25 438 ASP A N 1
ATOM 3442 C CA . ASP A 1 438 ? -15.834 -14.308 36.834 1.00 92.25 438 ASP A CA 1
ATOM 3443 C C . ASP A 1 438 ? -15.419 -15.755 37.179 1.00 92.25 438 ASP A C 1
ATOM 3445 O O . ASP A 1 438 ? -16.231 -16.675 37.084 1.00 92.25 438 ASP A O 1
ATOM 3449 N N . GLY A 1 439 ? -14.164 -15.965 37.591 1.00 93.81 439 GLY A N 1
ATOM 3450 C CA . GLY A 1 439 ? -13.584 -17.270 37.906 1.00 93.81 439 GLY A CA 1
ATOM 3451 C C . GLY A 1 439 ? -12.934 -17.985 36.718 1.00 93.81 439 GLY A C 1
ATOM 3452 O O . GLY A 1 439 ? -12.385 -19.073 36.902 1.00 93.81 439 GLY A O 1
ATOM 3453 N N . THR A 1 440 ? -12.952 -17.407 35.513 1.00 94.44 440 THR A N 1
ATOM 3454 C CA . THR A 1 440 ? -12.323 -18.007 34.329 1.00 94.44 440 THR A CA 1
ATOM 3455 C C . THR A 1 440 ? -10.806 -18.070 34.495 1.00 94.44 440 THR A C 1
ATOM 3457 O O . THR A 1 440 ? -10.149 -17.055 34.723 1.00 94.44 440 THR A O 1
ATOM 3460 N N . TYR A 1 441 ? -10.227 -19.260 34.333 1.00 96.56 441 TYR A N 1
ATOM 3461 C CA . TYR A 1 441 ? -8.779 -19.457 34.368 1.00 96.56 441 TYR A CA 1
ATOM 3462 C C . TYR A 1 441 ? -8.143 -19.203 32.994 1.00 96.56 441 TYR A C 1
ATOM 3464 O O . TYR A 1 441 ? -8.545 -19.781 31.983 1.00 96.56 441 TYR A O 1
ATOM 3472 N N . VAL A 1 442 ? -7.119 -18.353 32.973 1.00 96.12 442 VAL A N 1
ATOM 3473 C CA . VAL A 1 442 ? -6.379 -17.914 31.790 1.00 96.12 442 VAL A CA 1
ATOM 3474 C C . VAL A 1 442 ? -4.928 -18.393 31.905 1.00 96.12 442 VAL A C 1
ATOM 3476 O O . VAL A 1 442 ? -4.121 -17.765 32.594 1.00 96.12 442 VAL A O 1
ATOM 3479 N N . PRO A 1 443 ? -4.546 -19.474 31.201 1.00 96.38 443 PRO A N 1
ATOM 3480 C CA . PRO A 1 443 ? -3.179 -19.998 31.257 1.00 96.38 443 PRO A CA 1
ATOM 3481 C C . PRO A 1 443 ? -2.167 -19.077 30.558 1.00 96.38 443 PRO A C 1
ATOM 3483 O O . PRO A 1 443 ? -0.987 -19.057 30.904 1.00 96.38 443 PRO A O 1
ATOM 3486 N N . SER A 1 444 ? -2.610 -18.300 29.564 1.00 97.56 444 SER A N 1
ATOM 3487 C CA . SER A 1 444 ? -1.757 -17.375 28.820 1.00 97.56 444 SER A CA 1
ATOM 3488 C C . SER A 1 444 ? -2.511 -16.116 28.415 1.00 97.56 444 SER A C 1
ATOM 3490 O O . SER A 1 444 ? -3.473 -16.182 27.645 1.00 97.56 444 SER A O 1
ATOM 3492 N N . GLY A 1 445 ? -2.011 -14.957 28.848 1.00 97.31 445 GLY A N 1
ATOM 3493 C CA . GLY A 1 445 ? -2.529 -13.663 28.412 1.00 97.31 445 GLY A CA 1
ATOM 3494 C C . GLY A 1 445 ? -2.384 -13.433 26.904 1.00 97.31 445 GLY A C 1
ATOM 3495 O O . GLY A 1 445 ? -3.218 -12.766 26.300 1.00 97.31 445 GLY A O 1
ATOM 3496 N N . ARG A 1 446 ? -1.389 -14.054 26.250 1.00 96.31 446 ARG A N 1
ATOM 3497 C CA . ARG A 1 446 ? -1.245 -14.018 24.784 1.00 96.31 446 ARG A CA 1
ATOM 3498 C C . ARG A 1 446 ? -2.398 -14.730 24.078 1.00 96.31 446 ARG A C 1
ATOM 3500 O O . ARG A 1 446 ? -2.949 -14.171 23.136 1.00 96.31 446 ARG A O 1
ATOM 3507 N N . THR A 1 447 ? -2.762 -15.932 24.526 1.00 95.06 447 THR A N 1
ATOM 3508 C CA . THR A 1 447 ? -3.917 -16.662 23.976 1.00 95.06 447 THR A CA 1
ATOM 3509 C C . THR A 1 447 ? -5.209 -15.899 24.239 1.00 95.06 447 THR A C 1
ATOM 3511 O O . THR A 1 447 ? -6.025 -15.769 23.332 1.00 95.06 447 THR A O 1
ATOM 3514 N N . LEU A 1 448 ? -5.363 -15.323 25.439 1.00 96.69 448 LEU A N 1
ATOM 3515 C CA . LEU A 1 448 ? -6.516 -14.478 25.744 1.00 96.69 448 LEU A CA 1
ATOM 3516 C C . LEU A 1 448 ? -6.596 -13.293 24.778 1.00 96.69 448 LEU A C 1
ATOM 3518 O O . LEU A 1 448 ? -7.619 -13.126 24.131 1.00 96.69 448 LEU A O 1
ATOM 3522 N N . ARG A 1 449 ? -5.517 -12.520 24.608 1.00 96.62 449 ARG A N 1
ATOM 3523 C CA . ARG A 1 449 ? -5.441 -11.402 23.650 1.00 96.62 449 ARG A CA 1
ATOM 3524 C C . ARG A 1 449 ? -5.852 -11.840 22.246 1.00 96.62 449 ARG A C 1
ATOM 3526 O O . ARG A 1 449 ? -6.658 -11.177 21.601 1.00 96.62 449 ARG A O 1
ATOM 3533 N N . ASP A 1 450 ? -5.304 -12.957 21.785 1.00 94.62 450 ASP A N 1
ATOM 3534 C CA . ASP A 1 450 ? -5.531 -13.486 20.443 1.00 94.62 450 ASP A CA 1
ATOM 3535 C C . ASP A 1 450 ? -6.987 -13.917 20.191 1.00 94.62 450 ASP A C 1
ATOM 3537 O O . ASP A 1 450 ? -7.421 -13.862 19.044 1.00 94.62 450 ASP A O 1
ATOM 3541 N N . GLU A 1 451 ? -7.733 -14.319 21.225 1.00 95.31 451 GLU A N 1
ATOM 3542 C CA . GLU A 1 451 ? -9.070 -14.917 21.091 1.00 95.31 451 GLU A CA 1
ATOM 3543 C C . GLU A 1 451 ? -10.183 -14.184 21.854 1.00 95.31 451 GLU A C 1
ATOM 3545 O O . GLU A 1 451 ? -11.329 -14.624 21.807 1.00 95.31 451 GLU A O 1
ATOM 3550 N N . PHE A 1 452 ? -9.900 -13.082 22.555 1.00 97.00 452 PHE A N 1
ATOM 3551 C CA . PHE A 1 452 ? -10.876 -12.442 23.451 1.00 97.00 452 PHE A CA 1
ATOM 3552 C C . PHE A 1 452 ? -12.163 -12.017 22.734 1.00 97.00 452 PHE A C 1
ATOM 3554 O O . PHE A 1 452 ? -13.257 -12.153 23.264 1.00 97.00 452 PHE A O 1
ATOM 3561 N N . HIS A 1 453 ? -12.045 -11.588 21.478 1.00 95.88 453 HIS A N 1
ATOM 3562 C CA . HIS A 1 453 ? -13.182 -11.241 20.625 1.00 95.88 453 HIS A CA 1
ATOM 3563 C C . HIS A 1 453 ? -14.126 -12.429 20.326 1.00 95.88 453 HIS A C 1
ATOM 3565 O O . HIS A 1 453 ? -15.245 -12.219 19.867 1.00 95.88 453 HIS A O 1
ATOM 3571 N N . LEU A 1 454 ? -13.692 -13.664 20.605 1.00 95.25 454 LEU A N 1
ATOM 3572 C CA . LEU A 1 454 ? -14.426 -14.919 20.420 1.00 95.25 454 LEU A CA 1
ATOM 3573 C C . LEU A 1 454 ? -14.941 -15.515 21.744 1.00 95.25 454 LEU A C 1
ATOM 3575 O O . LEU A 1 454 ? -15.503 -16.616 21.737 1.00 95.25 454 LEU A O 1
ATOM 3579 N N . THR A 1 455 ? -14.696 -14.883 22.898 1.00 92.50 455 THR A N 1
ATOM 3580 C CA . THR A 1 455 ? -15.084 -15.455 24.198 1.00 92.50 455 THR A CA 1
ATOM 3581 C C . THR A 1 455 ? -16.575 -15.282 24.463 1.00 92.50 455 THR A C 1
ATOM 3583 O O . THR A 1 455 ? -17.215 -14.343 23.998 1.00 92.50 455 THR A O 1
ATOM 3586 N N . SER A 1 456 ? -17.147 -16.197 25.249 1.00 88.06 456 SER A N 1
ATOM 3587 C CA . SER A 1 456 ? -18.554 -16.124 25.664 1.00 88.06 456 SER A CA 1
ATOM 3588 C C . SER A 1 456 ? -18.856 -14.986 26.632 1.00 88.06 456 SER A C 1
ATOM 3590 O O . SER A 1 456 ? -20.000 -14.550 26.726 1.00 88.06 456 SER A O 1
ATOM 3592 N N . THR A 1 457 ? -17.833 -14.502 27.328 1.00 84.69 457 THR A N 1
ATOM 3593 C CA . THR A 1 457 ? -17.917 -13.437 28.330 1.00 84.69 457 THR A CA 1
ATOM 3594 C C . THR A 1 457 ? -18.092 -12.048 27.723 1.00 84.69 457 THR A C 1
ATOM 3596 O O . THR A 1 457 ? -18.544 -11.135 28.413 1.00 84.69 457 THR A O 1
ATOM 3599 N N . LEU A 1 458 ? -17.755 -11.881 26.444 1.00 94.50 458 LEU A N 1
ATOM 3600 C CA . LEU A 1 458 ? -17.802 -10.605 25.749 1.00 94.50 458 LEU A CA 1
ATOM 3601 C C . LEU A 1 458 ? -19.112 -10.453 24.967 1.00 94.50 458 LEU A C 1
ATOM 3603 O O . LEU A 1 458 ? -19.446 -11.270 24.111 1.00 94.50 458 LEU A O 1
ATOM 3607 N N . ARG A 1 459 ? -19.838 -9.364 25.226 1.00 94.56 459 ARG A N 1
ATOM 3608 C CA . ARG A 1 459 ? -21.017 -8.942 24.460 1.00 94.56 459 ARG A CA 1
ATOM 3609 C C . ARG A 1 459 ? -21.025 -7.420 24.371 1.00 94.56 459 ARG A C 1
ATOM 3611 O O . ARG A 1 459 ? -20.785 -6.749 25.372 1.00 94.56 459 ARG A O 1
ATOM 3618 N N . ALA A 1 460 ? -21.310 -6.890 23.189 1.00 97.19 460 ALA A N 1
ATOM 3619 C CA . ALA A 1 460 ? -21.500 -5.460 22.963 1.00 97.19 460 ALA A CA 1
ATOM 3620 C C . ALA A 1 460 ? -22.455 -5.249 21.782 1.00 97.19 460 ALA A C 1
ATOM 3622 O O . ALA A 1 460 ? -22.637 -6.145 20.965 1.00 97.19 460 ALA A O 1
ATOM 3623 N N . ASP A 1 461 ? -23.062 -4.076 21.651 1.00 97.00 461 ASP A N 1
ATOM 3624 C CA . ASP A 1 461 ? -23.887 -3.761 20.482 1.00 97.00 461 ASP A CA 1
ATOM 3625 C C . ASP A 1 461 ? -23.027 -3.713 19.208 1.00 97.00 461 ASP A C 1
ATOM 3627 O O . ASP A 1 461 ? -23.402 -4.283 18.179 1.00 97.00 461 ASP A O 1
ATOM 3631 N N . LEU A 1 462 ? -21.866 -3.056 19.300 1.00 97.50 462 LEU A N 1
ATOM 3632 C CA . LEU A 1 462 ? -20.944 -2.788 18.200 1.00 97.50 462 LEU A CA 1
ATOM 3633 C C . LEU A 1 462 ? -19.586 -3.460 18.432 1.00 97.50 462 LEU A C 1
ATOM 3635 O O . LEU A 1 462 ? -18.961 -3.281 19.481 1.00 97.50 462 LEU A O 1
ATOM 3639 N N . PHE A 1 463 ? -19.087 -4.151 17.409 1.00 98.06 463 PHE A N 1
ATOM 3640 C CA . PHE A 1 463 ? -17.686 -4.537 17.303 1.00 98.06 463 PHE A CA 1
ATOM 3641 C C . PHE A 1 463 ? -16.980 -3.691 16.243 1.00 98.06 463 PHE A C 1
ATOM 3643 O O . PHE A 1 463 ? -17.387 -3.650 15.082 1.00 98.06 463 PHE A O 1
ATOM 3650 N N . ASN A 1 464 ? -15.896 -3.029 16.634 1.00 96.75 464 ASN A N 1
ATOM 3651 C CA . ASN A 1 464 ? -15.107 -2.189 15.750 1.00 96.75 464 ASN A CA 1
ATOM 3652 C C . ASN A 1 464 ? -13.649 -2.680 15.695 1.00 96.75 464 ASN A C 1
ATOM 3654 O O . ASN A 1 464 ? -12.836 -2.323 16.552 1.00 96.75 464 ASN A O 1
ATOM 3658 N N . PRO A 1 465 ? -13.298 -3.527 14.711 1.00 97.06 465 PRO A N 1
ATOM 3659 C CA . PRO 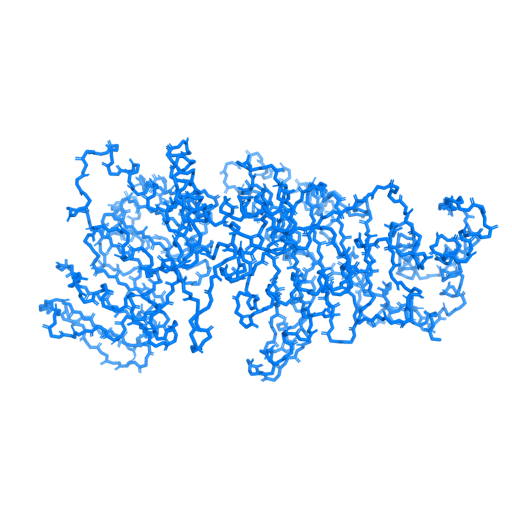A 1 465 ? -11.913 -3.906 14.497 1.00 97.06 465 PRO A CA 1
ATOM 3660 C C . PRO A 1 465 ? -11.101 -2.706 14.001 1.00 97.06 465 PRO A C 1
ATOM 3662 O O . PRO A 1 465 ? -11.246 -2.312 12.851 1.00 97.06 465 PRO A O 1
ATOM 3665 N N . CYS A 1 466 ? -10.235 -2.133 14.833 1.00 95.31 466 CYS A N 1
ATOM 3666 C CA . CYS A 1 466 ? -9.341 -1.006 14.510 1.00 95.31 466 CYS A CA 1
ATOM 3667 C C . CYS A 1 466 ? -7.852 -1.398 14.564 1.00 95.31 466 CYS A C 1
ATOM 3669 O O . CYS A 1 466 ? -6.962 -0.566 14.399 1.00 95.31 466 CYS A O 1
ATOM 3671 N N . GLY A 1 467 ? -7.573 -2.684 14.763 1.00 91.19 467 GLY A N 1
ATOM 3672 C CA . GLY A 1 467 ? -6.249 -3.289 14.740 1.00 91.19 467 GLY A CA 1
ATOM 3673 C C . GLY A 1 467 ? -6.346 -4.809 14.857 1.00 91.19 467 GLY A C 1
ATOM 3674 O O . GLY A 1 467 ? -7.434 -5.384 14.825 1.00 91.19 467 GLY A O 1
ATOM 3675 N N . GLY A 1 468 ? -5.204 -5.469 15.030 1.00 88.62 468 GLY A N 1
ATOM 3676 C CA . GLY A 1 468 ? -5.121 -6.925 15.148 1.00 88.62 468 GLY A CA 1
ATOM 3677 C C . GLY A 1 468 ? -4.616 -7.608 13.879 1.00 88.62 468 GLY A C 1
ATOM 3678 O O . GLY A 1 468 ? -4.150 -6.960 12.945 1.00 88.62 468 GLY A O 1
ATOM 3679 N N . ARG A 1 469 ? -4.629 -8.944 13.885 1.00 86.19 469 ARG A N 1
ATOM 3680 C CA . ARG A 1 469 ? -4.071 -9.745 12.788 1.00 86.19 469 ARG A CA 1
ATOM 3681 C C . ARG A 1 469 ? -5.114 -9.932 11.681 1.00 86.19 469 ARG A C 1
ATOM 3683 O O . ARG A 1 469 ? -6.289 -10.110 12.014 1.00 86.19 469 ARG A O 1
ATOM 3690 N N . PRO A 1 470 ? -4.704 -9.962 10.402 1.00 85.00 470 PRO A N 1
ATOM 3691 C CA . PRO A 1 470 ? -5.586 -10.407 9.332 1.00 85.00 470 PRO A CA 1
ATOM 3692 C C . PRO A 1 470 ? -6.181 -11.786 9.637 1.00 85.00 470 PRO A C 1
ATOM 3694 O O . PRO A 1 470 ? -5.527 -12.608 10.281 1.00 85.00 470 PRO A O 1
ATOM 3697 N N . GLU A 1 471 ? -7.407 -12.024 9.175 1.00 90.12 471 GLU A N 1
ATOM 3698 C CA . GLU A 1 471 ? -8.119 -13.307 9.281 1.00 90.12 471 GLU A CA 1
ATOM 3699 C C . GLU A 1 471 ? -8.326 -13.802 10.730 1.00 90.12 471 GLU A C 1
ATOM 3701 O O . GLU A 1 471 ? -8.473 -15.004 10.976 1.00 90.12 471 GLU A O 1
ATOM 3706 N N . SER A 1 472 ? -8.350 -12.882 11.707 1.00 94.88 472 SER A N 1
ATOM 3707 C CA . SER A 1 472 ? -8.594 -13.216 13.121 1.00 94.88 472 SER A CA 1
ATOM 3708 C C . SER A 1 472 ? -9.962 -13.878 13.322 1.00 94.88 472 SER A C 1
ATOM 3710 O O . SER A 1 472 ? -10.086 -14.780 14.152 1.00 94.88 472 SER A O 1
ATOM 3712 N N . ILE A 1 473 ? -10.959 -13.501 12.512 1.00 96.38 473 ILE A N 1
ATOM 3713 C CA . ILE A 1 473 ? -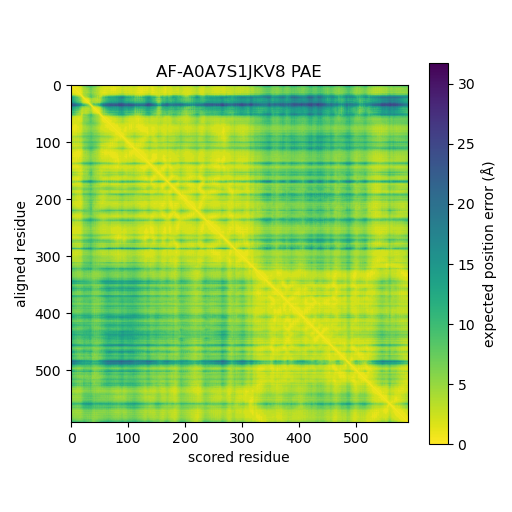12.247 -14.197 12.415 1.00 96.38 473 ILE A CA 1
ATOM 3714 C C . ILE A 1 473 ? -12.358 -14.843 11.033 1.00 96.38 473 ILE A C 1
ATOM 3716 O O . ILE A 1 473 ? -12.280 -14.154 10.017 1.00 96.38 473 ILE A O 1
ATOM 3720 N N . ASN A 1 474 ? -12.559 -16.159 11.005 1.00 94.25 474 ASN A N 1
ATOM 3721 C CA . ASN A 1 474 ? -12.612 -16.989 9.802 1.00 94.25 474 ASN A CA 1
ATOM 3722 C C . ASN A 1 474 ? -13.642 -18.130 9.933 1.00 94.25 474 ASN A C 1
ATOM 3724 O O . ASN A 1 474 ? -14.224 -18.320 11.004 1.00 94.25 474 ASN A O 1
ATOM 3728 N N . ALA A 1 475 ? -13.874 -18.918 8.875 1.00 90.00 475 ALA A N 1
ATOM 3729 C CA . ALA A 1 475 ? -14.825 -20.043 8.885 1.00 90.00 475 ALA A CA 1
ATOM 3730 C C . ALA A 1 475 ? -14.642 -21.000 10.063 1.00 90.00 475 ALA A C 1
ATOM 3732 O O . ALA A 1 475 ? -15.620 -21.572 10.545 1.00 90.00 475 ALA A O 1
ATOM 3733 N N . LEU A 1 476 ? -13.406 -21.197 10.529 1.00 91.88 476 LEU A N 1
ATOM 3734 C CA . LEU A 1 476 ? -13.121 -22.172 11.577 1.00 91.88 476 LEU A CA 1
ATOM 3735 C C . LEU A 1 476 ? -13.559 -21.682 12.956 1.00 91.88 476 LEU A C 1
ATOM 3737 O O . LEU A 1 476 ? -13.774 -22.510 13.836 1.00 91.88 476 LEU A O 1
ATOM 3741 N N . ASN A 1 477 ? -13.696 -20.371 13.165 1.00 94.94 477 ASN A N 1
ATOM 3742 C CA . ASN A 1 477 ? -13.967 -19.805 14.487 1.00 94.94 477 ASN A CA 1
ATOM 3743 C C . ASN A 1 477 ? -15.176 -18.859 14.553 1.00 94.94 477 ASN A C 1
ATOM 3745 O O . ASN A 1 477 ? -15.599 -18.532 15.658 1.00 94.94 477 ASN A O 1
ATOM 3749 N N . VAL A 1 478 ? -15.790 -18.482 13.426 1.00 95.06 478 VAL A N 1
ATOM 3750 C CA . VAL A 1 478 ? -16.938 -17.555 13.389 1.00 95.06 478 VAL A CA 1
ATOM 3751 C C . VAL A 1 478 ? -18.144 -18.035 14.206 1.00 95.06 478 VAL A C 1
ATOM 3753 O O . VAL A 1 478 ? -18.888 -17.222 14.744 1.00 95.06 478 VAL A O 1
ATOM 3756 N N . HIS A 1 479 ? -18.311 -19.347 14.392 1.00 93.19 479 HIS A N 1
ATOM 3757 C CA . HIS A 1 479 ? -19.335 -19.914 15.278 1.00 93.19 479 HIS A CA 1
ATOM 3758 C C . HIS A 1 479 ? -19.201 -19.422 16.735 1.00 93.19 479 HIS A C 1
ATOM 3760 O O . HIS A 1 479 ? -20.193 -19.292 17.447 1.00 93.19 479 HIS A O 1
ATOM 3766 N N . ARG A 1 480 ? -17.989 -19.040 17.161 1.00 94.88 480 ARG A N 1
ATOM 3767 C CA . ARG A 1 480 ? -17.700 -18.405 18.456 1.00 94.88 480 ARG A CA 1
ATOM 3768 C C . ARG A 1 480 ? -18.013 -16.903 18.474 1.00 94.88 480 ARG A C 1
ATOM 3770 O O . ARG A 1 480 ? -17.581 -16.204 19.381 1.00 94.88 480 ARG A O 1
ATOM 3777 N N . MET A 1 481 ? -18.748 -16.370 17.507 1.00 95.44 481 MET A N 1
ATOM 3778 C CA . MET A 1 481 ? -19.305 -15.011 17.574 1.00 95.44 481 MET A CA 1
ATOM 3779 C C . MET A 1 481 ? -20.753 -15.006 18.082 1.00 95.44 481 MET A C 1
ATOM 3781 O O . MET A 1 481 ? -21.365 -13.945 18.204 1.00 95.44 481 MET A O 1
ATOM 3785 N N . PHE A 1 482 ? -21.295 -16.182 18.408 1.00 94.81 482 PHE A N 1
ATOM 3786 C CA . PHE A 1 482 ? -22.666 -16.388 18.861 1.00 94.81 482 PHE A CA 1
ATOM 3787 C C . PHE A 1 482 ? -22.695 -16.883 20.308 1.00 94.81 482 PHE A C 1
ATOM 3789 O O . PHE A 1 482 ? -21.758 -17.525 20.788 1.00 94.81 482 PHE A O 1
ATOM 3796 N N . ASP A 1 483 ? -23.771 -16.582 21.029 1.00 90.69 483 ASP A N 1
ATOM 3797 C CA . ASP A 1 483 ? -23.974 -17.040 22.413 1.00 90.69 483 ASP A CA 1
ATOM 3798 C C . ASP A 1 483 ? -24.291 -18.543 22.549 1.00 90.69 483 ASP A C 1
ATOM 3800 O O . ASP A 1 483 ? -24.356 -19.059 23.663 1.00 90.69 483 ASP A O 1
ATOM 3804 N N . ASN A 1 484 ? -24.409 -19.256 21.428 1.00 85.31 484 ASN A N 1
ATOM 3805 C CA . ASN A 1 484 ? -24.556 -20.703 21.353 1.00 85.31 484 ASN A CA 1
ATOM 3806 C C . ASN A 1 484 ? -23.610 -21.266 20.283 1.00 85.31 484 ASN A C 1
ATOM 3808 O O . ASN A 1 484 ? -23.445 -20.649 19.232 1.00 85.31 484 ASN A O 1
ATOM 3812 N N . GLU A 1 485 ? -23.016 -22.436 20.533 1.00 76.69 485 GLU A N 1
ATOM 3813 C CA . GLU A 1 485 ? -22.185 -23.133 19.539 1.00 76.69 485 GLU A CA 1
ATOM 3814 C C . GLU A 1 485 ? -23.002 -23.593 18.324 1.00 76.69 485 GLU A C 1
ATOM 3816 O O . GLU A 1 485 ? -22.498 -23.603 17.200 1.00 76.69 485 GLU A O 1
ATOM 3821 N N . ASP A 1 486 ? -24.278 -23.934 18.532 1.00 83.88 486 ASP A N 1
ATOM 3822 C CA . ASP A 1 486 ? -25.235 -24.142 17.450 1.00 83.88 486 ASP A CA 1
ATOM 3823 C C . ASP A 1 486 ? -25.679 -22.775 16.917 1.00 83.88 486 ASP A C 1
ATOM 3825 O O . ASP A 1 486 ? -26.586 -22.134 17.461 1.00 83.88 486 ASP A O 1
ATOM 3829 N N . ILE A 1 487 ? -25.012 -22.331 15.847 1.00 80.19 487 ILE A N 1
ATOM 3830 C CA . ILE A 1 487 ? -25.219 -21.021 15.216 1.00 80.19 487 ILE A CA 1
ATOM 3831 C C . ILE A 1 487 ? -26.698 -20.781 14.898 1.00 80.19 487 ILE A C 1
ATOM 3833 O O . ILE A 1 487 ? -27.170 -19.660 15.067 1.00 80.19 487 ILE A O 1
ATOM 3837 N N . GLU A 1 488 ? -27.451 -21.812 14.495 1.00 85.38 488 GLU A N 1
ATOM 3838 C CA . GLU A 1 488 ? -28.868 -21.672 14.136 1.00 85.38 488 GLU A CA 1
ATOM 3839 C C . GLU A 1 488 ? -29.741 -21.270 15.330 1.00 85.38 488 GLU A C 1
ATOM 3841 O O . GLU A 1 488 ? -30.745 -20.568 15.170 1.00 85.38 488 GLU A O 1
ATOM 3846 N N . LYS A 1 489 ? -29.324 -21.653 16.540 1.00 85.62 489 LYS A N 1
ATOM 3847 C CA . LYS A 1 489 ? -30.000 -21.337 17.806 1.00 85.62 489 LYS A CA 1
ATOM 3848 C C . LYS A 1 489 ? -29.376 -20.155 18.550 1.00 85.62 489 LYS A C 1
ATOM 3850 O O . LYS A 1 489 ? -30.011 -19.626 19.460 1.00 85.62 489 LYS A O 1
ATOM 3855 N N . GLY A 1 490 ? -28.153 -19.765 18.197 1.00 85.31 490 GLY A N 1
ATOM 3856 C CA . GLY A 1 490 ? -27.417 -18.677 18.835 1.00 85.31 490 GLY A CA 1
ATOM 3857 C C . GLY A 1 490 ? -27.785 -17.299 18.294 1.00 85.31 490 GLY A C 1
ATOM 3858 O O . GLY A 1 490 ? -28.047 -17.129 17.099 1.00 85.31 490 GLY A O 1
ATOM 3859 N N . HIS A 1 491 ? -27.756 -16.300 19.170 1.00 91.12 491 HIS A N 1
ATOM 3860 C CA . HIS A 1 491 ? -27.817 -14.890 18.796 1.00 91.12 491 HIS A CA 1
ATOM 3861 C C . HIS A 1 491 ? -26.397 -14.329 18.685 1.00 91.12 491 HIS A C 1
ATOM 3863 O O . HIS A 1 491 ? -25.508 -14.734 19.447 1.00 91.12 491 HIS A O 1
ATOM 3869 N N . PRO A 1 492 ? -26.153 -13.401 17.747 1.00 94.94 492 PRO A N 1
ATOM 3870 C CA . PRO A 1 492 ? -24.844 -12.785 17.622 1.00 94.94 492 PRO A CA 1
ATOM 3871 C C . PRO A 1 492 ? -24.499 -11.992 18.890 1.00 94.94 492 PRO A C 1
ATOM 3873 O O . PRO A 1 492 ? -25.342 -11.293 19.460 1.00 94.94 492 PRO A O 1
ATOM 3876 N N . ARG A 1 493 ? -23.241 -12.090 19.333 1.00 95.44 493 ARG A N 1
ATOM 3877 C CA . ARG A 1 493 ? -22.716 -11.300 20.461 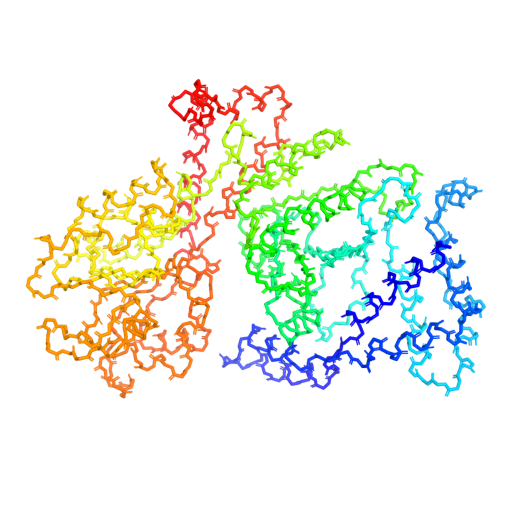1.00 95.44 493 ARG A CA 1
ATOM 3878 C C . ARG A 1 493 ? -22.563 -9.818 20.125 1.00 95.44 493 ARG A C 1
ATOM 3880 O O . ARG A 1 493 ? -22.542 -9.010 21.048 1.00 95.44 493 ARG A O 1
ATOM 3887 N N . PHE A 1 494 ? -22.460 -9.501 18.832 1.00 96.75 494 PHE A N 1
ATOM 3888 C CA . PHE A 1 494 ? -22.382 -8.153 18.281 1.00 96.75 494 PHE A CA 1
ATOM 3889 C C . PHE A 1 494 ? -23.393 -8.015 17.155 1.00 96.75 494 PHE A C 1
ATOM 3891 O O . PHE A 1 494 ? -23.350 -8.769 16.184 1.00 96.75 494 PHE A O 1
ATOM 3898 N N . GLN A 1 495 ? -24.307 -7.060 17.283 1.00 96.06 495 GLN A N 1
ATOM 3899 C CA . GLN A 1 495 ? -25.338 -6.828 16.273 1.00 96.06 495 GLN A CA 1
ATOM 3900 C C . GLN A 1 495 ? -24.790 -6.031 15.081 1.00 96.06 495 GLN A C 1
ATOM 3902 O O . GLN A 1 495 ? -25.274 -6.182 13.956 1.00 96.06 495 GLN A O 1
ATOM 3907 N N . TYR A 1 496 ? -23.774 -5.204 15.331 1.00 97.69 496 TYR A N 1
ATOM 3908 C CA . TYR A 1 496 ? -23.149 -4.330 14.349 1.00 97.69 496 TYR A CA 1
ATOM 3909 C C . TYR A 1 496 ? -21.645 -4.568 14.298 1.00 97.69 496 TYR A C 1
ATOM 3911 O O . TYR A 1 496 ? -20.993 -4.688 15.338 1.00 97.69 496 TYR A O 1
ATOM 3919 N N . VAL A 1 497 ? -21.086 -4.590 13.091 1.00 98.25 497 VAL A N 1
ATOM 3920 C CA . VAL A 1 497 ? -19.642 -4.662 12.866 1.00 98.25 497 VAL A CA 1
ATOM 3921 C C . VAL A 1 497 ? -19.238 -3.583 11.870 1.00 98.25 497 VAL A C 1
ATOM 3923 O O . VAL A 1 497 ? -19.772 -3.536 10.766 1.00 98.25 497 VAL A O 1
ATOM 3926 N N . VAL A 1 498 ? -18.283 -2.731 12.239 1.00 97.88 498 VAL A N 1
ATOM 3927 C CA . VAL A 1 498 ? -17.699 -1.730 11.329 1.00 97.88 498 VAL A CA 1
ATOM 3928 C C . VAL A 1 498 ? -16.193 -1.947 11.287 1.00 97.88 498 VAL A C 1
ATOM 3930 O O . VAL A 1 498 ? -15.501 -1.702 12.275 1.00 97.88 498 VAL A O 1
ATOM 3933 N N . GLU A 1 499 ? -15.675 -2.461 10.172 1.00 96.88 499 GLU A N 1
ATOM 3934 C CA . GLU A 1 499 ? -14.261 -2.829 10.048 1.00 96.88 499 GLU A CA 1
ATOM 3935 C C . GLU A 1 499 ? -13.384 -1.607 9.722 1.00 96.88 499 GLU A C 1
ATOM 3937 O O . GLU A 1 499 ? -13.377 -1.104 8.603 1.00 96.88 499 GLU A O 1
ATOM 3942 N N . GLY A 1 500 ? -12.593 -1.138 10.687 1.00 94.06 500 GLY A N 1
ATOM 3943 C CA . GLY A 1 500 ? -11.538 -0.150 10.443 1.00 94.06 500 GLY A CA 1
ATOM 3944 C C . GLY A 1 500 ? -10.239 -0.789 9.931 1.00 94.06 500 GLY A C 1
ATOM 3945 O O . GLY A 1 500 ? -9.602 -0.292 9.001 1.00 94.06 500 GLY A O 1
ATOM 3946 N N . ALA A 1 501 ? -9.847 -1.920 10.515 1.00 90.75 501 ALA A N 1
ATOM 3947 C CA . ALA A 1 501 ? -8.670 -2.692 10.142 1.00 90.75 501 ALA A CA 1
ATOM 3948 C C . ALA A 1 501 ? -8.887 -3.442 8.824 1.00 90.75 501 ALA A C 1
ATOM 3950 O O . ALA A 1 501 ? -9.968 -3.965 8.560 1.00 90.75 501 ALA A O 1
ATOM 3951 N N . ASN A 1 502 ? -7.833 -3.538 8.012 1.00 86.69 502 ASN A N 1
ATOM 3952 C CA . ASN A 1 502 ? -7.907 -4.287 6.763 1.00 86.69 502 ASN A CA 1
ATOM 3953 C C . ASN A 1 502 ? -7.947 -5.802 7.029 1.00 86.69 502 ASN A C 1
ATOM 3955 O O . ASN A 1 502 ? -7.071 -6.327 7.718 1.00 86.69 502 ASN A O 1
ATOM 3959 N N . VAL A 1 503 ? -8.909 -6.498 6.419 1.00 84.62 503 VAL A N 1
ATOM 3960 C CA . VAL A 1 503 ? -9.015 -7.970 6.367 1.00 84.62 503 VAL A CA 1
ATOM 3961 C C . VAL A 1 503 ? -9.024 -8.638 7.757 1.00 84.62 503 VAL A C 1
ATOM 3963 O O . VAL A 1 503 ? -8.452 -9.708 7.941 1.00 84.62 503 VAL A O 1
ATOM 3966 N N . PHE A 1 504 ? -9.658 -8.033 8.768 1.00 94.19 504 PHE A N 1
ATOM 3967 C CA . PHE A 1 504 ? -9.765 -8.653 10.101 1.00 94.19 504 PHE A CA 1
ATOM 3968 C C . PHE A 1 504 ? -10.694 -9.881 10.090 1.00 94.19 504 PHE A C 1
ATOM 3970 O O . PHE A 1 504 ? -10.385 -10.903 10.709 1.00 94.19 504 PHE A O 1
ATOM 3977 N N . ILE A 1 505 ? -11.809 -9.783 9.360 1.00 95.25 505 ILE A N 1
ATOM 3978 C CA . ILE A 1 505 ? -12.777 -10.864 9.133 1.00 95.25 505 ILE A CA 1
ATOM 3979 C C . ILE A 1 505 ? -12.599 -11.397 7.702 1.00 95.25 505 ILE A C 1
ATOM 3981 O O . ILE A 1 505 ? -12.376 -10.620 6.769 1.00 95.25 505 ILE A O 1
ATOM 3985 N N . THR A 1 506 ? -12.674 -12.709 7.490 1.00 91.31 506 THR A N 1
ATOM 3986 C CA . THR A 1 506 ? -12.659 -13.299 6.138 1.00 91.31 506 THR A CA 1
ATOM 3987 C C . THR A 1 506 ? -14.038 -13.221 5.466 1.00 91.31 506 THR A C 1
ATOM 3989 O O . THR A 1 506 ? -15.061 -13.067 6.135 1.00 91.31 506 THR A O 1
ATOM 3992 N N . ASP A 1 507 ? -14.100 -13.298 4.132 1.00 88.69 507 ASP A N 1
ATOM 3993 C CA . ASP A 1 507 ? -15.368 -13.168 3.389 1.00 88.69 507 ASP A CA 1
ATOM 3994 C C . ASP A 1 507 ? -16.382 -14.276 3.748 1.00 88.69 507 ASP A C 1
ATOM 3996 O O . ASP A 1 507 ? -17.579 -14.021 3.865 1.00 88.69 507 ASP A O 1
ATOM 4000 N N . ASP A 1 508 ? -15.933 -15.508 3.969 1.00 88.06 508 ASP A N 1
ATOM 4001 C CA . ASP A 1 508 ? -16.733 -16.635 4.465 1.00 88.06 508 ASP A CA 1
ATOM 4002 C C . ASP A 1 508 ? -17.317 -16.373 5.860 1.00 88.06 508 ASP A C 1
ATOM 4004 O O . ASP A 1 508 ? -18.516 -16.580 6.071 1.00 88.06 508 ASP A O 1
ATOM 4008 N N . ALA A 1 509 ? -16.522 -15.836 6.790 1.00 93.94 509 ALA A N 1
ATOM 4009 C CA . ALA A 1 509 ? -17.017 -15.462 8.109 1.00 93.94 509 ALA A CA 1
ATOM 4010 C C . ALA A 1 509 ? -18.033 -14.310 8.039 1.00 93.94 509 ALA A C 1
ATOM 4012 O O . ALA A 1 509 ? -19.059 -14.374 8.718 1.00 93.94 509 ALA A O 1
ATOM 4013 N N . ARG A 1 510 ? -17.812 -13.300 7.179 1.00 94.62 510 ARG A N 1
ATOM 4014 C CA . ARG A 1 510 ? -18.788 -12.215 6.948 1.00 94.62 510 ARG A CA 1
ATOM 4015 C C . ARG A 1 510 ? -20.148 -12.772 6.530 1.00 94.62 510 ARG A C 1
ATOM 4017 O O . ARG A 1 510 ? -21.149 -12.439 7.155 1.00 94.62 510 ARG A O 1
ATOM 4024 N N . ARG A 1 511 ? -20.183 -13.694 5.559 1.00 92.31 511 ARG A N 1
ATOM 4025 C CA . ARG A 1 511 ? -21.437 -14.317 5.091 1.00 92.31 511 ARG A CA 1
ATOM 4026 C C . ARG A 1 511 ? -22.178 -15.052 6.209 1.00 92.31 511 ARG A C 1
ATOM 4028 O O . ARG A 1 511 ? -23.405 -15.013 6.249 1.00 92.31 511 ARG A O 1
ATOM 4035 N N . VAL A 1 512 ? -21.461 -15.742 7.101 1.00 93.62 512 VAL A N 1
ATOM 4036 C CA . VAL A 1 512 ? -22.081 -16.420 8.255 1.00 93.62 512 VAL A CA 1
ATOM 4037 C C . VAL A 1 512 ? -22.705 -15.402 9.211 1.00 93.62 512 VAL A C 1
ATOM 4039 O O . VAL A 1 512 ? -23.846 -15.589 9.630 1.00 93.62 512 VAL A O 1
ATOM 4042 N N . LEU A 1 513 ? -21.998 -14.312 9.517 1.00 95.69 513 LEU A N 1
ATOM 4043 C CA . LEU A 1 513 ? -22.508 -13.236 10.372 1.00 95.69 513 LEU A CA 1
ATOM 4044 C C . LEU A 1 513 ? -23.750 -12.568 9.754 1.00 95.69 513 LEU A C 1
ATOM 4046 O O . LEU A 1 513 ? -24.784 -12.454 10.414 1.00 95.69 513 LEU A O 1
ATOM 4050 N N . GLU A 1 514 ? -23.686 -12.201 8.475 1.00 94.94 514 GLU A N 1
ATOM 4051 C CA . GLU A 1 514 ? -24.781 -11.551 7.740 1.00 94.94 514 GLU A CA 1
ATOM 4052 C C . GLU A 1 514 ? -26.029 -12.439 7.641 1.00 94.94 514 GLU A C 1
ATOM 4054 O O . GLU A 1 514 ? -27.139 -11.979 7.914 1.00 94.94 514 GLU A O 1
ATOM 4059 N N . LYS A 1 515 ? -25.870 -13.738 7.338 1.00 93.81 515 LYS A N 1
ATOM 4060 C CA . LYS A 1 515 ? -26.984 -14.711 7.314 1.00 93.81 515 LYS A CA 1
ATOM 4061 C C . LYS A 1 515 ? -27.710 -14.813 8.656 1.00 93.81 515 LYS A C 1
ATOM 4063 O O . LYS A 1 515 ? -28.887 -15.163 8.691 1.00 93.81 515 LYS A O 1
ATOM 4068 N N . ARG A 1 516 ? -27.017 -14.507 9.754 1.00 94.12 516 ARG A N 1
ATOM 4069 C CA . ARG A 1 516 ? -27.557 -14.498 11.120 1.00 94.12 516 ARG A CA 1
ATOM 4070 C C . ARG A 1 516 ? -27.995 -13.107 11.583 1.00 94.12 516 ARG A C 1
ATOM 4072 O O . ARG A 1 516 ? -28.264 -12.912 12.766 1.00 94.12 516 ARG A O 1
ATOM 4079 N N . GLY A 1 517 ? -28.110 -12.160 10.653 1.00 92.81 517 GLY A N 1
ATOM 4080 C CA . GLY A 1 517 ? -28.683 -10.840 10.883 1.00 92.81 517 GLY A CA 1
ATOM 4081 C C . GLY A 1 517 ? -27.708 -9.801 11.429 1.00 92.81 517 GLY A C 1
ATOM 4082 O O . GLY A 1 517 ? -28.166 -8.732 11.820 1.00 92.81 517 GLY A O 1
ATOM 4083 N N . VAL A 1 518 ? -26.399 -10.073 11.466 1.00 96.50 518 VAL A N 1
ATOM 4084 C CA . VAL A 1 518 ? -25.392 -9.057 11.814 1.00 96.50 518 VAL A CA 1
ATOM 4085 C C . VAL A 1 518 ? -25.297 -8.040 10.681 1.00 96.50 518 VAL A C 1
ATOM 4087 O O . VAL A 1 518 ? -25.152 -8.410 9.517 1.00 96.50 518 VAL A O 1
ATOM 4090 N N . ILE A 1 519 ? -25.352 -6.753 11.021 1.00 95.75 519 ILE A N 1
ATOM 4091 C CA . ILE A 1 519 ? -25.137 -5.669 10.059 1.00 95.75 519 ILE A CA 1
ATOM 4092 C C . ILE A 1 519 ? -23.641 -5.361 10.040 1.00 95.75 519 ILE A C 1
ATOM 4094 O O . ILE A 1 519 ? -23.094 -4.858 11.023 1.00 95.75 519 ILE A O 1
ATOM 4098 N N . LEU A 1 520 ? -22.984 -5.695 8.931 1.00 96.25 520 LEU A N 1
ATOM 4099 C CA . LEU A 1 520 ? -21.535 -5.628 8.786 1.00 96.25 520 LEU A CA 1
ATOM 4100 C C . LEU A 1 520 ? -21.141 -4.668 7.662 1.00 96.25 520 LEU A C 1
ATOM 4102 O O . LEU A 1 520 ? -21.581 -4.812 6.525 1.00 96.25 520 LEU A O 1
ATOM 4106 N N . PHE A 1 521 ? -20.261 -3.719 7.977 1.00 96.19 521 PHE A N 1
ATOM 4107 C CA . PHE A 1 521 ? -19.646 -2.817 7.009 1.00 96.19 521 PHE A CA 1
ATOM 4108 C C . PHE A 1 521 ? -18.188 -3.207 6.799 1.00 96.19 521 PHE A C 1
ATOM 4110 O O . PHE A 1 521 ? -17.356 -3.092 7.705 1.00 96.19 521 PHE A O 1
ATOM 4117 N N . LYS A 1 522 ? -17.904 -3.688 5.586 1.00 92.94 522 LYS A N 1
ATOM 4118 C CA . LYS A 1 522 ? -16.586 -4.178 5.188 1.00 92.94 522 LYS A CA 1
ATOM 4119 C C . LYS A 1 522 ? -15.555 -3.051 5.166 1.00 92.94 522 LYS A C 1
ATOM 4121 O O . LYS A 1 522 ? -15.850 -1.921 4.772 1.00 92.94 522 LYS A O 1
ATOM 4126 N N . ASP A 1 523 ? -14.323 -3.404 5.511 1.00 90.00 523 ASP A N 1
ATOM 4127 C CA . ASP A 1 523 ? -13.156 -2.519 5.559 1.00 90.00 523 ASP A CA 1
ATOM 4128 C C . ASP A 1 523 ? -12.988 -1.663 4.300 1.00 90.00 523 ASP A C 1
ATOM 4130 O O . ASP A 1 523 ? -12.762 -0.459 4.381 1.00 90.00 523 ASP A O 1
ATOM 4134 N N . ALA A 1 524 ? -13.169 -2.262 3.123 1.00 86.25 524 ALA A N 1
ATOM 4135 C CA . ALA A 1 524 ? -13.038 -1.595 1.838 1.00 86.25 524 ALA A CA 1
ATOM 4136 C C . ALA A 1 524 ? -14.009 -0.428 1.625 1.00 86.25 524 ALA A C 1
ATOM 4138 O O . ALA A 1 524 ? -13.720 0.388 0.755 1.00 86.25 524 ALA A O 1
ATOM 4139 N N . SER A 1 525 ? -15.089 -0.338 2.406 1.00 89.88 525 SER A N 1
ATOM 4140 C CA . SER A 1 525 ? -15.989 0.818 2.486 1.00 89.88 525 SER A CA 1
ATOM 4141 C C . SER A 1 525 ? -15.701 1.656 3.732 1.00 89.88 525 SER A C 1
ATOM 4143 O O . SER A 1 525 ? -15.412 2.846 3.622 1.00 89.88 525 SER A O 1
ATOM 4145 N N . ALA A 1 526 ? -15.686 1.033 4.913 1.00 93.69 526 ALA A N 1
ATOM 4146 C CA . ALA A 1 526 ? -15.630 1.747 6.186 1.00 93.69 526 ALA A CA 1
ATOM 4147 C C . ALA A 1 526 ? -14.328 2.537 6.414 1.00 93.69 526 ALA A C 1
ATOM 4149 O O . ALA A 1 526 ? -14.372 3.621 6.996 1.00 93.69 526 ALA A O 1
ATOM 4150 N N . ASN A 1 527 ? -13.178 2.058 5.923 1.00 90.94 527 ASN A N 1
ATOM 4151 C CA . ASN A 1 527 ? -11.866 2.666 6.189 1.00 90.94 527 ASN A CA 1
ATOM 4152 C C . ASN A 1 527 ? -11.328 3.586 5.076 1.00 90.94 527 ASN A C 1
ATOM 4154 O O . ASN A 1 527 ? -10.134 3.895 5.032 1.00 90.94 527 ASN A O 1
ATOM 4158 N N . LYS A 1 528 ? -12.193 4.060 4.174 1.00 90.56 528 LYS A N 1
ATOM 4159 C CA . LYS A 1 528 ? -11.792 4.880 3.017 1.00 90.56 528 LYS A CA 1
ATOM 4160 C C . LYS A 1 528 ? -11.338 6.300 3.344 1.00 90.56 528 LYS A C 1
ATOM 4162 O O . LYS A 1 528 ? -10.736 6.942 2.486 1.00 90.56 528 LYS A O 1
ATOM 4167 N N . GLY A 1 529 ? -11.579 6.800 4.554 1.00 92.31 529 GLY A N 1
ATOM 4168 C CA . GLY A 1 529 ? -11.281 8.192 4.906 1.00 92.31 529 GLY A CA 1
ATOM 4169 C C . GLY A 1 529 ? -9.835 8.622 4.625 1.00 92.31 529 GLY A C 1
ATOM 4170 O O . GLY A 1 529 ? -9.605 9.694 4.066 1.00 92.31 529 GLY A O 1
ATOM 4171 N N . GLY A 1 530 ? -8.853 7.750 4.879 1.00 90.50 530 GLY A N 1
ATOM 4172 C CA . GLY A 1 530 ? -7.455 8.020 4.522 1.00 90.50 530 GLY A CA 1
ATOM 4173 C C . GLY A 1 530 ? -7.215 8.126 3.008 1.00 90.50 530 GLY A C 1
ATOM 4174 O O . GLY A 1 530 ? -6.451 8.974 2.550 1.00 90.50 530 GLY A O 1
ATOM 4175 N N . VAL A 1 531 ? -7.897 7.310 2.202 1.00 90.25 531 VAL A N 1
ATOM 4176 C CA . VAL A 1 531 ? -7.802 7.358 0.732 1.00 90.25 531 VAL A CA 1
ATOM 4177 C C . VAL A 1 531 ? -8.370 8.674 0.202 1.00 90.25 531 VAL A C 1
ATOM 4179 O O . VAL A 1 531 ? -7.709 9.347 -0.593 1.00 90.25 531 VAL A O 1
ATOM 4182 N N . THR A 1 532 ? -9.542 9.075 0.699 1.00 93.19 532 THR A N 1
ATOM 4183 C CA . THR A 1 532 ? -10.165 10.365 0.379 1.00 93.19 532 THR A CA 1
ATOM 4184 C C . THR A 1 532 ? -9.245 11.519 0.775 1.00 93.19 532 THR A C 1
ATOM 4186 O O . THR A 1 532 ? -8.908 12.338 -0.076 1.00 93.19 532 THR A O 1
ATOM 4189 N N . SER A 1 533 ? -8.743 11.549 2.016 1.00 94.19 533 SER A N 1
ATOM 4190 C CA . SER A 1 533 ? -7.833 12.605 2.489 1.00 94.19 533 SER A CA 1
ATOM 4191 C C . SER A 1 533 ? -6.580 12.731 1.631 1.00 94.19 533 SER A C 1
ATOM 4193 O O . SER A 1 533 ? -6.191 13.834 1.252 1.00 94.19 533 SER A O 1
ATOM 4195 N N . SER A 1 534 ? -5.961 11.605 1.275 1.00 92.62 534 SER A N 1
ATOM 4196 C CA . SER A 1 534 ? -4.809 11.606 0.377 1.00 92.62 534 SER A CA 1
ATOM 4197 C C . SER A 1 534 ? -5.147 12.231 -0.983 1.00 92.62 534 SER A C 1
ATOM 4199 O O . SER A 1 534 ? -4.313 12.945 -1.539 1.00 92.62 534 SER A O 1
ATOM 4201 N N . SER A 1 535 ? -6.340 11.979 -1.538 1.00 94.62 535 SER A N 1
ATOM 4202 C CA . SER A 1 535 ? -6.776 12.579 -2.813 1.00 94.62 535 SER A CA 1
ATOM 4203 C C . SER A 1 535 ? -6.870 14.089 -2.741 1.00 94.62 535 SER A C 1
ATOM 4205 O O . SER A 1 535 ? -6.298 14.775 -3.586 1.00 94.62 535 SER A O 1
ATOM 4207 N N . PHE A 1 536 ? -7.440 14.615 -1.663 1.00 95.38 536 PHE A N 1
ATOM 4208 C CA . PHE A 1 536 ? -7.441 16.054 -1.428 1.00 95.38 536 PHE A CA 1
ATOM 4209 C C . PHE A 1 536 ? -6.025 16.614 -1.199 1.00 95.38 536 PHE A C 1
ATOM 4211 O O . PHE A 1 536 ? -5.697 17.673 -1.728 1.00 95.38 536 PHE A O 1
ATOM 4218 N N . GLU A 1 537 ? -5.128 15.889 -0.524 1.00 94.94 537 GLU A N 1
ATOM 4219 C CA . GLU A 1 537 ? -3.718 16.303 -0.410 1.00 94.94 537 GLU A CA 1
ATOM 4220 C C . GLU A 1 537 ? -3.043 16.438 -1.792 1.00 94.94 537 GLU A C 1
ATOM 4222 O O . GLU A 1 537 ? -2.351 17.426 -2.052 1.00 94.94 537 GLU A O 1
ATOM 4227 N N . VAL A 1 538 ? -3.280 15.487 -2.704 1.00 94.94 538 VAL A N 1
ATOM 4228 C CA . VAL A 1 538 ? -2.788 15.561 -4.093 1.00 94.94 538 VAL A CA 1
ATOM 4229 C C . VAL A 1 538 ? -3.440 16.711 -4.851 1.00 94.94 538 VAL A C 1
ATOM 4231 O O . VAL A 1 538 ? -2.737 17.448 -5.539 1.00 94.94 538 VAL A O 1
ATOM 4234 N N . LEU A 1 539 ? -4.751 16.901 -4.711 1.00 95.19 539 LEU A N 1
ATOM 4235 C CA . LEU A 1 539 ? -5.474 17.982 -5.373 1.00 95.19 539 LEU A CA 1
ATOM 4236 C C . LEU A 1 539 ? -4.888 19.347 -4.997 1.00 95.19 539 LEU A C 1
ATOM 4238 O O . LEU A 1 539 ? -4.493 20.100 -5.886 1.00 95.19 539 LEU A O 1
ATOM 4242 N N . ALA A 1 540 ? -4.747 19.637 -3.700 1.00 95.44 540 ALA A N 1
ATOM 4243 C CA . ALA A 1 540 ? -4.132 20.878 -3.231 1.00 95.44 540 ALA A CA 1
ATOM 4244 C C . ALA A 1 540 ? -2.722 21.060 -3.818 1.00 95.44 540 ALA A C 1
ATOM 4246 O O . ALA A 1 540 ? -2.407 22.112 -4.377 1.00 95.44 540 ALA A O 1
ATOM 4247 N N . ALA A 1 541 ? -1.906 20.004 -3.775 1.00 93.81 541 ALA A N 1
ATOM 4248 C CA . ALA A 1 541 ? -0.546 20.015 -4.296 1.00 93.81 541 ALA A CA 1
ATOM 4249 C C . ALA A 1 541 ? -0.451 20.282 -5.808 1.00 93.81 541 ALA A C 1
ATOM 4251 O O . ALA A 1 541 ? 0.481 20.958 -6.238 1.00 93.81 541 ALA A O 1
ATOM 4252 N N . LEU A 1 542 ? -1.377 19.759 -6.616 1.00 93.44 542 LEU A N 1
ATOM 4253 C CA . LEU A 1 542 ? -1.383 19.960 -8.070 1.00 93.44 542 LEU A CA 1
ATOM 4254 C C . LEU A 1 542 ? -1.944 21.327 -8.479 1.00 93.44 542 LEU A C 1
ATOM 4256 O O . LEU A 1 542 ? -1.571 21.843 -9.528 1.00 93.44 542 LEU A O 1
ATOM 4260 N N . THR A 1 543 ? -2.843 21.898 -7.675 1.00 94.69 543 THR A N 1
ATOM 4261 C CA . THR A 1 543 ? -3.516 23.167 -8.006 1.00 94.69 543 THR A CA 1
ATOM 4262 C C . THR A 1 543 ? -2.710 24.420 -7.679 1.00 94.69 543 THR A C 1
ATOM 4264 O O . THR A 1 543 ? -2.935 25.449 -8.306 1.00 94.69 543 THR A O 1
ATOM 4267 N N . MET A 1 544 ? -1.790 24.348 -6.716 1.00 96.25 544 MET A N 1
ATOM 4268 C CA . MET A 1 544 ? -1.034 25.507 -6.230 1.00 96.25 544 MET A CA 1
ATOM 4269 C C . MET A 1 544 ? 0.331 25.629 -6.908 1.00 96.25 544 MET A C 1
ATOM 4271 O O . MET A 1 544 ? 0.966 24.616 -7.224 1.00 96.25 544 MET A O 1
ATOM 4275 N N . THR A 1 545 ? 0.854 26.851 -7.039 1.00 96.19 545 THR A N 1
ATOM 4276 C CA . THR A 1 545 ? 2.293 27.062 -7.291 1.00 96.19 545 THR A CA 1
ATOM 4277 C C . THR A 1 545 ? 3.131 26.634 -6.080 1.00 96.19 545 THR A C 1
ATOM 4279 O O . THR A 1 545 ? 2.603 26.181 -5.061 1.00 96.19 545 THR A O 1
ATOM 4282 N N . ASP A 1 546 ? 4.460 26.659 -6.191 1.00 94.62 546 ASP A N 1
ATOM 4283 C CA . ASP A 1 546 ? 5.322 26.334 -5.046 1.00 94.62 546 ASP A CA 1
ATOM 4284 C C . ASP A 1 546 ? 5.210 27.407 -3.952 1.00 94.62 546 ASP A C 1
ATOM 4286 O O . ASP A 1 546 ? 5.140 27.066 -2.774 1.00 94.62 546 ASP A O 1
ATOM 4290 N N . GLU A 1 547 ? 5.094 28.680 -4.334 1.00 96.44 547 GLU A N 1
ATOM 4291 C CA . GLU A 1 547 ? 4.914 29.808 -3.417 1.00 96.44 547 GLU A CA 1
ATOM 4292 C C . GLU A 1 547 ? 3.565 29.745 -2.692 1.00 96.44 547 GLU A C 1
ATOM 4294 O O . GLU A 1 547 ? 3.512 29.883 -1.470 1.00 96.44 547 GLU A O 1
ATOM 4299 N N . GLU A 1 548 ? 2.478 29.493 -3.428 1.00 97.50 548 GLU A N 1
ATOM 4300 C CA . GLU A 1 548 ? 1.139 29.345 -2.849 1.00 97.50 548 GLU A CA 1
ATOM 4301 C C . GLU A 1 548 ? 1.082 28.157 -1.887 1.00 97.50 548 GLU A C 1
ATOM 4303 O O . GLU A 1 548 ? 0.544 28.270 -0.785 1.00 97.50 548 GLU A O 1
ATOM 4308 N N . PHE A 1 549 ? 1.679 27.024 -2.267 1.00 96.69 549 PHE A N 1
ATOM 4309 C CA . PHE A 1 549 ? 1.731 25.843 -1.411 1.00 96.69 549 PHE A CA 1
ATOM 4310 C C . PHE A 1 549 ? 2.546 26.102 -0.138 1.00 96.69 549 PHE A C 1
ATOM 4312 O O . PHE A 1 549 ? 2.110 25.745 0.961 1.00 96.69 549 PHE A O 1
ATOM 4319 N N . ASP A 1 550 ? 3.699 26.765 -0.262 1.00 95.38 550 ASP A N 1
ATOM 4320 C CA . ASP A 1 550 ? 4.527 27.150 0.881 1.00 95.38 550 ASP A CA 1
ATOM 4321 C C . ASP A 1 550 ? 3.773 28.102 1.831 1.00 95.38 550 ASP A C 1
ATOM 4323 O O . ASP A 1 550 ? 3.888 2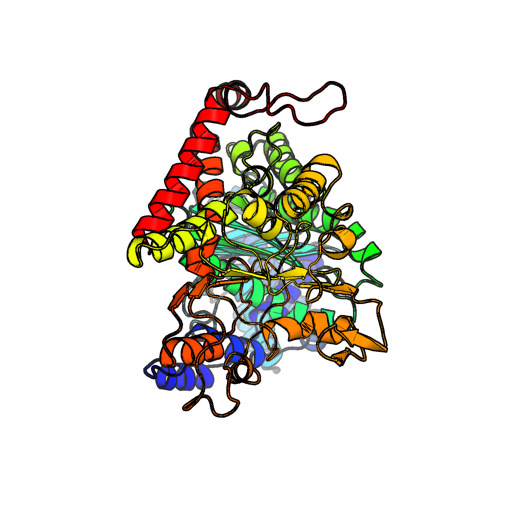7.964 3.049 1.00 95.38 550 ASP A O 1
ATOM 4327 N N . GLN A 1 551 ? 2.957 29.017 1.301 1.00 96.88 551 GLN A N 1
ATOM 4328 C CA . GLN A 1 551 ? 2.166 29.963 2.093 1.00 96.88 551 GLN A CA 1
ATOM 4329 C C . GLN A 1 551 ? 0.929 29.331 2.751 1.00 96.88 551 GLN A C 1
ATOM 4331 O O . GLN A 1 551 ? 0.572 29.689 3.878 1.00 96.88 551 GLN A O 1
ATOM 4336 N N . HIS A 1 552 ? 0.231 28.445 2.041 1.00 97.38 552 HIS A N 1
ATOM 4337 C CA . HIS A 1 552 ? -1.113 28.007 2.421 1.00 97.38 552 HIS A CA 1
ATOM 4338 C C . HIS A 1 552 ? -1.176 26.612 3.027 1.00 97.38 552 HIS A C 1
ATOM 4340 O O . HIS A 1 552 ? -2.100 26.362 3.802 1.00 97.38 552 HIS A O 1
ATOM 4346 N N . MET A 1 553 ? -0.224 25.732 2.709 1.00 96.81 553 MET A N 1
ATOM 4347 C CA . MET A 1 553 ? -0.258 24.334 3.143 1.00 96.81 553 MET A CA 1
ATOM 4348 C C . MET A 1 553 ? 0.802 23.994 4.187 1.00 96.81 553 MET A C 1
ATOM 4350 O O . MET A 1 553 ? 0.565 23.119 5.014 1.00 96.81 553 MET A O 1
ATOM 4354 N N . ARG A 1 554 ? 1.964 24.656 4.199 1.00 95.75 554 ARG A N 1
ATOM 4355 C CA . ARG A 1 554 ? 3.055 24.279 5.111 1.00 95.75 554 ARG A CA 1
ATOM 4356 C C . ARG A 1 554 ? 2.875 24.870 6.505 1.00 95.75 554 ARG A C 1
ATOM 4358 O O . ARG A 1 554 ? 2.916 26.082 6.704 1.00 95.75 554 ARG A O 1
ATOM 4365 N N . CYS A 1 555 ? 2.741 23.993 7.494 1.00 96.12 555 CYS A N 1
ATOM 4366 C CA . CYS A 1 555 ? 2.684 24.385 8.898 1.00 96.12 555 CYS A CA 1
ATOM 4367 C C . CYS A 1 555 ? 4.071 24.793 9.429 1.00 96.12 555 CYS A C 1
ATOM 4369 O O . CYS A 1 555 ? 5.074 24.151 9.101 1.00 96.12 555 CYS A O 1
ATOM 4371 N N . PRO A 1 556 ? 4.160 25.828 10.281 1.00 95.81 556 PRO A N 1
ATOM 4372 C CA . PRO A 1 556 ? 5.425 26.219 10.883 1.00 95.81 556 PRO A CA 1
ATOM 4373 C C . PRO A 1 556 ? 5.923 25.174 11.890 1.00 95.81 556 PRO A C 1
ATOM 4375 O O . PRO A 1 556 ? 5.176 24.319 12.371 1.00 95.81 556 PRO A O 1
ATOM 4378 N N . LEU A 1 557 ? 7.209 25.268 12.227 1.00 94.56 557 LEU A N 1
ATOM 4379 C CA . LEU A 1 557 ? 7.817 24.513 13.319 1.00 94.56 557 LEU A CA 1
ATOM 4380 C C . LEU A 1 557 ? 7.938 25.394 14.573 1.00 94.56 557 LEU A C 1
ATOM 4382 O O . LEU A 1 557 ? 8.122 26.614 14.491 1.00 94.56 557 LEU A O 1
ATOM 4386 N N . LYS A 1 558 ? 7.853 24.764 15.742 1.00 92.38 558 LYS A N 1
ATOM 4387 C CA . LYS A 1 558 ? 8.248 25.317 17.042 1.00 92.38 558 LYS A CA 1
ATOM 4388 C C . LYS A 1 558 ? 9.779 25.375 17.130 1.00 92.38 558 LYS A C 1
ATOM 4390 O O . LYS A 1 558 ? 10.481 24.732 16.352 1.00 92.38 558 LYS A O 1
ATOM 4395 N N . GLU A 1 559 ? 10.311 26.105 18.110 1.00 90.81 559 GLU A N 1
ATOM 4396 C CA . GLU A 1 559 ? 11.768 26.233 18.319 1.00 90.81 559 GLU A CA 1
ATOM 4397 C C . GLU A 1 559 ? 12.465 24.885 18.559 1.00 90.81 559 GLU A C 1
ATOM 4399 O O . GLU A 1 559 ? 13.608 24.691 18.157 1.00 90.81 559 GLU A O 1
ATOM 4404 N N . ASN A 1 560 ? 11.758 23.925 19.161 1.00 88.38 560 ASN A N 1
ATOM 4405 C CA . ASN A 1 560 ? 12.246 22.564 19.393 1.00 88.38 560 ASN A CA 1
ATOM 4406 C C . ASN A 1 560 ? 12.130 21.642 18.160 1.00 88.38 560 ASN A C 1
ATOM 4408 O O . ASN A 1 560 ? 12.373 20.443 18.275 1.00 88.38 560 ASN A O 1
ATOM 4412 N N . GLY A 1 561 ? 11.724 22.170 17.000 1.00 86.38 561 GLY A N 1
ATOM 4413 C CA . GLY A 1 561 ? 11.555 21.415 15.758 1.00 86.38 561 GLY A CA 1
ATOM 4414 C C . GLY A 1 561 ? 10.236 20.644 15.636 1.00 86.38 561 GLY A C 1
ATOM 4415 O O . GLY A 1 561 ? 9.998 20.043 14.590 1.00 86.38 561 GLY A O 1
ATOM 4416 N N . ALA A 1 562 ? 9.364 20.668 16.649 1.00 86.94 562 ALA A N 1
ATOM 4417 C CA . ALA A 1 562 ? 8.038 20.056 16.563 1.00 86.94 562 ALA A CA 1
ATOM 4418 C C . ALA A 1 562 ? 7.108 20.866 15.648 1.00 86.94 562 ALA A C 1
ATOM 4420 O O . ALA A 1 562 ? 7.240 22.083 15.530 1.00 86.94 562 ALA A O 1
ATOM 4421 N N . ILE A 1 563 ? 6.133 20.210 15.022 1.00 90.50 563 ILE A N 1
ATOM 4422 C CA . ILE A 1 563 ? 5.126 20.891 14.199 1.00 90.50 563 ILE A CA 1
ATOM 4423 C C . ILE A 1 563 ? 4.243 21.782 15.081 1.00 90.50 563 ILE A C 1
ATOM 4425 O O . ILE A 1 563 ? 3.791 21.378 16.154 1.00 90.50 563 ILE A O 1
ATOM 4429 N N . ASP A 1 564 ? 3.980 22.999 14.615 1.00 93.31 564 ASP A N 1
ATOM 4430 C CA . ASP A 1 564 ? 3.121 23.969 15.282 1.00 93.31 564 ASP A CA 1
ATOM 4431 C C . ASP A 1 564 ? 1.774 24.089 14.558 1.00 93.31 564 ASP A C 1
ATOM 4433 O O . ASP A 1 564 ? 1.573 24.945 13.693 1.00 93.31 564 ASP A O 1
ATOM 4437 N N . LEU A 1 565 ? 0.847 23.187 14.895 1.00 91.81 565 LEU A N 1
ATOM 4438 C CA . LEU A 1 565 ? -0.503 23.190 14.324 1.00 91.81 565 LEU A CA 1
ATOM 4439 C C . LEU A 1 565 ? -1.335 24.399 14.781 1.00 91.81 565 LEU A C 1
ATOM 4441 O O . LEU A 1 565 ? -2.203 24.863 14.038 1.00 91.81 565 LEU A O 1
ATOM 4445 N N . ASP A 1 566 ? -1.034 24.970 15.950 1.00 92.56 566 ASP A N 1
ATOM 4446 C CA . ASP A 1 566 ? -1.723 26.158 16.462 1.00 92.56 566 ASP A CA 1
ATOM 4447 C C . ASP A 1 566 ? -1.460 27.371 15.566 1.00 92.56 566 ASP A C 1
ATOM 4449 O O . ASP A 1 566 ? -2.369 28.165 15.301 1.00 92.56 566 ASP A O 1
ATOM 4453 N N . ARG A 1 567 ? -0.248 27.469 15.009 1.00 95.12 567 ARG A N 1
ATOM 4454 C CA . ARG A 1 567 ? 0.137 28.488 14.019 1.00 95.12 567 ARG A CA 1
ATOM 4455 C C . ARG A 1 567 ? 0.018 28.030 12.560 1.00 95.12 567 ARG A C 1
ATOM 4457 O O . ARG A 1 567 ? 0.526 28.722 11.678 1.00 95.12 567 ARG A O 1
ATOM 4464 N N . ALA A 1 568 ? -0.654 26.912 12.274 1.00 96.44 568 ALA A N 1
ATOM 4465 C CA . ALA A 1 568 ? -0.906 26.493 10.893 1.00 96.44 568 ALA A CA 1
ATOM 4466 C C . ALA A 1 568 ? -1.669 27.578 10.097 1.00 96.44 568 ALA A C 1
ATOM 4468 O O . ALA A 1 568 ? -2.530 28.255 10.678 1.00 96.44 568 ALA A O 1
ATOM 4469 N N . PRO A 1 569 ? -1.404 27.737 8.783 1.00 97.88 569 PRO A N 1
ATOM 4470 C CA . PRO A 1 569 ? -2.128 28.686 7.942 1.00 97.88 569 PRO A CA 1
ATOM 4471 C C . PRO A 1 569 ? -3.648 28.503 8.031 1.00 97.88 569 PRO A C 1
ATOM 4473 O O . PRO A 1 569 ? -4.155 27.382 8.105 1.00 97.88 569 PRO A O 1
ATOM 4476 N N . GLN A 1 570 ? -4.401 29.606 7.970 1.00 97.94 570 GLN A N 1
ATOM 4477 C CA . GLN A 1 570 ? -5.865 29.542 8.054 1.00 97.94 570 GLN A CA 1
ATOM 4478 C C . GLN A 1 570 ? -6.477 28.712 6.915 1.00 97.94 570 GLN A C 1
ATOM 4480 O O . GLN A 1 570 ? -7.459 28.000 7.134 1.00 97.94 570 GLN A O 1
ATOM 4485 N N . PHE A 1 571 ? -5.880 28.779 5.719 1.00 97.75 571 PHE A N 1
ATOM 4486 C CA . PHE A 1 571 ? -6.266 27.930 4.596 1.00 97.75 571 PHE A CA 1
ATOM 4487 C C . PHE A 1 571 ? -6.125 26.450 4.962 1.00 97.75 571 PHE A C 1
ATOM 4489 O O . PHE A 1 571 ? -7.117 25.735 4.903 1.00 97.75 571 PHE A O 1
ATOM 4496 N N . TYR A 1 572 ? -4.943 26.018 5.424 1.00 97.69 572 TYR A N 1
ATOM 4497 C CA . TYR A 1 572 ? -4.682 24.634 5.829 1.00 97.69 572 TYR A CA 1
ATOM 4498 C C . TYR A 1 572 ? -5.718 24.113 6.829 1.00 97.69 572 TYR A C 1
ATOM 4500 O O . TYR A 1 572 ? -6.327 23.073 6.598 1.00 97.69 572 TYR A O 1
ATOM 4508 N N . LYS A 1 573 ? -5.980 24.866 7.907 1.00 96.69 573 LYS A N 1
ATOM 4509 C CA . LYS A 1 573 ? -6.970 24.477 8.928 1.00 96.69 573 LYS A CA 1
ATOM 4510 C C . LYS A 1 573 ? -8.364 24.292 8.327 1.00 96.69 573 LYS A C 1
ATOM 4512 O O . LYS A 1 573 ? -9.016 23.286 8.572 1.00 96.69 573 LYS A O 1
ATOM 4517 N N . THR A 1 574 ? -8.797 25.253 7.512 1.00 97.75 574 THR A N 1
ATOM 4518 C CA . THR A 1 574 ? -10.111 25.209 6.851 1.00 97.75 574 THR A CA 1
ATOM 4519 C C . THR A 1 574 ? -10.193 24.039 5.871 1.00 97.75 574 THR A C 1
ATOM 4521 O O . THR A 1 574 ? -11.206 23.351 5.815 1.00 97.75 574 THR A O 1
ATOM 4524 N N . TYR A 1 575 ? -9.117 23.787 5.127 1.00 97.56 575 TYR A N 1
ATOM 4525 C CA . TYR A 1 575 ? -9.042 22.715 4.145 1.00 97.56 575 TYR A CA 1
ATOM 4526 C C . TYR A 1 575 ? -9.101 21.334 4.803 1.00 97.56 575 TYR A C 1
ATOM 4528 O O . TYR A 1 575 ? -9.885 20.496 4.376 1.00 97.56 575 TYR A O 1
ATOM 4536 N N . VAL A 1 576 ? -8.351 21.110 5.886 1.00 96.56 576 VAL A N 1
ATOM 4537 C CA . VAL A 1 576 ? -8.398 19.858 6.663 1.00 96.56 576 VAL A CA 1
ATOM 4538 C C . VAL A 1 576 ? -9.815 19.563 7.165 1.00 96.56 576 VAL A C 1
ATOM 4540 O O . VAL A 1 576 ? -10.281 18.432 7.043 1.00 96.56 576 VAL A O 1
ATOM 4543 N N . GLU A 1 577 ? -10.531 20.569 7.668 1.00 96.50 577 GLU A N 1
ATOM 4544 C CA . GLU A 1 577 ? -11.922 20.396 8.109 1.00 96.50 577 GLU A CA 1
ATOM 4545 C C . GLU A 1 577 ? -12.882 20.124 6.939 1.00 96.50 577 GLU A C 1
ATOM 4547 O O . GLU A 1 577 ? -13.762 19.272 7.047 1.00 96.50 577 GLU A O 1
ATOM 4552 N N . GLN A 1 578 ? -12.684 20.760 5.780 1.00 97.12 578 GLN A N 1
ATOM 4553 C CA . GLN A 1 578 ? -13.450 20.438 4.567 1.00 97.12 578 GLN A CA 1
ATOM 4554 C C . GLN A 1 578 ? -13.201 19.004 4.085 1.00 97.12 578 GLN A C 1
ATOM 4556 O O . GLN A 1 578 ? -14.135 18.332 3.648 1.00 97.12 578 GLN A O 1
ATOM 4561 N N . VAL A 1 579 ? -11.961 18.520 4.187 1.00 96.62 579 VAL A N 1
ATOM 4562 C CA . VAL A 1 579 ? -11.609 17.132 3.864 1.00 96.62 579 VAL A CA 1
ATOM 4563 C C . VAL A 1 579 ? -12.336 16.164 4.795 1.00 96.62 579 VAL A C 1
ATOM 4565 O O . VAL A 1 579 ? -12.931 15.205 4.305 1.00 96.62 579 VAL A O 1
ATOM 4568 N N . LYS A 1 580 ? -12.364 16.429 6.108 1.00 96.00 580 LYS A N 1
ATOM 4569 C CA . LYS A 1 580 ? -13.144 15.625 7.066 1.00 96.00 580 LYS A CA 1
ATOM 4570 C C . LYS A 1 580 ? -14.630 15.618 6.730 1.00 96.00 580 LYS A C 1
ATOM 4572 O O . LYS A 1 580 ? -15.206 14.545 6.602 1.00 96.00 580 LYS A O 1
ATOM 4577 N N . HIS A 1 581 ? -15.221 16.786 6.485 1.00 96.31 581 HIS A N 1
ATOM 4578 C CA . HIS A 1 581 ? -16.627 16.879 6.090 1.00 96.31 581 HIS A CA 1
ATOM 4579 C C . HIS A 1 581 ? -16.913 16.079 4.811 1.00 96.31 581 HIS A C 1
ATOM 4581 O O . HIS A 1 581 ? -17.936 15.406 4.707 1.00 96.31 581 HIS A O 1
ATOM 4587 N N . LYS A 1 582 ? -15.994 16.090 3.837 1.00 96.44 582 LYS A N 1
ATOM 4588 C CA . LYS A 1 582 ? -16.143 15.275 2.628 1.00 96.44 582 LYS A CA 1
ATOM 4589 C C . LYS A 1 582 ? -16.051 13.773 2.913 1.00 96.44 582 LYS A C 1
ATOM 4591 O O . LYS A 1 582 ? -16.759 12.987 2.288 1.00 96.44 582 LYS A O 1
ATOM 4596 N N . ILE A 1 583 ? -15.194 13.361 3.845 1.00 96.06 583 ILE A N 1
ATOM 4597 C CA . ILE A 1 583 ? -15.110 11.967 4.299 1.00 96.06 583 ILE A CA 1
ATOM 4598 C C . ILE A 1 583 ? -16.432 11.535 4.944 1.00 96.06 583 ILE A C 1
ATOM 4600 O O . ILE A 1 583 ? -16.947 10.474 4.600 1.00 96.06 583 ILE A O 1
ATOM 4604 N N . GLU A 1 584 ? -16.994 12.362 5.825 1.00 94.81 584 GLU A N 1
ATOM 4605 C CA . GLU A 1 584 ? -18.287 12.113 6.475 1.00 94.81 584 GLU A CA 1
ATOM 4606 C C . GLU A 1 584 ? -19.430 12.039 5.456 1.00 94.81 584 GLU A C 1
ATOM 4608 O O . GLU A 1 584 ? -20.239 11.114 5.503 1.00 94.81 584 GLU A O 1
ATOM 4613 N N . GLU A 1 585 ? -19.469 12.968 4.495 1.00 94.88 585 GLU A N 1
ATOM 4614 C CA . GLU A 1 585 ? -20.443 12.962 3.401 1.00 94.88 585 GLU A CA 1
ATOM 4615 C C . GLU A 1 585 ? -20.351 11.663 2.590 1.00 94.88 585 GLU A C 1
ATOM 4617 O O . GLU A 1 585 ? -21.366 11.015 2.345 1.00 94.88 585 GLU A O 1
ATOM 4622 N N . ASN A 1 586 ? -19.142 11.246 2.204 1.00 94.00 586 ASN A N 1
ATOM 4623 C CA . ASN A 1 586 ? -18.941 10.017 1.438 1.00 94.00 586 ASN A CA 1
ATOM 4624 C C . ASN A 1 586 ? -19.368 8.770 2.230 1.00 94.00 586 ASN A C 1
ATOM 4626 O O . ASN A 1 586 ? -20.019 7.895 1.665 1.00 94.00 586 ASN A O 1
ATOM 4630 N N . ALA A 1 587 ? -19.041 8.695 3.525 1.00 94.25 587 ALA A N 1
ATOM 4631 C CA . ALA A 1 587 ? -19.474 7.593 4.385 1.00 94.25 587 ALA A CA 1
ATOM 4632 C C . ALA A 1 587 ? -21.006 7.552 4.522 1.00 94.25 587 ALA A C 1
ATOM 4634 O O . ALA A 1 587 ? -21.602 6.484 4.427 1.00 94.25 587 ALA A O 1
ATOM 4635 N N . SER A 1 588 ? -21.646 8.715 4.671 1.00 92.69 588 SER A N 1
ATOM 4636 C CA . SER A 1 588 ? -23.106 8.852 4.750 1.00 92.69 588 SER A CA 1
ATOM 4637 C C . SER A 1 588 ? -23.818 8.458 3.451 1.00 92.69 588 SER A C 1
ATOM 4639 O O . SER A 1 588 ? -24.888 7.865 3.497 1.00 92.69 588 SER A O 1
ATOM 4641 N N . LEU A 1 589 ? -23.228 8.763 2.289 1.00 92.69 589 LEU A N 1
ATOM 4642 C CA . LEU A 1 589 ? -23.772 8.370 0.984 1.00 92.69 589 LEU A CA 1
ATOM 4643 C C . LEU A 1 589 ? -23.605 6.871 0.689 1.00 92.69 589 LEU A C 1
ATOM 4645 O O . LEU A 1 589 ? -24.387 6.321 -0.084 1.00 92.69 589 LEU A O 1
ATOM 4649 N N . GLU A 1 590 ? -22.568 6.230 1.237 1.00 91.69 590 GLU A N 1
ATOM 4650 C CA . GLU A 1 590 ? -22.315 4.795 1.051 1.00 91.69 590 GLU A CA 1
ATOM 4651 C C . GLU A 1 590 ? -23.076 3.911 2.057 1.00 91.69 590 GLU A C 1
ATOM 4653 O O . GLU A 1 590 ? -23.357 2.754 1.736 1.00 91.69 590 GLU A O 1
ATOM 4658 N N . PHE A 1 591 ? -23.402 4.438 3.242 1.00 91.94 591 PHE A N 1
ATOM 4659 C CA . PHE A 1 591 ? -24.266 3.803 4.245 1.00 91.94 591 PHE A CA 1
ATOM 4660 C C . PHE A 1 591 ? -25.726 3.692 3.773 1.00 91.94 591 PHE A C 1
ATOM 4662 O O . PHE A 1 591 ? -26.331 2.608 3.983 1.00 91.94 591 PHE A O 1
#

Mean predicted aligned error: 5.83 Å

Solvent-accessible surface area (backbone atoms only — not comparable to full-atom values): 30763 Å² total; per-residue (Å²): 110,67,66,57,54,50,51,52,52,48,53,55,48,48,56,59,70,58,37,53,61,52,70,68,49,40,55,51,48,59,68,40,64,81,36,97,84,52,50,78,62,58,58,44,54,54,46,64,71,63,39,45,50,84,57,51,72,65,57,55,49,50,46,54,70,76,37,55,70,59,52,51,48,52,46,50,53,39,36,64,57,50,31,33,70,55,30,54,74,46,78,68,46,82,55,76,82,60,88,82,40,72,62,49,62,58,39,72,67,46,94,45,69,68,51,31,52,53,56,48,49,50,50,50,51,52,62,32,49,41,31,40,42,80,71,45,88,87,66,71,32,43,24,34,36,30,52,44,82,80,58,54,56,73,80,40,77,72,70,50,60,35,34,34,46,34,44,42,92,62,33,42,33,34,34,24,22,57,32,81,55,22,34,31,28,35,32,53,47,80,18,76,37,70,68,51,29,56,53,48,62,67,37,45,61,61,53,18,47,49,51,8,51,55,36,29,67,52,27,73,88,52,95,41,29,4,14,17,32,29,34,42,49,59,68,31,95,38,69,69,54,43,60,66,45,41,63,57,37,51,51,27,50,53,52,23,50,48,54,66,48,44,92,48,88,52,37,39,73,70,75,86,66,90,62,66,62,31,35,30,50,33,58,87,30,70,58,91,57,48,40,49,49,51,19,50,49,32,43,78,72,66,43,90,56,17,67,25,31,26,32,58,19,56,41,61,73,40,26,65,35,38,62,86,70,25,32,28,30,46,10,35,50,24,43,53,49,48,54,29,61,76,68,73,49,61,55,65,80,36,34,28,32,31,26,18,19,25,37,34,55,45,19,17,35,45,58,69,73,49,64,47,31,40,28,32,38,30,37,97,53,15,35,28,38,14,89,86,37,53,53,61,73,59,52,44,53,37,22,50,36,18,77,75,73,31,41,92,70,28,41,56,75,73,57,68,71,89,63,49,56,88,71,27,53,71,43,39,44,84,43,59,71,45,68,44,75,90,65,53,78,38,70,37,19,46,60,44,42,76,43,48,91,44,39,86,88,55,71,30,49,30,37,34,37,30,38,80,58,64,52,72,36,25,76,92,51,42,48,38,44,29,80,26,80,56,55,93,82,26,53,62,34,38,51,31,36,47,24,48,26,73,53,36,56,30,74,67,23,49,54,56,41,43,77,67,67,30,50,71,42,57,27,75,64,28,33,41,12,38,59,53,46,38,50,52,44,32,49,56,36,71,72,40,54,73,67,53,37,56,64,36,38,29,23,44,64,42,97,88,67,45,78,28,72,90,69,33,31,70,58,35,58,53,49,56,51,52,46,49,52,50,28,34,50,52,26,56,73,72,100

pLDDT: mean 92.98, std 6.12, range [61.53, 98.62]

Organism: NCBI:txid1169539

InterPro domains:
  IPR006096 Glutamate/phenylalanine/leucine/valine/L-tryptophan dehydrogenase, C-terminal [PF00208] (318-556)
  IPR006096 Glutamate/phenylalanine/leucine/valine/L-tryptophan dehydrogenase, C-terminal [SM00839] (319-587)
  IPR036291 NAD(P)-binding domain superfamily [SSF51735] (325-554)
  IPR046346 Aminoacid dehydrogenase-like, N-terminal domain superfamily [SSF53223] (131-314)